Protein AF-Q7VJK2-F1 (afdb_monomer_lite)

Structure (mmCIF, N/CA/C/O backbone):
data_AF-Q7VJK2-F1
#
_entry.id   AF-Q7VJK2-F1
#
loop_
_atom_site.group_PDB
_atom_site.id
_atom_site.type_symbol
_atom_site.label_atom_id
_atom_site.label_alt_id
_atom_site.label_comp_id
_atom_site.label_asym_id
_atom_site.label_entity_id
_atom_site.label_seq_id
_atom_site.pdbx_PDB_ins_code
_atom_site.Cartn_x
_atom_site.Cartn_y
_atom_site.Cartn_z
_atom_site.occupancy
_atom_site.B_iso_or_equiv
_atom_site.auth_seq_id
_atom_site.auth_comp_id
_atom_site.auth_asym_id
_atom_site.auth_atom_id
_atom_site.pdbx_PDB_model_num
ATOM 1 N N . MET A 1 1 ? -43.924 25.902 34.493 1.00 40.00 1 MET A N 1
ATOM 2 C CA . MET A 1 1 ? -43.288 24.847 33.674 1.00 40.00 1 MET A CA 1
ATOM 3 C C . MET A 1 1 ? -41.797 25.118 33.686 1.00 40.00 1 MET A C 1
ATOM 5 O O . MET A 1 1 ? -41.422 26.257 33.434 1.00 40.00 1 MET A O 1
ATOM 9 N N . SER A 1 2 ? -40.967 24.157 34.092 1.00 45.72 2 SER A N 1
ATOM 10 C CA . SER A 1 2 ? -39.509 24.333 34.114 1.00 45.72 2 SER A CA 1
ATOM 11 C C . SER A 1 2 ? -39.023 24.752 32.726 1.00 45.72 2 SER A C 1
ATOM 13 O O . SER A 1 2 ? -39.410 24.116 31.746 1.00 45.72 2 SER A O 1
ATOM 15 N N . LYS A 1 3 ? -38.203 25.807 32.644 1.00 56.44 3 LYS A N 1
ATOM 16 C CA . LYS A 1 3 ? -37.566 26.322 31.416 1.00 56.44 3 LYS A CA 1
ATOM 17 C C . LYS A 1 3 ? -36.471 25.368 30.902 1.00 56.44 3 LYS A C 1
ATOM 19 O O . LYS A 1 3 ? -35.383 25.807 30.529 1.00 56.44 3 LYS A O 1
ATOM 24 N N . LEU A 1 4 ? -36.754 24.068 30.903 1.00 63.16 4 LEU A N 1
ATOM 25 C CA . LEU A 1 4 ? -35.849 23.063 30.371 1.00 63.16 4 LEU A CA 1
ATOM 26 C C . LEU A 1 4 ? -35.682 23.344 28.874 1.00 63.16 4 LEU A C 1
ATOM 28 O O . LEU A 1 4 ? -36.669 23.550 28.171 1.00 63.16 4 LEU A O 1
ATOM 32 N N . ASN A 1 5 ? -34.428 23.377 28.422 1.00 69.19 5 ASN A N 1
ATOM 33 C CA . ASN A 1 5 ? -34.033 23.553 27.020 1.00 69.19 5 ASN A CA 1
ATOM 34 C C . ASN A 1 5 ? -34.348 24.943 26.451 1.00 69.19 5 ASN A C 1
ATOM 36 O O . ASN A 1 5 ? -34.979 25.076 25.411 1.00 69.19 5 ASN A O 1
ATOM 40 N N . SER A 1 6 ? -33.898 25.991 27.147 1.00 75.69 6 SER A N 1
ATOM 41 C CA . SER A 1 6 ? -33.807 27.356 26.592 1.00 75.69 6 SER A CA 1
ATOM 42 C C . SER A 1 6 ? -32.419 27.690 26.022 1.00 75.69 6 SER A C 1
ATOM 44 O O . SER A 1 6 ? -32.214 28.789 25.519 1.00 75.69 6 SER A O 1
ATOM 46 N N . GLU A 1 7 ? -31.476 26.749 26.097 1.00 81.19 7 GLU A N 1
ATOM 47 C CA . GLU A 1 7 ? -30.086 26.866 25.647 1.00 81.19 7 GLU A CA 1
ATOM 48 C C . GLU A 1 7 ? -29.632 25.545 25.002 1.00 81.19 7 GLU A C 1
ATOM 50 O O . GLU A 1 7 ? -30.240 24.506 25.290 1.00 81.19 7 GLU A O 1
ATOM 55 N N . PRO A 1 8 ? -28.572 25.562 24.169 1.00 87.12 8 PRO A N 1
ATOM 56 C CA . PRO A 1 8 ? -28.050 24.356 23.542 1.00 87.12 8 PRO A CA 1
ATOM 57 C C . PRO A 1 8 ? -27.628 23.302 24.567 1.00 87.12 8 PRO A C 1
ATOM 59 O O . PRO A 1 8 ? -26.992 23.616 25.579 1.00 87.12 8 PRO A O 1
ATOM 62 N N . ILE A 1 9 ? -27.929 22.035 24.284 1.00 88.06 9 ILE A N 1
ATOM 63 C CA . ILE A 1 9 ? -27.478 20.914 25.113 1.00 88.06 9 ILE A CA 1
ATOM 64 C C . ILE A 1 9 ? -26.083 20.516 24.644 1.00 88.06 9 ILE A C 1
ATOM 66 O O . ILE A 1 9 ? -25.898 20.092 23.505 1.00 88.06 9 ILE A O 1
ATOM 70 N N . LYS A 1 10 ? -25.101 20.624 25.538 1.00 90.44 10 LYS A N 1
ATOM 71 C CA . LYS A 1 10 ? -23.724 20.192 25.284 1.00 90.44 10 LYS A CA 1
ATOM 72 C C . LYS A 1 10 ? -23.529 18.793 25.850 1.00 90.44 10 LYS A C 1
ATOM 74 O O . LYS A 1 10 ? -23.835 18.562 27.018 1.00 90.44 10 LYS A O 1
ATOM 79 N N . ILE A 1 11 ? -23.020 17.861 25.058 1.00 91.44 11 ILE A N 1
ATOM 80 C CA . ILE A 1 11 ? -22.740 16.478 25.460 1.00 91.44 11 ILE A CA 1
ATOM 81 C C . ILE A 1 11 ? -21.268 16.202 25.180 1.00 91.44 11 ILE A C 1
ATOM 83 O O . ILE A 1 11 ? -20.757 16.580 24.131 1.00 91.44 11 ILE A O 1
ATOM 87 N N . GLN A 1 12 ? -20.587 15.560 26.123 1.00 92.31 12 GLN A N 1
ATOM 88 C CA . GLN A 1 12 ? -19.213 15.104 25.941 1.00 92.31 12 GLN A CA 1
ATOM 89 C C . GLN A 1 12 ? -19.148 13.612 26.237 1.00 92.31 12 GLN A C 1
ATOM 91 O O . GLN A 1 12 ? -19.506 13.168 27.331 1.00 92.31 12 GLN A O 1
ATOM 96 N N . ILE A 1 13 ? -18.701 12.830 25.266 1.00 92.19 13 ILE A N 1
ATOM 97 C CA . ILE A 1 13 ? -18.413 11.415 25.443 1.00 92.19 13 ILE A CA 1
ATOM 98 C C . ILE A 1 13 ? -16.933 11.249 25.775 1.00 92.19 13 ILE A C 1
ATOM 100 O O . ILE A 1 13 ? -16.052 11.836 25.146 1.00 92.19 13 ILE A O 1
ATOM 104 N N . ARG A 1 14 ? -16.654 10.459 26.803 1.00 89.94 14 ARG A N 1
ATOM 105 C CA . ARG A 1 14 ? -15.297 10.214 27.279 1.00 89.94 14 ARG A CA 1
ATOM 106 C C . ARG A 1 14 ? -15.113 8.764 27.688 1.00 89.94 14 ARG A C 1
ATOM 108 O O . ARG A 1 14 ? -16.081 8.042 27.927 1.00 89.94 14 ARG A O 1
ATOM 115 N N . ASP A 1 15 ? -13.867 8.335 27.777 1.00 84.38 15 ASP A N 1
ATOM 116 C CA . ASP A 1 15 ? -13.532 7.044 28.359 1.00 84.38 15 ASP A CA 1
ATOM 117 C C . ASP A 1 15 ? -13.619 7.081 29.899 1.00 84.38 15 ASP A C 1
ATOM 119 O O . ASP A 1 15 ? -13.783 8.130 30.530 1.00 84.38 15 ASP A O 1
ATOM 123 N N . VAL A 1 16 ? -13.480 5.913 30.528 1.00 80.25 16 VAL A N 1
ATOM 124 C CA . VAL A 1 16 ? -13.420 5.773 31.997 1.00 80.25 16 VAL A CA 1
ATOM 125 C C . VAL A 1 16 ? -12.225 6.484 32.654 1.00 80.25 16 VAL A C 1
ATOM 127 O O . VAL A 1 16 ? -12.177 6.581 33.877 1.00 80.25 16 VAL A O 1
ATOM 130 N N . ASN A 1 17 ? -11.263 6.965 31.864 1.00 78.69 17 ASN A N 1
ATOM 131 C CA . ASN A 1 17 ? -10.092 7.717 32.311 1.00 78.69 17 ASN A CA 1
ATOM 132 C C . ASN A 1 17 ? -10.240 9.227 32.079 1.00 78.69 17 ASN A C 1
ATOM 134 O O . ASN A 1 17 ? -9.264 9.959 32.249 1.00 78.69 17 ASN A O 1
ATOM 138 N N . TYR A 1 18 ? -11.445 9.680 31.733 1.00 84.12 18 TYR A N 1
ATOM 139 C CA . TYR A 1 18 ? -11.810 11.070 31.495 1.00 84.12 18 TYR A CA 1
ATOM 140 C C . TYR A 1 18 ? -11.274 11.697 30.196 1.00 84.12 18 TYR A C 1
ATOM 142 O O . TYR A 1 18 ? -11.358 12.914 30.040 1.00 84.12 18 TYR A O 1
ATOM 150 N N . ASN A 1 19 ? -10.780 10.899 29.247 1.00 85.06 19 ASN A N 1
ATOM 151 C CA . ASN A 1 19 ? -10.337 11.391 27.941 1.00 85.06 19 ASN A CA 1
ATOM 152 C C . ASN A 1 19 ? -11.507 11.468 26.948 1.00 85.06 19 ASN A C 1
ATOM 154 O O . ASN A 1 19 ? -12.256 10.492 26.856 1.00 85.06 19 ASN A O 1
ATOM 158 N N . PRO A 1 20 ? -11.646 12.543 26.153 1.00 88.81 20 PRO A N 1
ATOM 159 C CA . PRO A 1 20 ? -12.651 12.602 25.095 1.00 88.81 20 PRO A CA 1
ATOM 160 C C . PRO A 1 20 ? -12.462 11.490 24.055 1.00 88.81 20 PRO A C 1
ATOM 162 O O . PRO A 1 20 ? -11.337 11.199 23.643 1.00 88.81 20 PRO A O 1
ATOM 165 N N . ILE A 1 21 ? -13.563 10.867 23.632 1.00 87.12 21 ILE A N 1
ATOM 166 C CA . ILE A 1 21 ? -13.538 9.810 22.610 1.00 87.12 21 ILE A CA 1
ATOM 167 C C . ILE A 1 21 ? -13.583 10.457 21.229 1.00 87.12 21 ILE A C 1
ATOM 169 O O . ILE A 1 21 ? -14.572 11.088 20.876 1.00 87.12 21 ILE A O 1
ATOM 173 N N . GLN A 1 22 ? -12.523 10.277 20.451 1.00 86.31 22 GLN A N 1
ATOM 174 C CA . GLN A 1 22 ? -12.375 10.865 19.119 1.00 86.31 22 GLN A CA 1
ATOM 175 C C . GLN A 1 22 ? -12.953 9.958 18.025 1.00 86.31 22 GLN A C 1
ATOM 177 O O . GLN A 1 22 ? -13.016 8.744 18.206 1.00 86.31 22 GLN A O 1
ATOM 182 N N . ASN A 1 23 ? -13.333 10.543 16.885 1.00 85.56 23 ASN A N 1
ATOM 183 C CA . ASN A 1 23 ? -13.784 9.846 15.667 1.00 85.56 23 ASN A CA 1
ATOM 184 C C . ASN A 1 23 ? -14.886 8.799 15.919 1.00 85.56 23 ASN A C 1
ATOM 186 O O . ASN A 1 23 ? -14.840 7.671 15.424 1.00 85.56 23 ASN A O 1
ATOM 190 N N . ALA A 1 24 ? -15.866 9.154 16.750 1.00 87.50 24 ALA A N 1
ATOM 191 C CA . ALA A 1 24 ? -17.024 8.311 17.021 1.00 87.50 24 ALA A CA 1
ATOM 192 C C . ALA A 1 24 ? -18.252 8.877 16.316 1.00 87.50 24 ALA A C 1
ATOM 194 O O . ALA A 1 24 ? -18.532 10.071 16.417 1.00 87.50 24 ALA A O 1
ATOM 195 N N . THR A 1 25 ? -19.044 8.018 15.675 1.00 93.75 25 THR A N 1
ATOM 196 C CA . THR A 1 25 ? -20.406 8.404 15.299 1.00 93.75 25 THR A CA 1
ATOM 197 C C . THR A 1 25 ? -21.257 8.414 16.557 1.00 93.75 25 THR A C 1
ATOM 199 O O . THR A 1 25 ? -21.394 7.386 17.226 1.00 93.75 25 THR A O 1
ATOM 202 N N . ILE A 1 26 ? -21.806 9.576 16.899 1.00 94.25 26 ILE A N 1
ATOM 203 C CA . ILE A 1 26 ? -22.595 9.779 18.109 1.00 94.25 26 ILE A CA 1
ATOM 204 C C . ILE A 1 26 ? -24.053 9.900 17.717 1.00 94.25 26 ILE A C 1
ATOM 206 O O . ILE A 1 26 ? -24.434 10.757 16.924 1.00 94.25 26 ILE A O 1
ATOM 210 N N . LYS A 1 27 ? -24.885 9.068 18.333 1.00 94.69 27 LYS A N 1
ATOM 211 C CA . LYS A 1 27 ? -26.326 9.076 18.141 1.00 94.69 27 LYS A CA 1
ATOM 212 C C . LYS A 1 27 ? -27.013 9.498 19.429 1.00 94.69 27 LYS A C 1
ATOM 214 O O . LYS A 1 27 ? -26.947 8.792 20.436 1.00 94.69 27 LYS A O 1
ATOM 219 N N . VAL A 1 28 ? -27.706 10.633 19.397 1.00 92.00 28 VAL A N 1
ATOM 220 C CA . VAL A 1 28 ? -28.510 11.126 20.521 1.00 92.00 28 VAL A CA 1
ATOM 221 C C . VAL A 1 28 ? -29.981 10.885 20.223 1.00 92.00 28 VAL A C 1
ATOM 223 O O . VAL A 1 28 ? -30.502 11.304 19.190 1.00 92.00 28 VAL A O 1
ATOM 226 N N . ILE A 1 29 ? -30.658 10.190 21.134 1.00 91.12 29 ILE A N 1
ATOM 227 C CA . ILE A 1 29 ? -32.033 9.727 20.949 1.00 91.12 29 ILE A CA 1
ATOM 228 C C . ILE A 1 29 ? -32.881 10.218 22.118 1.00 91.12 29 ILE A C 1
ATOM 230 O O . ILE A 1 29 ? -32.577 9.925 23.277 1.00 91.12 29 ILE A O 1
ATOM 234 N N . GLU A 1 30 ? -33.975 10.917 21.826 1.00 89.38 30 GLU A N 1
ATOM 235 C CA . GLU A 1 30 ? -34.972 11.294 22.827 1.00 89.38 30 GLU A CA 1
ATOM 236 C C . GLU A 1 30 ? -35.633 10.033 23.404 1.00 89.38 30 GLU A C 1
ATOM 238 O O . GLU A 1 30 ? -36.200 9.221 22.674 1.00 89.38 30 GLU A O 1
ATOM 243 N N . ARG A 1 31 ? -35.610 9.861 24.730 1.00 87.31 31 ARG A N 1
ATOM 244 C CA . ARG A 1 31 ? -36.115 8.633 25.372 1.00 87.31 31 ARG A CA 1
ATOM 245 C C . ARG A 1 31 ? -37.620 8.429 25.218 1.00 87.31 31 ARG A C 1
ATOM 247 O O . ARG A 1 31 ? -38.067 7.291 25.150 1.00 87.31 31 ARG A O 1
ATOM 254 N N . LYS A 1 32 ? -38.401 9.512 25.216 1.00 85.94 32 LYS A N 1
ATOM 255 C CA . LYS A 1 32 ? -39.870 9.434 25.223 1.00 85.94 32 LYS A CA 1
ATOM 256 C C . LYS A 1 32 ? -40.435 9.007 23.868 1.00 85.94 32 LYS A C 1
ATOM 258 O O . LYS A 1 32 ? -41.393 8.246 23.821 1.00 85.94 32 LYS A O 1
ATOM 263 N N . THR A 1 33 ? -39.862 9.522 22.786 1.00 88.19 33 THR A N 1
ATOM 264 C CA . THR A 1 33 ? -40.388 9.378 21.418 1.00 88.19 33 THR A CA 1
ATOM 265 C C . THR A 1 33 ? -39.514 8.483 20.538 1.00 88.19 33 THR A C 1
ATOM 267 O O . THR A 1 33 ? -39.934 8.114 19.448 1.00 88.19 33 THR A O 1
ATOM 270 N N . ASN A 1 34 ? -38.296 8.149 20.984 1.00 89.00 34 ASN A N 1
ATOM 271 C CA . ASN A 1 34 ? -37.226 7.568 20.166 1.00 89.00 34 ASN A CA 1
ATOM 272 C C . ASN A 1 34 ? -36.820 8.422 18.951 1.00 89.00 34 ASN A C 1
ATOM 274 O O . ASN A 1 34 ? -36.149 7.920 18.047 1.00 89.00 34 ASN A O 1
ATOM 278 N N . LYS A 1 35 ? -37.173 9.714 18.932 1.00 90.44 35 LYS A N 1
ATOM 279 C CA . LYS A 1 35 ? -36.719 10.657 17.908 1.00 90.44 35 LYS A CA 1
ATOM 280 C C . LYS A 1 35 ? -35.197 10.779 17.962 1.00 90.44 35 LYS A C 1
ATOM 282 O O . LYS A 1 35 ? -34.618 10.982 19.031 1.00 90.44 35 LYS A O 1
ATOM 287 N N . ILE A 1 36 ? -34.552 10.666 16.805 1.00 92.06 36 ILE A N 1
ATOM 288 C CA . ILE A 1 36 ? -33.121 10.937 16.659 1.00 92.06 36 ILE A CA 1
ATOM 289 C C . ILE A 1 36 ? -32.950 12.455 16.668 1.00 92.06 36 ILE A C 1
ATOM 291 O O . ILE A 1 36 ? -33.519 13.148 15.829 1.00 92.06 36 ILE A O 1
ATOM 295 N N . LEU A 1 37 ? -32.210 12.955 17.651 1.00 90.25 37 LEU A N 1
ATOM 296 C CA . LEU A 1 37 ? -31.899 14.376 17.808 1.00 90.25 37 LEU A CA 1
ATOM 297 C C . LEU A 1 37 ? -30.562 14.732 17.154 1.00 90.25 37 LEU A C 1
ATOM 299 O O . LEU A 1 37 ? -30.360 15.873 16.768 1.00 90.25 37 LEU A O 1
ATOM 303 N N . TYR A 1 38 ? -29.659 13.755 17.053 1.00 92.50 38 TYR A N 1
ATOM 304 C CA . TYR A 1 38 ? -28.334 13.901 16.458 1.00 92.50 38 TYR A CA 1
ATOM 305 C C . TYR A 1 38 ? -27.809 12.537 16.027 1.00 92.50 38 TYR A C 1
ATOM 307 O O . TYR A 1 38 ? -28.062 11.541 16.714 1.00 92.50 38 TYR A O 1
ATOM 315 N N . ASN A 1 39 ? -27.112 12.483 14.896 1.00 94.88 39 ASN A N 1
ATOM 316 C CA . ASN A 1 39 ? -26.493 11.269 14.377 1.00 94.88 39 ASN A CA 1
ATOM 317 C C . ASN A 1 39 ? -25.379 11.627 13.390 1.00 94.88 39 ASN A C 1
ATOM 319 O O . ASN A 1 39 ? -25.558 11.505 12.179 1.00 94.88 39 ASN A O 1
ATOM 323 N N . GLU A 1 40 ? -24.256 12.097 13.913 1.00 93.31 40 GLU A N 1
ATOM 324 C CA . GLU A 1 40 ? -23.112 12.509 13.102 1.00 93.31 40 GLU A CA 1
ATOM 325 C C . GLU A 1 40 ? -21.804 12.036 13.739 1.00 93.31 40 GLU A C 1
ATOM 327 O O . GLU A 1 40 ? -21.760 11.599 14.894 1.00 93.31 40 GLU A O 1
ATOM 332 N N . GLU A 1 41 ? -20.731 12.086 12.957 1.00 91.56 41 GLU A N 1
ATOM 333 C CA . GLU A 1 41 ? -19.380 11.810 13.428 1.00 91.56 41 GLU A CA 1
ATOM 334 C C . GLU A 1 41 ? -18.822 13.003 14.205 1.00 91.56 41 GLU A C 1
ATOM 336 O O . GLU A 1 41 ? -18.860 14.140 13.742 1.00 91.56 41 GLU A O 1
ATOM 341 N N . SER A 1 42 ? -18.283 12.731 15.392 1.00 90.19 42 SER A N 1
ATOM 342 C CA . SER A 1 42 ? -17.623 13.725 16.229 1.00 90.19 42 SER A CA 1
ATOM 343 C C . SER A 1 42 ? -16.131 13.428 16.325 1.00 90.19 42 SER A C 1
ATOM 345 O O . SER A 1 42 ? -15.722 12.351 16.768 1.00 90.19 42 SER A O 1
ATOM 347 N N . LEU A 1 43 ? -15.311 14.411 15.944 1.00 87.19 43 LEU A N 1
ATOM 348 C CA . LEU A 1 43 ? -13.847 14.316 15.959 1.00 87.19 43 LEU A CA 1
ATOM 349 C C . LEU A 1 43 ? -13.266 14.340 17.376 1.00 87.19 43 LEU A C 1
ATOM 351 O O . LEU A 1 43 ? -12.226 13.741 17.625 1.00 87.19 43 LEU A O 1
ATOM 355 N N . ASN A 1 44 ? -13.918 15.027 18.312 1.00 89.00 44 ASN A N 1
ATOM 356 C CA . ASN A 1 44 ? -13.416 15.258 19.669 1.00 89.00 44 ASN A CA 1
ATOM 357 C C . ASN A 1 44 ? -14.341 14.706 20.764 1.00 89.00 44 ASN A C 1
ATOM 359 O O . ASN A 1 44 ? -14.110 14.974 21.941 1.00 89.00 44 ASN A O 1
ATOM 363 N N . GLY A 1 45 ? -15.382 13.959 20.398 1.00 88.75 45 GLY A N 1
ATOM 364 C CA . GLY A 1 45 ? -16.334 13.402 21.354 1.00 88.75 45 GLY A CA 1
ATOM 365 C C . GLY A 1 45 ? -17.294 14.435 21.930 1.00 88.75 45 GLY A C 1
ATOM 366 O O . GLY A 1 45 ? -17.921 14.184 22.958 1.00 88.75 45 GLY A O 1
ATOM 367 N N . GLU A 1 46 ? -17.415 15.601 21.304 1.00 92.69 46 GLU A N 1
ATOM 368 C CA . GLU A 1 46 ? -18.363 16.632 21.700 1.00 92.69 46 GLU A CA 1
ATOM 369 C C . GLU A 1 46 ? -19.537 16.703 20.730 1.00 92.69 46 GLU A C 1
ATOM 371 O O . GLU A 1 46 ? -19.391 16.520 19.522 1.00 92.69 46 GLU A O 1
ATOM 376 N N . VAL A 1 47 ? -20.714 16.976 21.285 1.00 92.00 47 VAL A N 1
ATOM 377 C CA . VAL A 1 47 ? -21.947 17.232 20.542 1.00 92.00 47 VAL A CA 1
ATOM 378 C C . VAL A 1 47 ? -22.606 18.466 21.130 1.00 92.00 47 VAL A C 1
ATOM 380 O O . VAL A 1 47 ? -22.755 18.581 22.349 1.00 92.00 47 VAL A O 1
ATOM 383 N N . ILE A 1 48 ? -23.031 19.375 20.259 1.00 91.62 48 ILE A N 1
ATOM 384 C CA . ILE A 1 48 ? -23.826 20.542 20.627 1.00 91.62 48 ILE A CA 1
ATOM 385 C C . ILE A 1 48 ? -25.160 20.416 19.900 1.00 91.62 48 ILE A C 1
ATOM 387 O O . ILE A 1 48 ? -25.201 20.417 18.677 1.00 91.62 48 ILE A O 1
ATOM 391 N N . LEU A 1 49 ? -26.243 20.279 20.662 1.00 90.19 49 LEU A N 1
ATOM 392 C CA . LEU A 1 49 ? -27.604 20.301 20.135 1.00 90.19 49 LEU A CA 1
ATOM 393 C C . LEU A 1 49 ? -28.144 21.720 20.293 1.00 90.19 49 LEU A C 1
ATOM 395 O O . LEU A 1 49 ? -28.502 22.117 21.403 1.00 90.19 49 LEU A O 1
ATOM 399 N N . ASP A 1 50 ? -28.162 22.487 19.213 1.00 89.06 50 ASP A N 1
ATOM 400 C CA . ASP A 1 50 ? -28.518 23.909 19.189 1.00 89.06 50 ASP A CA 1
ATOM 401 C C . ASP A 1 50 ? -29.929 24.197 18.651 1.00 89.06 50 ASP A C 1
ATOM 403 O O . ASP A 1 50 ? -30.426 25.312 18.807 1.00 89.06 50 ASP A O 1
ATOM 407 N N . ASP A 1 51 ? -30.622 23.191 18.115 1.00 87.62 51 ASP A N 1
ATOM 408 C CA . ASP A 1 51 ? -32.022 23.291 17.696 1.00 87.62 51 ASP A CA 1
ATOM 409 C C . ASP A 1 51 ? -32.979 23.329 18.902 1.00 87.62 51 ASP A C 1
ATOM 411 O O . ASP A 1 51 ? -33.608 22.341 19.296 1.00 87.62 51 ASP A O 1
ATOM 415 N N . ILE A 1 52 ? -33.071 24.508 19.519 1.00 84.62 52 ILE A N 1
ATOM 416 C CA . ILE A 1 52 ? -33.841 24.743 20.745 1.00 84.62 52 ILE A CA 1
ATOM 417 C C . ILE A 1 52 ? -35.314 24.367 20.574 1.00 84.62 52 ILE A C 1
ATOM 419 O O . ILE A 1 52 ? -35.903 23.784 21.484 1.00 84.62 52 ILE A O 1
ATOM 423 N N . GLU A 1 53 ? -35.912 24.657 19.416 1.00 82.44 53 GLU A N 1
ATOM 424 C CA . GLU A 1 53 ? -37.321 24.359 19.148 1.00 82.44 53 GLU A CA 1
ATOM 425 C C . GLU A 1 53 ? -37.588 22.852 19.188 1.00 82.44 53 GLU A C 1
ATOM 427 O O 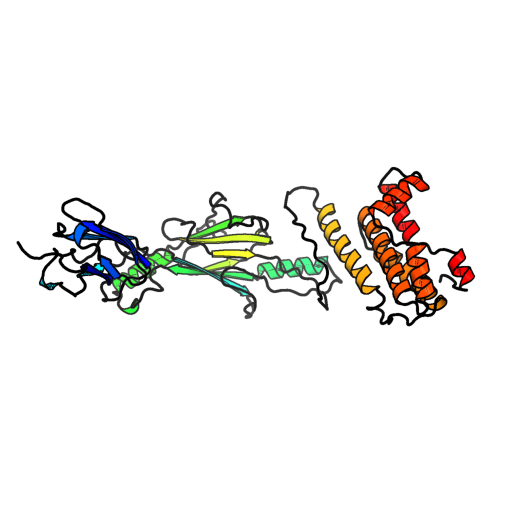. GLU A 1 53 ? -38.511 22.408 19.877 1.00 82.44 53 GLU A O 1
ATOM 432 N N . ASN A 1 54 ? -36.733 22.052 18.543 1.00 82.19 54 ASN A N 1
ATOM 433 C CA . ASN A 1 54 ? -36.846 20.595 18.574 1.00 82.19 54 ASN A CA 1
ATOM 434 C C . ASN A 1 54 ? -36.511 19.976 19.939 1.00 82.19 54 ASN A C 1
ATOM 436 O O . ASN A 1 54 ? -36.894 18.830 20.195 1.00 82.19 54 ASN A O 1
ATOM 440 N N . LEU A 1 55 ? -35.831 20.715 20.818 1.00 82.69 55 LEU A N 1
ATOM 441 C CA . LEU A 1 55 ? -35.458 20.265 22.156 1.00 82.69 55 LEU A CA 1
ATOM 442 C C . LEU A 1 55 ? -36.466 20.658 23.239 1.00 82.69 55 LEU A C 1
ATOM 444 O O . LEU A 1 55 ? -36.427 20.056 24.309 1.00 82.69 55 LEU A O 1
ATOM 448 N N . LYS A 1 56 ? -37.405 21.587 23.009 1.00 82.06 56 LYS A N 1
ATOM 449 C CA . LYS A 1 56 ? -38.371 22.049 24.035 1.00 82.06 56 LYS A CA 1
ATOM 450 C C . LYS A 1 56 ? -39.125 20.920 24.750 1.00 82.06 56 LYS A C 1
ATOM 452 O O . LYS A 1 56 ? -39.427 21.038 25.936 1.00 82.06 56 LYS A O 1
ATOM 457 N N . SER A 1 57 ? -39.423 19.821 24.054 1.00 78.44 57 SER A N 1
ATOM 458 C CA . SER A 1 57 ? -40.107 18.650 24.626 1.00 78.44 57 SER A CA 1
ATOM 459 C C . SER A 1 57 ? -39.169 17.573 25.190 1.00 78.44 57 SER A C 1
ATOM 461 O O . SER A 1 57 ? -39.641 16.659 25.871 1.00 78.44 57 SER A O 1
ATOM 463 N N . CYS A 1 58 ? -37.860 17.674 24.938 1.00 81.94 58 CYS A N 1
ATOM 464 C CA . CYS A 1 58 ? -36.872 16.658 25.289 1.00 81.94 58 CYS A CA 1
ATOM 465 C C . CYS A 1 58 ? -36.538 16.686 26.786 1.00 81.94 58 CYS A C 1
ATOM 467 O O . CYS A 1 58 ? -35.713 17.463 27.261 1.00 81.94 58 CYS A O 1
ATOM 469 N N . HIS A 1 59 ? -37.165 15.800 27.559 1.00 82.38 59 HIS A N 1
ATOM 470 C CA . HIS A 1 59 ? -36.889 15.689 28.996 1.00 82.38 59 HIS A CA 1
ATOM 471 C C . HIS A 1 59 ? -35.664 14.818 29.315 1.00 82.38 59 HIS A C 1
ATOM 473 O O . HIS A 1 59 ? -34.988 15.006 30.327 1.00 82.38 59 HIS A O 1
ATOM 479 N N . ALA A 1 60 ? -35.386 13.823 28.476 1.00 86.81 60 ALA A N 1
ATOM 480 C CA . ALA A 1 60 ? -34.277 12.901 28.660 1.00 86.81 60 ALA A CA 1
ATOM 481 C C . ALA A 1 60 ? -33.859 12.312 27.317 1.00 86.81 60 ALA A C 1
ATOM 483 O O . ALA A 1 60 ? -34.697 12.021 26.461 1.00 86.81 60 ALA A O 1
ATOM 484 N N . PHE A 1 61 ? -32.567 12.046 27.187 1.00 88.50 61 PHE A N 1
ATOM 485 C CA . PHE A 1 61 ? -31.991 11.405 26.019 1.00 88.50 61 PHE A CA 1
ATOM 486 C C . PHE A 1 61 ? -31.132 10.212 26.437 1.00 88.50 61 PHE A C 1
ATOM 488 O O . PHE A 1 61 ? -30.657 10.127 27.572 1.00 88.50 61 PHE A O 1
ATOM 495 N N . ARG A 1 62 ? -30.945 9.274 25.513 1.00 90.38 62 ARG A N 1
ATOM 496 C CA . ARG A 1 62 ? -29.857 8.298 25.560 1.00 90.38 62 ARG A CA 1
ATOM 497 C C . ARG A 1 62 ? -28.854 8.648 24.475 1.00 90.38 62 ARG A C 1
ATOM 499 O O . ARG A 1 62 ? -29.230 9.204 23.444 1.00 90.38 62 ARG A O 1
ATOM 506 N N . VAL A 1 63 ? -27.603 8.306 24.725 1.00 92.06 63 VAL A N 1
ATOM 507 C CA . VAL A 1 63 ? -26.538 8.431 23.738 1.00 92.06 63 VAL A CA 1
ATOM 508 C C . VAL A 1 63 ? -26.011 7.040 23.474 1.00 92.06 63 VAL A C 1
ATOM 510 O O . VAL A 1 63 ? -25.799 6.268 24.408 1.00 92.06 63 VAL A O 1
ATOM 513 N N . GLU A 1 64 ? -25.870 6.730 22.199 1.00 93.00 64 GLU A N 1
ATOM 514 C CA . GLU A 1 64 ? -25.224 5.529 21.701 1.00 93.00 64 GLU A CA 1
ATOM 515 C C . GLU A 1 64 ? -24.072 5.978 20.807 1.00 93.00 64 GLU A C 1
ATOM 517 O O . GLU A 1 64 ? -24.172 7.006 20.132 1.00 93.00 64 GLU A O 1
ATOM 522 N N . ILE A 1 65 ? -22.976 5.228 20.813 1.00 92.06 65 ILE A N 1
ATOM 523 C CA . ILE A 1 65 ? -21.840 5.498 19.934 1.00 92.06 65 ILE A CA 1
ATOM 524 C C . ILE A 1 65 ? -21.568 4.299 19.042 1.00 92.06 65 ILE A C 1
ATOM 526 O O . ILE A 1 65 ? -21.666 3.146 19.466 1.00 92.06 65 ILE A O 1
ATOM 530 N N . GLN A 1 66 ? -21.168 4.579 17.810 1.00 90.12 66 GLN A N 1
ATOM 531 C CA . GLN A 1 66 ? -20.500 3.615 16.957 1.00 90.12 66 GLN A CA 1
ATOM 532 C C . GLN A 1 66 ? -19.017 3.971 16.945 1.00 90.12 66 GLN A C 1
ATOM 534 O O . GLN A 1 66 ? -18.602 4.970 16.363 1.00 90.12 66 GLN A O 1
ATOM 539 N N . HIS A 1 67 ? -18.227 3.155 17.637 1.00 83.06 67 HIS A N 1
ATOM 540 C CA . HIS A 1 67 ? -16.782 3.308 17.714 1.00 83.06 67 HIS A CA 1
ATOM 541 C C . HIS A 1 67 ? -16.128 1.923 17.831 1.00 83.06 67 HIS A C 1
ATOM 543 O O . HIS A 1 67 ? -16.633 1.079 18.578 1.00 83.06 67 HIS A O 1
ATOM 549 N N . PRO A 1 68 ? -15.001 1.659 17.146 1.00 73.19 68 PRO A N 1
ATOM 550 C CA . PRO A 1 68 ? -14.381 0.331 17.125 1.00 73.19 68 PRO A CA 1
ATOM 551 C C . PRO A 1 68 ? -13.839 -0.138 18.489 1.00 73.19 68 PRO A C 1
ATOM 553 O O . PRO A 1 68 ? -13.591 -1.326 18.679 1.00 73.19 68 PRO A O 1
ATOM 556 N N . HIS A 1 69 ? -13.589 0.781 19.430 1.00 75.50 69 HIS A N 1
ATOM 557 C CA . HIS A 1 69 ? -12.863 0.486 20.681 1.00 75.50 69 HIS A CA 1
ATOM 558 C C . HIS A 1 69 ? -13.730 0.531 21.951 1.00 75.50 69 HIS A C 1
ATOM 560 O O . HIS A 1 69 ? -13.291 0.068 23.005 1.00 75.50 69 HIS A O 1
ATOM 566 N N . TYR A 1 70 ? -14.942 1.087 21.878 1.00 83.25 70 TYR A N 1
ATOM 567 C CA . TYR A 1 70 ? -15.796 1.334 23.046 1.00 83.25 70 TYR A CA 1
ATOM 568 C C . TYR A 1 70 ? -17.124 0.596 22.918 1.00 83.25 70 TYR A C 1
ATOM 570 O O . TYR A 1 70 ? -17.607 0.341 21.813 1.00 83.25 70 TYR A O 1
ATOM 578 N N . LYS A 1 71 ? -17.715 0.213 24.051 1.00 87.25 71 LYS A N 1
ATOM 579 C CA . LYS A 1 71 ? -19.055 -0.382 24.068 1.00 87.25 71 LYS A CA 1
ATOM 580 C C . LYS A 1 71 ? -20.063 0.648 23.523 1.00 87.25 71 LYS A C 1
ATOM 582 O O . LYS A 1 71 ? -19.899 1.830 23.805 1.00 87.25 71 LYS A O 1
ATOM 587 N N . PRO A 1 72 ? -21.105 0.240 22.778 1.00 89.44 72 PRO A N 1
ATOM 588 C CA . PRO A 1 72 ? -22.036 1.195 22.168 1.00 89.44 72 PRO A CA 1
ATOM 589 C C . PRO A 1 72 ? -22.846 2.022 23.169 1.00 89.44 72 PRO A C 1
ATOM 591 O O . PRO A 1 72 ? -23.291 3.118 22.847 1.00 89.44 72 PRO A O 1
ATOM 594 N N . ALA A 1 73 ? -23.049 1.494 24.378 1.00 90.19 73 ALA A N 1
ATOM 595 C CA . ALA A 1 73 ? -23.788 2.152 25.445 1.00 90.19 73 ALA A CA 1
ATOM 596 C C . ALA A 1 73 ? -22.835 2.676 26.534 1.00 90.19 73 ALA A C 1
ATOM 598 O O . ALA A 1 73 ? -21.860 1.992 26.877 1.00 90.19 73 ALA A O 1
ATOM 599 N N . PRO A 1 74 ? -23.119 3.855 27.112 1.00 90.12 74 PRO A N 1
ATOM 600 C CA . PRO A 1 74 ? -22.302 4.412 28.175 1.00 90.12 74 PRO A CA 1
ATOM 601 C C . PRO A 1 74 ? -22.461 3.600 29.464 1.00 90.12 74 PRO A C 1
ATOM 603 O O . PRO A 1 74 ? -23.534 3.083 29.774 1.00 90.12 74 PRO A O 1
ATOM 606 N N . LYS A 1 75 ? -21.389 3.542 30.255 1.00 84.19 75 LYS A N 1
ATOM 607 C CA . LYS A 1 75 ? -21.386 3.060 31.642 1.00 84.19 75 LYS A CA 1
ATOM 608 C C . LYS A 1 75 ? -22.293 3.924 32.511 1.00 84.19 75 LYS A C 1
ATOM 610 O O . LYS A 1 75 ? -23.063 3.427 33.330 1.00 84.19 75 LYS A O 1
ATOM 615 N N . THR A 1 76 ? -22.152 5.236 32.365 1.00 75.00 76 THR A N 1
ATOM 616 C CA . THR A 1 76 ? -22.960 6.211 33.085 1.00 75.00 76 THR A CA 1
ATOM 617 C C . THR A 1 76 ? -24.285 6.362 32.364 1.00 75.00 76 THR A C 1
ATOM 619 O O . THR A 1 76 ? -24.321 6.726 31.189 1.00 75.00 76 THR A O 1
ATOM 622 N N . ASN A 1 77 ? -25.387 6.120 33.065 1.00 64.94 77 ASN A N 1
ATOM 623 C CA . ASN A 1 77 ? -26.706 6.374 32.506 1.00 64.94 77 ASN A CA 1
ATOM 624 C C . ASN A 1 77 ? -26.825 7.840 32.088 1.00 64.94 77 ASN A C 1
ATOM 626 O O . ASN A 1 77 ? -26.608 8.736 32.904 1.00 64.94 77 ASN A O 1
ATOM 630 N N . SER A 1 78 ? -27.217 8.078 30.834 1.00 60.59 78 SER A N 1
ATOM 631 C CA . SER A 1 78 ? -27.485 9.438 30.386 1.00 60.59 78 SER A CA 1
ATOM 632 C C . SER A 1 78 ? -28.652 10.020 31.178 1.00 60.59 78 SER A C 1
ATOM 634 O O . SER A 1 78 ? -29.746 9.439 31.267 1.00 60.59 78 SER A O 1
ATOM 636 N N . SER A 1 79 ? -28.323 11.121 31.844 1.00 61.88 79 SER A N 1
ATOM 637 C CA . SER A 1 79 ? -29.094 11.836 32.842 1.00 61.88 79 SER A CA 1
ATOM 638 C C . SER A 1 79 ? -30.252 12.579 32.186 1.00 61.88 79 SER A C 1
ATOM 640 O O . SER A 1 79 ? -30.145 13.076 31.068 1.00 61.88 79 SER A O 1
ATOM 642 N N . CYS A 1 80 ? -31.390 12.651 32.879 1.00 72.06 80 CYS A N 1
ATOM 643 C CA . CYS A 1 80 ? -32.463 13.575 32.519 1.00 72.06 80 CYS A CA 1
ATOM 644 C C . CYS A 1 80 ? -31.872 14.972 32.281 1.00 72.06 80 CYS A C 1
ATOM 646 O O . CYS A 1 80 ? -30.922 15.355 32.975 1.00 72.06 80 CYS A O 1
ATOM 648 N N . VAL A 1 81 ? -32.435 15.741 31.350 1.00 75.69 81 VAL A N 1
ATOM 649 C CA . VAL A 1 81 ? -32.013 17.128 31.169 1.00 75.69 81 VAL A CA 1
ATOM 650 C C . VAL A 1 81 ? -32.388 17.888 32.439 1.00 75.69 81 VAL A C 1
ATOM 652 O O . VAL A 1 81 ? -33.545 17.893 32.861 1.00 75.69 81 VAL A O 1
ATOM 655 N N . ARG A 1 82 ? -31.384 18.444 33.121 1.00 73.75 82 ARG A N 1
ATOM 656 C CA . ARG A 1 82 ? -31.524 19.097 34.430 1.00 73.75 82 ARG A CA 1
ATOM 657 C C . ARG A 1 82 ? -30.976 20.511 34.337 1.00 73.75 82 ARG A C 1
ATOM 659 O O . ARG A 1 82 ? -29.910 20.706 33.765 1.00 73.75 82 ARG A O 1
ATOM 666 N N . GLU A 1 83 ? -31.617 21.449 35.028 1.00 72.06 83 GLU A N 1
ATOM 667 C CA . GLU A 1 83 ? -31.147 22.840 35.162 1.00 72.06 83 GLU A CA 1
ATOM 668 C C . GLU A 1 83 ? -29.682 22.940 35.632 1.00 72.06 83 GLU A C 1
ATOM 670 O O . GLU A 1 83 ? -28.947 23.819 35.203 1.00 72.06 83 GLU A O 1
ATOM 675 N N . ALA A 1 84 ? -29.203 21.995 36.451 1.00 71.94 84 ALA A N 1
ATOM 676 C CA . ALA A 1 84 ? -27.808 21.944 36.904 1.00 71.94 84 ALA A CA 1
ATOM 677 C C . ALA A 1 84 ? -26.758 21.765 35.780 1.00 71.94 84 ALA A C 1
ATOM 679 O O . ALA A 1 84 ? -25.582 22.050 36.010 1.00 71.94 84 ALA A O 1
ATOM 680 N N . HIS A 1 85 ? -27.156 21.298 34.590 1.00 75.25 85 HIS A N 1
ATOM 681 C CA . HIS A 1 85 ? -26.275 21.161 33.422 1.00 75.25 85 HIS A CA 1
ATOM 682 C C . HIS A 1 85 ? -26.374 22.351 32.460 1.00 75.25 85 HIS A C 1
ATOM 684 O O . HIS A 1 85 ? -25.754 22.340 31.401 1.00 75.25 85 HIS A O 1
ATOM 690 N N . ARG A 1 86 ? -27.115 23.404 32.820 1.00 76.06 86 ARG A N 1
ATOM 691 C CA . ARG A 1 86 ? -27.218 24.617 32.011 1.00 76.06 86 ARG A CA 1
ATOM 692 C C . ARG A 1 86 ? -25.833 25.235 31.789 1.00 76.06 86 ARG A C 1
ATOM 694 O O . ARG A 1 86 ? -25.096 25.485 32.744 1.00 76.06 86 ARG A O 1
ATOM 701 N N . GLY A 1 87 ? -25.455 25.402 30.521 1.00 75.75 87 GLY A N 1
ATOM 702 C CA . GLY A 1 87 ? -24.131 25.875 30.105 1.00 75.75 87 GLY A CA 1
ATOM 703 C C . GLY A 1 87 ? -22.965 24.888 30.296 1.00 75.75 87 GLY A C 1
ATOM 704 O O . GLY A 1 87 ? -21.841 25.224 29.919 1.00 75.75 87 GLY A O 1
ATOM 705 N N . LYS A 1 88 ? -23.196 23.683 30.837 1.00 85.44 88 LYS A N 1
ATOM 706 C CA . LYS A 1 88 ? -22.177 22.646 31.088 1.00 85.44 88 LYS A CA 1
ATOM 707 C C . LYS A 1 88 ? -22.384 21.432 30.180 1.00 85.44 88 LYS A C 1
ATOM 709 O O . LYS A 1 88 ? -23.463 21.226 29.637 1.00 85.44 88 LYS A O 1
ATOM 714 N N . TYR A 1 89 ? -21.350 20.606 30.044 1.00 87.75 89 TYR A N 1
ATOM 715 C CA . TYR A 1 89 ? -21.459 19.345 29.318 1.00 87.75 89 TYR A CA 1
ATOM 716 C C . TYR A 1 89 ? -22.194 18.285 30.148 1.00 87.75 89 TYR A C 1
ATOM 718 O O . TYR A 1 89 ? -21.886 18.061 31.319 1.00 87.75 89 TYR A O 1
ATOM 726 N N . HIS A 1 90 ? -23.130 17.586 29.513 1.00 89.38 90 HIS A N 1
ATOM 727 C CA . HIS A 1 90 ? -23.569 16.262 29.921 1.00 89.38 90 HIS A CA 1
ATOM 728 C C . HIS A 1 90 ? -22.471 15.270 29.571 1.00 89.38 90 HIS A C 1
ATOM 730 O O . HIS A 1 90 ? -22.280 14.929 28.403 1.00 89.38 90 HIS A O 1
ATOM 736 N N . THR A 1 91 ? -21.731 14.827 30.578 1.00 90.44 91 THR A N 1
ATOM 737 C CA . THR A 1 91 ? -20.601 13.941 30.340 1.00 90.44 91 THR A CA 1
ATOM 738 C C . THR A 1 91 ? -20.980 12.476 30.501 1.00 90.44 91 THR A C 1
ATOM 740 O O . THR A 1 91 ? -21.568 12.094 31.512 1.00 90.44 91 THR A O 1
ATOM 743 N N . LEU A 1 92 ? -20.636 11.659 29.506 1.00 91.19 92 LEU A N 1
ATOM 744 C CA . LEU A 1 92 ? -20.954 10.235 29.459 1.00 91.19 92 LEU A CA 1
ATOM 745 C C . LEU A 1 92 ? -19.684 9.408 29.321 1.00 91.19 92 LEU A C 1
ATOM 747 O O . LEU A 1 92 ? -18.882 9.635 28.419 1.00 91.19 92 LEU A O 1
ATOM 751 N N . GLU A 1 93 ? -19.523 8.437 30.211 1.00 90.56 93 GLU A N 1
ATOM 752 C CA . GLU A 1 93 ? -18.365 7.551 30.243 1.00 90.56 93 GLU A CA 1
ATOM 753 C C . GLU A 1 93 ? -18.669 6.246 29.526 1.00 90.56 93 GLU A C 1
ATOM 755 O O . GLU A 1 93 ? -19.674 5.596 29.815 1.00 90.56 93 GLU A O 1
ATOM 760 N N . TYR A 1 94 ? -17.774 5.827 28.639 1.00 89.00 94 TYR A N 1
ATOM 761 C CA . TYR A 1 94 ? -17.872 4.565 27.919 1.00 89.00 94 TYR A CA 1
ATOM 762 C C . TYR A 1 94 ? -16.746 3.616 28.321 1.00 89.00 94 TYR A C 1
ATOM 764 O O . TYR A 1 94 ? -15.586 4.003 28.477 1.00 89.00 94 TYR A O 1
ATOM 772 N N . HIS A 1 95 ? -17.101 2.343 28.487 1.00 82.88 95 HIS A N 1
ATOM 773 C CA . HIS A 1 95 ? -16.129 1.281 28.712 1.00 82.88 95 HIS A CA 1
ATOM 774 C C . HIS A 1 95 ? -15.471 0.863 27.401 1.00 82.88 95 HIS A C 1
ATOM 776 O O . HIS A 1 95 ? -16.138 0.768 26.369 1.00 82.88 95 HIS A O 1
ATOM 782 N N . TYR A 1 96 ? -14.183 0.532 27.476 1.00 78.19 96 TYR A N 1
ATOM 783 C CA . TYR A 1 96 ? -13.511 -0.219 26.424 1.00 78.19 96 TYR A CA 1
ATOM 784 C C . TYR A 1 96 ? -14.237 -1.541 26.168 1.00 78.19 96 TYR A C 1
ATOM 786 O O . TYR A 1 96 ? -14.819 -2.141 27.080 1.00 78.19 96 TYR A O 1
ATOM 794 N N . GLN A 1 97 ? -14.233 -1.984 24.916 1.00 73.56 97 GLN A N 1
ATOM 795 C CA . GLN A 1 97 ? -14.609 -3.358 24.615 1.00 73.56 97 GLN A CA 1
ATOM 796 C C . GLN A 1 97 ? -13.500 -4.275 25.137 1.00 73.56 97 GLN A C 1
ATOM 798 O O . GLN A 1 97 ? -12.330 -4.035 24.852 1.00 73.56 97 GLN A O 1
ATOM 803 N N . ASP A 1 98 ? -13.856 -5.345 25.853 1.00 67.88 98 ASP A N 1
ATOM 804 C CA . ASP A 1 98 ? -12.910 -6.357 26.369 1.00 67.88 98 ASP A CA 1
ATOM 805 C C . ASP A 1 98 ? -12.369 -7.273 25.244 1.00 67.88 98 ASP A C 1
ATOM 807 O O . ASP A 1 98 ? -11.950 -8.410 25.460 1.00 67.88 98 ASP A O 1
ATOM 811 N N . LYS A 1 99 ? -12.418 -6.767 24.012 1.00 70.31 99 LYS A N 1
ATOM 812 C CA . LYS A 1 99 ? -12.186 -7.474 22.767 1.00 70.31 99 LYS A CA 1
ATOM 813 C C . LYS A 1 99 ? -11.170 -6.706 21.945 1.00 70.31 99 LYS A C 1
ATOM 815 O O . LYS A 1 99 ? -11.385 -5.554 21.551 1.00 70.31 99 LYS A O 1
ATOM 820 N N . LEU A 1 100 ? -10.062 -7.378 21.691 1.00 72.69 100 LEU A N 1
ATOM 821 C CA . LEU A 1 100 ? -9.007 -6.888 20.843 1.00 72.69 100 LEU A CA 1
ATOM 822 C C . LEU A 1 100 ? -9.425 -7.109 19.386 1.00 72.69 100 LEU A C 1
ATOM 824 O O . LEU A 1 100 ? -9.793 -8.210 18.981 1.00 72.69 100 LEU A O 1
ATOM 828 N N . LEU A 1 101 ? -9.409 -6.039 18.600 1.00 72.31 101 LEU A N 1
ATOM 829 C CA . LEU A 1 101 ? -9.597 -6.106 17.157 1.00 72.31 101 LEU A CA 1
ATOM 830 C C . LEU A 1 101 ? -8.310 -5.630 16.516 1.00 72.31 101 LEU A C 1
ATOM 832 O O . LEU A 1 101 ? -7.761 -4.607 16.931 1.00 72.31 101 LEU A O 1
ATOM 836 N N . VAL A 1 102 ? -7.845 -6.358 15.505 1.00 70.88 102 VAL A N 1
ATOM 837 C CA . VAL A 1 102 ? -6.755 -5.864 14.668 1.00 70.88 102 VAL A CA 1
ATOM 838 C C . VAL A 1 102 ? -7.251 -4.573 14.011 1.00 70.88 102 VAL A C 1
ATOM 840 O O . VAL A 1 102 ? -8.361 -4.520 13.479 1.00 70.88 102 VAL A O 1
ATOM 843 N N . SER A 1 103 ? -6.467 -3.511 14.139 1.00 66.94 103 SER A N 1
ATOM 844 C CA . SER A 1 103 ? -6.750 -2.188 13.584 1.00 66.94 103 SER A CA 1
ATOM 845 C C . SER A 1 103 ? -5.860 -1.887 12.387 1.00 66.94 103 SER A C 1
ATOM 847 O O . SER A 1 103 ? -6.295 -1.192 11.473 1.00 66.94 103 SER A O 1
ATOM 849 N N . ASN A 1 104 ? -4.635 -2.417 12.379 1.00 69.88 104 ASN A N 1
ATOM 850 C CA . ASN A 1 104 ? -3.692 -2.243 11.288 1.00 69.88 104 ASN A CA 1
ATOM 851 C C . ASN A 1 104 ? -2.711 -3.421 11.217 1.00 69.88 104 ASN A C 1
ATOM 853 O O . ASN A 1 104 ? -2.538 -4.170 12.178 1.00 69.88 104 ASN A O 1
ATOM 857 N N . VAL A 1 105 ? -2.052 -3.563 10.077 1.00 69.62 105 VAL A N 1
ATOM 858 C CA . VAL A 1 105 ? -0.991 -4.537 9.840 1.00 69.62 105 VAL A CA 1
ATOM 859 C C . VAL A 1 105 ? 0.235 -3.780 9.354 1.00 69.62 105 VAL A C 1
ATOM 861 O O . VAL A 1 105 ? 0.136 -2.930 8.475 1.00 69.62 105 VAL A O 1
ATOM 864 N N . TYR A 1 106 ? 1.391 -4.095 9.920 1.00 71.00 106 TYR A N 1
ATOM 865 C CA . TYR A 1 106 ? 2.683 -3.619 9.449 1.00 71.00 106 TYR A CA 1
ATOM 866 C C . TYR A 1 106 ? 3.443 -4.767 8.805 1.00 71.00 106 TYR A C 1
ATOM 868 O O . TYR A 1 106 ? 3.411 -5.893 9.309 1.00 71.00 106 TYR A O 1
ATOM 876 N N . ALA A 1 107 ? 4.130 -4.460 7.713 1.00 67.38 107 ALA A N 1
ATOM 877 C CA . ALA A 1 107 ? 4.991 -5.389 7.011 1.00 67.38 107 ALA A CA 1
ATOM 878 C C . ALA A 1 107 ? 6.337 -4.726 6.723 1.00 67.38 107 ALA A C 1
ATOM 880 O O . ALA A 1 107 ? 6.389 -3.573 6.307 1.00 67.38 107 ALA A O 1
ATOM 881 N N . GLU A 1 108 ? 7.414 -5.471 6.929 1.00 66.88 108 GLU A N 1
ATOM 882 C CA . GLU A 1 108 ? 8.787 -5.039 6.684 1.00 66.88 108 GLU A CA 1
ATOM 883 C C . GLU A 1 108 ? 9.583 -6.211 6.107 1.00 66.88 108 GLU A C 1
ATOM 885 O O . GLU A 1 108 ? 9.444 -7.340 6.573 1.00 66.88 108 GLU A O 1
ATOM 890 N N . ILE A 1 109 ? 10.445 -5.962 5.118 1.00 62.94 109 ILE A N 1
ATOM 891 C CA . ILE A 1 109 ? 11.405 -6.969 4.655 1.00 62.94 109 ILE A CA 1
ATOM 892 C C . ILE A 1 109 ? 12.713 -6.833 5.411 1.00 62.94 109 ILE A C 1
ATOM 894 O O . ILE A 1 109 ? 13.258 -5.737 5.540 1.00 62.94 109 ILE A O 1
ATOM 898 N N . ARG A 1 110 ? 13.247 -7.973 5.845 1.00 60.41 110 ARG A N 1
ATOM 899 C CA . ARG A 1 110 ? 14.604 -8.073 6.370 1.00 60.41 110 ARG A CA 1
ATOM 900 C C . ARG A 1 110 ? 15.386 -9.099 5.559 1.00 60.41 110 ARG A C 1
ATOM 902 O O . ARG A 1 110 ? 14.915 -10.211 5.317 1.00 60.41 110 ARG A O 1
ATOM 909 N N . GLU A 1 111 ? 16.588 -8.719 5.140 1.00 56.50 111 GLU A N 1
ATOM 910 C CA . GLU A 1 111 ? 17.606 -9.682 4.727 1.00 56.50 111 GLU A CA 1
ATOM 911 C C . GLU A 1 111 ? 18.243 -10.300 5.980 1.00 56.50 111 GLU A C 1
ATOM 913 O O . GLU A 1 111 ? 18.410 -9.627 7.000 1.00 56.50 111 GLU A O 1
ATOM 918 N N . GLN A 1 112 ? 18.666 -11.567 5.905 1.00 50.94 112 GLN A N 1
ATOM 919 C CA . GLN A 1 112 ? 19.453 -12.198 6.978 1.00 50.94 112 GLN A CA 1
ATOM 920 C C . GLN A 1 112 ? 20.753 -11.429 7.307 1.00 50.94 112 GLN A C 1
ATOM 922 O O . GLN A 1 112 ? 21.334 -11.637 8.371 1.00 50.94 112 GLN A O 1
ATOM 927 N N . ILE A 1 113 ? 21.192 -10.519 6.428 1.00 41.22 113 ILE A N 1
ATOM 928 C CA . ILE A 1 113 ? 22.367 -9.660 6.592 1.00 41.22 113 ILE A CA 1
ATOM 929 C C . ILE A 1 113 ? 21.908 -8.192 6.655 1.00 41.22 113 ILE A C 1
ATOM 931 O O . ILE A 1 113 ? 21.917 -7.477 5.667 1.00 41.22 113 ILE A O 1
ATOM 935 N N . GLN A 1 114 ? 21.449 -7.782 7.837 1.00 35.97 114 GLN A N 1
ATOM 936 C CA . GLN A 1 114 ? 21.480 -6.434 8.431 1.00 35.97 114 GLN A CA 1
ATOM 937 C C . GLN A 1 114 ? 21.492 -5.175 7.522 1.00 35.97 114 GLN A C 1
ATOM 939 O O . GLN A 1 114 ? 22.210 -4.226 7.829 1.00 35.97 114 GLN A O 1
ATOM 944 N N . TYR A 1 115 ? 20.659 -5.095 6.481 1.00 36.62 115 TYR A N 1
ATOM 945 C CA . TYR A 1 115 ? 20.369 -3.831 5.791 1.00 36.62 115 TYR A CA 1
ATOM 946 C C . TYR A 1 115 ? 18.871 -3.699 5.496 1.00 36.62 115 TYR A C 1
ATOM 948 O O . TYR A 1 115 ? 18.258 -4.544 4.847 1.00 36.62 115 TYR A O 1
ATOM 956 N N . THR A 1 116 ? 18.271 -2.632 6.018 1.00 38.44 116 THR A N 1
ATOM 957 C CA . THR A 1 116 ? 16.927 -2.163 5.669 1.00 38.44 116 THR A CA 1
ATOM 958 C C . THR A 1 116 ? 16.981 -1.517 4.286 1.00 38.44 116 THR A C 1
ATOM 960 O O . THR A 1 116 ? 17.767 -0.592 4.090 1.00 38.44 116 THR A O 1
ATOM 963 N N . CYS A 1 117 ? 16.181 -1.988 3.324 1.00 40.16 117 CYS A N 1
ATOM 964 C CA . CYS A 1 117 ? 16.067 -1.341 2.013 1.00 40.16 117 CYS A CA 1
ATOM 965 C C . CYS A 1 117 ? 15.520 0.088 2.179 1.00 40.16 117 CYS A C 1
ATOM 967 O O . CYS A 1 117 ? 14.477 0.267 2.805 1.00 40.16 117 CYS A O 1
ATOM 969 N N . GLU A 1 118 ? 16.217 1.083 1.622 1.00 40.38 118 GLU A N 1
ATOM 970 C CA . GLU A 1 118 ? 15.948 2.518 1.833 1.00 40.38 118 GLU A CA 1
ATOM 971 C C . GLU A 1 118 ? 14.609 3.011 1.236 1.00 40.38 118 GLU A C 1
ATOM 973 O O . GLU A 1 118 ? 14.119 4.053 1.658 1.00 40.38 118 GLU A O 1
ATOM 978 N N . ASP A 1 119 ? 13.976 2.238 0.339 1.00 39.75 119 ASP A N 1
ATOM 979 C CA . ASP A 1 119 ? 12.768 2.632 -0.415 1.00 39.75 119 ASP A CA 1
ATOM 980 C C . ASP A 1 119 ? 11.463 1.933 0.034 1.00 39.75 119 ASP A C 1
ATOM 982 O O . ASP A 1 119 ? 10.439 2.019 -0.647 1.00 39.75 119 ASP A O 1
ATOM 986 N N . ASN A 1 120 ? 11.465 1.195 1.150 1.00 39.41 120 ASN A N 1
ATOM 987 C CA . ASN A 1 120 ? 10.255 0.509 1.618 1.00 39.41 120 ASN A CA 1
ATOM 988 C C . ASN A 1 120 ? 9.318 1.468 2.372 1.00 39.41 120 ASN A C 1
ATOM 990 O O . ASN A 1 120 ? 9.600 1.866 3.501 1.00 39.41 120 ASN A O 1
ATOM 994 N N . ASP A 1 121 ? 8.161 1.759 1.775 1.00 42.75 121 ASP A N 1
ATOM 995 C CA . ASP A 1 121 ? 7.037 2.417 2.445 1.00 42.75 121 ASP A CA 1
ATOM 996 C C . ASP A 1 121 ? 6.102 1.379 3.083 1.00 42.75 121 ASP A C 1
ATOM 998 O O . ASP A 1 121 ? 6.035 0.224 2.662 1.00 42.75 121 ASP A O 1
ATOM 1002 N N . ALA A 1 122 ? 5.290 1.802 4.059 1.00 40.69 122 ALA A N 1
ATOM 1003 C CA . ALA A 1 122 ? 4.408 0.919 4.834 1.00 40.69 122 ALA A CA 1
ATOM 1004 C C . ALA A 1 122 ? 3.439 0.041 4.005 1.00 40.69 122 ALA A C 1
ATOM 1006 O O . ALA A 1 122 ? 2.916 -0.925 4.554 1.00 40.69 122 ALA A O 1
ATOM 1007 N N . ASN A 1 123 ? 3.194 0.373 2.727 1.00 44.88 123 ASN A N 1
ATOM 1008 C CA . ASN A 1 123 ? 2.241 -0.301 1.830 1.00 44.88 123 ASN A CA 1
ATOM 1009 C C . ASN A 1 123 ? 2.838 -0.670 0.449 1.00 44.88 123 ASN A C 1
ATOM 1011 O O . ASN A 1 123 ? 2.108 -1.044 -0.469 1.00 44.88 123 ASN A O 1
ATOM 1015 N N . THR A 1 124 ? 4.147 -0.512 0.244 1.00 44.34 124 THR A N 1
ATOM 1016 C CA . THR A 1 124 ? 4.787 -0.817 -1.044 1.00 44.34 124 THR A CA 1
ATOM 1017 C C . THR A 1 124 ? 6.173 -1.366 -0.776 1.00 44.34 124 THR A C 1
ATOM 1019 O O . THR A 1 124 ? 7.013 -0.676 -0.208 1.00 44.34 124 THR A O 1
ATOM 1022 N N . ILE A 1 125 ? 6.404 -2.613 -1.184 1.00 50.34 125 ILE A N 1
ATOM 1023 C CA . ILE A 1 125 ? 7.674 -3.289 -0.966 1.00 50.34 125 ILE A CA 1
ATOM 1024 C C . ILE A 1 125 ? 8.447 -3.320 -2.278 1.00 50.34 125 ILE A C 1
ATOM 1026 O O . ILE A 1 125 ? 8.056 -3.977 -3.244 1.00 50.34 125 ILE A O 1
ATOM 1030 N N . TYR A 1 126 ? 9.607 -2.680 -2.283 1.00 47.78 126 TYR A N 1
ATOM 1031 C CA . TYR A 1 126 ? 10.580 -2.860 -3.347 1.00 47.78 126 TYR A CA 1
ATOM 1032 C C . TYR A 1 126 ? 11.619 -3.862 -2.853 1.00 47.78 126 TYR A C 1
ATOM 1034 O O . TYR A 1 126 ? 12.320 -3.625 -1.870 1.00 47.78 126 TYR A O 1
ATOM 1042 N N . LEU A 1 127 ? 11.699 -5.026 -3.505 1.00 48.59 127 LEU A N 1
ATOM 1043 C CA . LEU A 1 127 ? 12.795 -5.952 -3.233 1.00 48.59 127 LEU A CA 1
ATOM 1044 C C . LEU A 1 127 ? 14.124 -5.242 -3.561 1.00 48.59 127 LEU A C 1
ATOM 1046 O O . LEU A 1 127 ? 14.152 -4.437 -4.498 1.00 48.59 127 LEU A O 1
ATOM 1050 N N . PRO A 1 128 ? 15.207 -5.495 -2.799 1.00 43.00 128 PRO A N 1
ATOM 1051 C CA . PRO A 1 128 ? 16.465 -4.782 -2.971 1.00 43.00 128 PRO A CA 1
ATOM 1052 C C . PRO A 1 128 ? 16.912 -4.855 -4.427 1.00 43.00 128 PRO A C 1
ATOM 1054 O O . PRO A 1 128 ? 17.056 -5.944 -4.987 1.00 43.00 128 PRO A O 1
ATOM 1057 N N . LYS A 1 129 ? 17.107 -3.682 -5.039 1.00 44.03 129 LYS A N 1
ATOM 1058 C CA . LYS A 1 129 ? 17.587 -3.556 -6.414 1.00 44.03 129 LYS A CA 1
ATOM 1059 C C . LYS A 1 129 ? 18.957 -4.210 -6.504 1.00 44.03 129 LYS A C 1
ATOM 1061 O O . LYS A 1 129 ? 19.932 -3.704 -5.950 1.00 44.03 129 LYS A O 1
ATOM 1066 N N . ARG A 1 130 ? 19.035 -5.350 -7.186 1.00 41.22 130 ARG A N 1
ATOM 1067 C CA . ARG A 1 130 ? 20.303 -6.031 -7.432 1.00 41.22 130 ARG A CA 1
ATOM 1068 C C . ARG A 1 130 ? 20.732 -5.767 -8.858 1.00 41.22 130 ARG A C 1
ATOM 1070 O O . ARG A 1 130 ? 20.029 -6.071 -9.814 1.00 41.22 130 ARG A O 1
ATOM 1077 N N . ILE A 1 131 ? 21.900 -5.158 -8.953 1.00 38.34 131 ILE A N 1
ATOM 1078 C CA . ILE A 1 131 ? 22.529 -4.773 -10.198 1.00 38.34 131 ILE A CA 1
ATOM 1079 C C . ILE A 1 131 ? 23.397 -5.945 -10.652 1.00 38.34 131 ILE A C 1
ATOM 1081 O O . ILE A 1 131 ? 24.422 -6.223 -10.034 1.00 38.34 131 ILE A O 1
ATOM 1085 N N . TYR A 1 132 ? 22.994 -6.619 -11.726 1.00 37.44 132 TYR A N 1
ATOM 1086 C CA . TYR A 1 132 ? 23.744 -7.743 -12.289 1.00 37.44 132 TYR A CA 1
ATOM 1087 C C . TYR A 1 132 ? 24.442 -7.349 -13.594 1.00 37.44 132 TYR A C 1
ATOM 1089 O O . TYR A 1 132 ? 23.853 -6.668 -14.440 1.00 37.44 132 TYR A O 1
ATOM 1097 N N . ASP A 1 133 ? 25.696 -7.781 -13.742 1.00 36.66 133 ASP A N 1
ATOM 1098 C CA . ASP A 1 133 ? 26.489 -7.606 -14.961 1.00 36.66 133 ASP A CA 1
ATOM 1099 C C . ASP A 1 133 ? 26.056 -8.636 -16.018 1.00 36.66 133 ASP A C 1
ATOM 1101 O O . ASP A 1 133 ? 25.823 -9.797 -15.694 1.00 36.66 133 ASP A O 1
ATOM 1105 N N . ILE A 1 134 ? 25.874 -8.220 -17.271 1.00 41.09 134 ILE A N 1
ATOM 1106 C CA . ILE A 1 134 ? 25.023 -8.913 -18.268 1.00 41.09 134 ILE A CA 1
ATOM 1107 C C . ILE A 1 134 ? 25.643 -10.222 -18.804 1.00 41.09 134 ILE A C 1
ATOM 1109 O O . ILE A 1 134 ? 24.966 -11.015 -19.459 1.00 41.09 134 ILE A O 1
ATOM 1113 N N . ASP A 1 135 ? 26.905 -10.501 -18.496 1.00 39.25 135 ASP A N 1
ATOM 1114 C CA . ASP A 1 135 ? 27.700 -11.487 -19.229 1.00 39.25 135 ASP A CA 1
ATOM 1115 C C . ASP A 1 135 ? 27.346 -12.967 -18.961 1.00 39.25 135 ASP A C 1
ATOM 1117 O O . ASP A 1 135 ? 27.858 -13.841 -19.660 1.00 39.25 135 ASP A O 1
ATOM 1121 N N . ASN A 1 136 ? 26.460 -13.299 -18.006 1.00 39.94 136 ASN A N 1
ATOM 1122 C CA . ASN A 1 136 ? 26.170 -14.703 -17.660 1.00 39.94 136 ASN A CA 1
ATOM 1123 C C . ASN A 1 136 ? 24.719 -14.981 -17.200 1.00 39.94 136 ASN A C 1
ATOM 1125 O O . ASN A 1 136 ? 24.452 -15.319 -16.046 1.00 39.94 136 ASN A O 1
ATOM 1129 N N . HIS A 1 137 ? 23.758 -14.883 -18.124 1.00 42.62 137 HIS A N 1
ATOM 1130 C CA . HIS A 1 137 ? 22.313 -14.976 -17.847 1.00 42.62 137 HIS A CA 1
ATOM 1131 C C . HIS A 1 137 ? 21.853 -16.165 -16.971 1.00 42.62 137 HIS A C 1
ATOM 1133 O O . HIS A 1 137 ? 21.018 -15.975 -16.092 1.00 42.62 137 HIS A O 1
ATOM 1139 N N . THR A 1 138 ? 22.393 -17.376 -17.148 1.00 37.28 138 THR A N 1
ATOM 1140 C CA . THR A 1 138 ? 21.916 -18.576 -16.423 1.00 37.28 138 THR A CA 1
ATOM 1141 C C . THR A 1 138 ? 22.394 -18.646 -14.968 1.00 37.28 138 THR A C 1
ATOM 1143 O O . THR A 1 138 ? 21.681 -19.158 -14.108 1.00 37.28 138 THR A O 1
ATOM 1146 N N . PHE A 1 139 ? 23.590 -18.124 -14.676 1.00 36.09 139 PHE A N 1
ATOM 1147 C CA . PHE A 1 139 ? 24.138 -18.075 -13.314 1.00 36.09 139 PHE A CA 1
ATOM 1148 C C . PHE A 1 139 ? 23.453 -16.971 -12.490 1.00 36.09 139 PHE A C 1
ATOM 1150 O O . PHE A 1 139 ? 23.118 -17.174 -11.326 1.00 36.09 139 PHE A O 1
ATOM 1157 N N . ILE A 1 140 ? 23.141 -15.848 -13.143 1.00 43.94 140 ILE A N 1
ATOM 1158 C CA . ILE A 1 140 ? 22.498 -14.668 -12.552 1.00 43.94 140 ILE A CA 1
ATOM 1159 C C . ILE A 1 140 ? 21.056 -14.951 -12.116 1.00 43.94 140 ILE A C 1
ATOM 1161 O O . ILE A 1 140 ? 20.648 -14.535 -11.035 1.00 43.94 140 ILE A O 1
ATOM 1165 N N . GLU A 1 141 ? 20.280 -15.690 -12.914 1.00 44.59 141 GLU A N 1
ATOM 1166 C CA . GLU A 1 141 ? 18.915 -16.081 -12.535 1.00 44.59 141 GLU A CA 1
ATOM 1167 C C . GLU A 1 141 ? 18.903 -17.020 -11.323 1.00 44.59 141 GLU A C 1
ATOM 1169 O O . GLU A 1 141 ? 18.082 -16.854 -10.423 1.00 44.59 141 GLU A O 1
ATOM 1174 N N . GLN A 1 142 ? 19.831 -17.981 -11.259 1.00 48.28 142 GLN A N 1
ATOM 1175 C CA . GLN A 1 142 ? 19.945 -18.879 -10.107 1.00 48.28 142 GLN A CA 1
ATOM 1176 C C . GLN A 1 142 ? 20.373 -18.131 -8.843 1.00 48.28 142 GLN A C 1
ATOM 1178 O O . GLN A 1 142 ? 19.823 -18.386 -7.775 1.00 48.28 142 GLN A O 1
ATOM 1183 N N . GLU A 1 143 ? 21.301 -17.183 -8.958 1.00 48.69 143 GLU A N 1
ATOM 1184 C CA . GLU A 1 143 ? 21.761 -16.354 -7.844 1.00 48.69 143 GLU A CA 1
ATOM 1185 C C . GLU A 1 143 ? 20.673 -15.377 -7.360 1.00 48.69 143 GLU A C 1
ATOM 1187 O O . GLU A 1 143 ? 20.469 -15.220 -6.155 1.00 48.69 143 GLU A O 1
ATOM 1192 N N . ALA A 1 144 ? 19.901 -14.780 -8.274 1.00 49.47 144 ALA A N 1
ATOM 1193 C CA . ALA A 1 144 ? 18.743 -13.948 -7.943 1.00 49.47 144 ALA A CA 1
ATOM 1194 C C . ALA A 1 144 ? 17.615 -14.757 -7.276 1.00 49.47 144 ALA A C 1
ATOM 1196 O O . ALA A 1 144 ? 17.026 -14.311 -6.292 1.00 49.47 144 ALA A O 1
ATOM 1197 N N . LEU A 1 145 ? 17.343 -15.977 -7.749 1.00 52.59 145 LEU A N 1
ATOM 1198 C CA . LEU A 1 145 ? 16.379 -16.886 -7.119 1.00 52.59 145 LEU A CA 1
ATOM 1199 C C . LEU A 1 145 ? 16.853 -17.373 -5.742 1.00 52.59 145 LEU A C 1
ATOM 1201 O O . LEU A 1 145 ? 16.056 -17.447 -4.808 1.00 52.59 145 LEU A O 1
ATOM 1205 N N . GLN A 1 146 ? 18.148 -17.657 -5.583 1.00 55.66 146 GLN A N 1
ATOM 1206 C CA . GLN A 1 146 ? 18.737 -17.978 -4.280 1.00 55.66 146 GLN A CA 1
ATOM 1207 C C . GLN A 1 146 ? 18.672 -16.793 -3.313 1.00 55.66 146 GLN A C 1
ATOM 1209 O O . GLN A 1 146 ? 18.416 -16.990 -2.128 1.00 55.66 146 GLN A O 1
ATOM 1214 N N . ALA A 1 147 ? 18.842 -15.565 -3.803 1.00 53.91 147 ALA A N 1
ATOM 1215 C CA . ALA A 1 147 ? 18.694 -14.362 -2.996 1.00 53.91 147 ALA A CA 1
ATOM 1216 C C . ALA A 1 147 ? 17.264 -14.173 -2.471 1.00 53.91 147 ALA A C 1
ATOM 1218 O O . ALA A 1 147 ? 17.084 -13.820 -1.308 1.00 53.91 147 ALA A O 1
ATOM 1219 N N . ILE A 1 148 ? 16.255 -14.461 -3.298 1.00 57.34 148 ILE A N 1
ATOM 1220 C CA . ILE A 1 148 ? 14.837 -14.402 -2.913 1.00 57.34 148 ILE A CA 1
ATOM 1221 C C . ILE A 1 148 ? 14.536 -15.367 -1.763 1.00 57.34 148 ILE A C 1
ATOM 1223 O O . ILE A 1 148 ? 13.818 -14.999 -0.835 1.00 57.34 148 ILE A O 1
ATOM 1227 N N . ASN A 1 149 ? 15.148 -16.555 -1.764 1.00 61.91 149 ASN A N 1
ATOM 1228 C CA . ASN A 1 149 ? 14.989 -17.530 -0.679 1.00 61.91 149 ASN A CA 1
ATOM 1229 C C . ASN A 1 149 ? 15.528 -17.034 0.676 1.00 61.91 149 ASN A C 1
ATOM 1231 O O . ASN A 1 149 ? 15.147 -17.578 1.712 1.00 61.91 149 ASN A O 1
ATOM 1235 N N . ASN A 1 150 ? 16.384 -16.007 0.683 1.00 64.75 150 ASN A N 1
ATOM 1236 C CA . ASN A 1 150 ? 16.957 -15.423 1.897 1.00 64.75 150 ASN A CA 1
ATOM 1237 C C . ASN A 1 150 ? 16.187 -14.187 2.397 1.00 64.75 150 ASN A C 1
ATOM 1239 O O . ASN A 1 150 ? 16.551 -13.626 3.433 1.00 64.75 150 ASN A O 1
ATOM 1243 N N . LEU A 1 151 ? 15.143 -13.753 1.678 1.00 67.31 151 LEU A N 1
ATOM 1244 C CA . LEU A 1 151 ? 14.316 -12.607 2.054 1.00 67.31 151 LEU A CA 1
ATOM 1245 C C . LEU A 1 151 ? 13.160 -13.044 2.953 1.00 67.31 151 LEU A C 1
ATOM 1247 O O . LEU A 1 151 ? 12.369 -13.930 2.612 1.00 67.31 151 LEU A O 1
ATOM 1251 N N . GLN A 1 152 ? 13.047 -12.376 4.099 1.00 74.12 152 GLN A N 1
ATOM 1252 C CA . GLN A 1 152 ? 11.995 -12.616 5.075 1.00 74.12 152 GLN A CA 1
ATOM 1253 C C . GLN A 1 152 ? 11.083 -11.400 5.189 1.00 74.12 152 GLN A C 1
ATOM 1255 O O . GLN A 1 152 ? 11.542 -10.266 5.312 1.00 74.12 152 GLN A O 1
ATOM 1260 N N . ILE A 1 153 ? 9.776 -11.647 5.170 1.00 74.94 153 ILE A N 1
ATOM 1261 C CA . ILE A 1 153 ? 8.746 -10.651 5.442 1.00 74.94 153 ILE A CA 1
ATOM 1262 C C . ILE A 1 153 ? 8.382 -10.772 6.919 1.00 74.94 153 ILE A C 1
ATOM 1264 O O . ILE A 1 153 ? 7.800 -11.768 7.356 1.00 74.94 153 ILE A O 1
ATOM 1268 N N . HIS A 1 154 ? 8.730 -9.749 7.684 1.00 77.56 154 HIS A N 1
ATOM 1269 C CA . HIS A 1 154 ? 8.323 -9.572 9.065 1.00 77.56 154 HIS A CA 1
ATOM 1270 C C . HIS A 1 154 ? 6.970 -8.880 9.095 1.00 77.56 154 HIS A C 1
ATOM 1272 O O . HIS A 1 154 ? 6.796 -7.802 8.527 1.00 77.56 154 HIS A O 1
ATOM 1278 N N . LEU A 1 155 ? 6.014 -9.499 9.773 1.00 80.94 155 LEU A N 1
ATOM 1279 C CA . LEU A 1 155 ? 4.662 -8.986 9.895 1.00 80.94 155 LEU A CA 1
ATOM 1280 C C . LEU A 1 155 ? 4.328 -8.739 11.357 1.00 80.94 155 LEU A C 1
ATOM 1282 O O . LEU A 1 155 ? 4.637 -9.564 12.216 1.00 80.94 155 LEU A O 1
ATOM 1286 N N . LYS A 1 156 ? 3.658 -7.617 11.624 1.00 82.62 156 LYS A N 1
ATOM 1287 C CA . LYS A 1 156 ? 3.194 -7.241 12.959 1.00 82.62 156 LYS A CA 1
ATOM 1288 C C . LYS A 1 156 ? 1.761 -6.737 12.921 1.00 82.62 156 LYS A C 1
ATOM 1290 O O . LYS A 1 156 ? 1.436 -5.808 12.180 1.00 82.62 156 LYS A O 1
ATOM 1295 N N . ALA A 1 157 ? 0.903 -7.345 13.729 1.00 78.00 157 ALA A N 1
ATOM 1296 C CA . ALA A 1 157 ? -0.469 -6.903 13.906 1.00 78.00 157 ALA A CA 1
ATOM 1297 C C . ALA A 1 157 ? -0.530 -5.791 14.958 1.00 78.00 157 ALA A C 1
ATOM 1299 O O . ALA A 1 157 ? 0.008 -5.928 16.056 1.00 78.00 157 ALA A O 1
ATOM 1300 N N . TYR A 1 158 ? -1.222 -4.708 14.623 1.00 79.06 158 TYR A N 1
ATOM 1301 C CA . TYR A 1 158 ? -1.576 -3.641 15.548 1.00 79.06 158 TYR A CA 1
ATOM 1302 C C . TYR A 1 158 ? -3.054 -3.726 15.867 1.00 79.06 158 TYR A C 1
ATOM 1304 O O . TYR A 1 158 ? -3.879 -4.101 15.030 1.00 79.06 158 TYR A O 1
ATOM 1312 N N . TYR A 1 159 ? -3.397 -3.341 17.085 1.00 76.25 159 TYR A N 1
ATOM 1313 C CA . TYR A 1 159 ? -4.736 -3.506 17.610 1.00 76.25 159 TYR A CA 1
ATOM 1314 C C . TYR A 1 159 ? -5.366 -2.174 17.967 1.00 76.25 159 TYR A C 1
ATOM 1316 O O . TYR A 1 159 ? -4.698 -1.170 18.223 1.00 76.25 159 TYR A O 1
ATOM 1324 N N . ASN A 1 160 ? -6.693 -2.178 18.020 1.00 71.06 160 ASN A N 1
ATOM 1325 C CA . ASN A 1 160 ? -7.497 -1.047 18.454 1.00 71.06 160 ASN A CA 1
ATOM 1326 C C . ASN A 1 160 ? -6.980 -0.387 19.743 1.00 71.06 160 ASN A C 1
ATOM 1328 O O . ASN A 1 160 ? -7.041 0.829 19.865 1.00 71.06 160 ASN A O 1
ATOM 1332 N N . GLN A 1 161 ? -6.453 -1.171 20.685 1.00 73.31 161 GLN A N 1
ATOM 1333 C CA . GLN A 1 161 ? -5.966 -0.693 21.981 1.00 73.31 161 GLN A CA 1
ATOM 1334 C C . GLN A 1 161 ? -4.558 -0.068 21.963 1.00 73.31 161 GLN A C 1
ATOM 1336 O O . GLN A 1 161 ? -4.199 0.615 22.922 1.00 73.31 161 GLN A O 1
ATOM 1341 N N . ASP A 1 162 ? -3.754 -0.256 20.911 1.00 73.31 162 ASP A N 1
ATOM 1342 C CA . ASP A 1 162 ? -2.337 0.146 20.935 1.00 73.31 162 ASP A CA 1
ATOM 1343 C C . ASP A 1 162 ? -2.136 1.671 20.883 1.00 73.31 162 ASP A C 1
ATOM 1345 O O . ASP A 1 162 ? -1.181 2.187 21.481 1.00 73.31 162 ASP A O 1
ATOM 1349 N N . ASN A 1 163 ? -3.073 2.374 20.234 1.00 67.44 163 ASN A N 1
ATOM 1350 C CA . ASN A 1 163 ? -3.061 3.826 20.007 1.00 67.44 163 ASN A CA 1
ATOM 1351 C C . ASN A 1 163 ? -4.003 4.592 20.947 1.00 67.44 163 ASN A C 1
ATOM 1353 O O . ASN A 1 163 ? -4.255 5.781 20.755 1.00 67.44 163 ASN A O 1
ATOM 1357 N N . ILE A 1 164 ? -4.565 3.915 21.947 1.00 64.94 164 ILE A N 1
ATOM 1358 C CA . ILE A 1 164 ? -5.536 4.524 22.848 1.00 64.94 164 ILE A CA 1
ATOM 1359 C C . ILE A 1 164 ? -4.821 5.365 23.914 1.00 64.94 164 ILE A C 1
ATOM 1361 O O . ILE A 1 164 ? -3.892 4.871 24.568 1.00 64.94 164 ILE A O 1
ATOM 1365 N N . PRO A 1 165 ? -5.273 6.612 24.155 1.00 55.22 165 PRO A N 1
ATOM 1366 C CA . PRO A 1 165 ? -4.764 7.435 25.244 1.00 55.22 165 PRO A CA 1
ATOM 1367 C C . PRO A 1 165 ? -4.833 6.709 26.596 1.00 55.22 165 PRO A C 1
ATOM 1369 O O . PRO A 1 165 ? -5.848 6.115 26.952 1.00 55.22 165 PRO A O 1
ATOM 1372 N N . ASN A 1 166 ? -3.770 6.805 27.399 1.00 59.69 166 ASN A N 1
ATOM 1373 C CA . ASN A 1 166 ? -3.689 6.229 28.749 1.00 59.69 166 ASN A CA 1
ATOM 1374 C C . ASN A 1 166 ? -3.786 4.688 28.838 1.00 59.69 166 ASN A C 1
ATOM 1376 O O . ASN A 1 166 ? -4.176 4.172 29.889 1.00 59.69 166 ASN A O 1
ATOM 1380 N N . LYS A 1 167 ? -3.371 3.934 27.805 1.00 65.75 167 LYS A N 1
ATOM 1381 C CA . LYS A 1 167 ? -3.278 2.453 27.850 1.00 65.75 167 LYS A CA 1
ATOM 1382 C C . LYS A 1 167 ? -2.549 1.896 29.084 1.00 65.75 167 LYS A C 1
ATOM 1384 O O . LYS A 1 167 ? -2.845 0.803 29.558 1.00 65.75 167 LYS A O 1
ATOM 1389 N N . GLU A 1 168 ? -1.630 2.666 29.659 1.00 68.31 168 GLU A N 1
ATOM 1390 C CA . GLU A 1 168 ? -0.871 2.296 30.857 1.00 68.31 168 GLU A CA 1
ATOM 1391 C C . GLU A 1 168 ? -1.754 2.080 32.095 1.00 68.31 168 GLU A C 1
ATOM 1393 O O . GLU A 1 168 ? -1.422 1.245 32.942 1.00 68.31 168 GLU A O 1
ATOM 1398 N N . LYS A 1 169 ? -2.913 2.754 32.154 1.00 69.38 169 LYS A N 1
ATOM 1399 C CA . LYS A 1 169 ? -3.896 2.675 33.247 1.00 69.38 169 LYS A CA 1
ATOM 1400 C C . LYS A 1 169 ? -4.791 1.430 33.190 1.00 69.38 169 LYS A C 1
ATOM 1402 O O . LYS A 1 169 ? -5.649 1.261 34.053 1.00 69.38 169 LYS A O 1
ATOM 1407 N N . GLN A 1 170 ? -4.623 0.562 32.191 1.00 69.06 170 GLN A N 1
ATOM 1408 C CA . GLN A 1 170 ? -5.329 -0.718 32.134 1.00 69.06 170 GLN A CA 1
ATOM 1409 C C . GLN A 1 170 ? -4.954 -1.602 33.333 1.00 69.06 170 GLN A C 1
ATOM 1411 O O . GLN A 1 170 ? -3.789 -1.656 33.742 1.00 69.06 170 GLN A O 1
ATOM 1416 N N . SER A 1 171 ? -5.938 -2.325 33.873 1.00 74.69 171 SER A N 1
ATOM 1417 C CA . SER A 1 171 ? -5.696 -3.286 34.954 1.00 74.69 171 SER A CA 1
ATOM 1418 C C . SER A 1 171 ? -4.793 -4.435 34.490 1.00 74.69 171 SER A C 1
ATOM 1420 O O . SER A 1 171 ? -4.746 -4.771 33.306 1.00 74.69 171 SER A O 1
ATOM 1422 N N . ASN A 1 172 ? -4.097 -5.078 35.430 1.00 80.94 172 ASN A N 1
ATOM 1423 C CA . ASN A 1 172 ? -3.230 -6.221 35.120 1.00 80.94 172 ASN A CA 1
ATOM 1424 C C . ASN A 1 172 ? -4.008 -7.386 34.492 1.00 80.94 172 ASN A C 1
ATOM 1426 O O . ASN A 1 172 ? -3.497 -8.046 33.592 1.00 80.94 172 ASN A O 1
ATOM 1430 N N . GLU A 1 173 ? -5.255 -7.594 34.919 1.00 78.75 173 GLU A N 1
ATOM 1431 C CA . GLU A 1 173 ? -6.130 -8.619 34.352 1.00 78.75 173 GLU A CA 1
ATOM 1432 C C . GLU A 1 173 ? -6.474 -8.325 32.888 1.00 78.75 173 GLU A C 1
ATOM 1434 O O . GLU A 1 173 ? -6.360 -9.204 32.040 1.00 78.75 173 GLU A O 1
ATOM 1439 N N . GLN A 1 174 ? -6.801 -7.070 32.561 1.00 73.56 174 GLN A N 1
ATOM 1440 C CA . GLN A 1 174 ? -7.048 -6.654 31.177 1.00 73.56 174 GLN A CA 1
ATOM 1441 C C . GLN A 1 174 ? -5.800 -6.811 30.309 1.00 73.56 174 GLN A C 1
ATOM 1443 O O . GLN A 1 174 ? -5.884 -7.364 29.217 1.00 73.56 174 GLN A O 1
ATOM 1448 N N . LYS A 1 175 ? -4.631 -6.390 30.812 1.00 78.69 175 LYS A N 1
ATOM 1449 C CA . LYS A 1 175 ? -3.355 -6.578 30.109 1.00 78.69 175 LYS A CA 1
ATOM 1450 C C . LYS A 1 175 ? -3.107 -8.059 29.818 1.00 78.69 175 LYS A C 1
ATOM 1452 O O . LYS A 1 175 ? -2.754 -8.393 28.692 1.00 78.69 175 LYS A O 1
ATOM 1457 N N . ARG A 1 176 ? -3.346 -8.947 30.791 1.00 83.75 176 ARG A N 1
ATOM 1458 C CA . ARG A 1 176 ? -3.212 -10.403 30.619 1.00 83.75 176 ARG A CA 1
ATOM 1459 C C . ARG A 1 176 ? -4.178 -10.946 29.568 1.00 83.75 176 ARG A C 1
ATOM 1461 O O . ARG A 1 176 ? -3.739 -11.638 28.659 1.00 83.75 176 ARG A O 1
ATOM 1468 N N . ILE A 1 177 ? -5.461 -10.599 29.661 1.00 82.69 177 ILE A N 1
ATOM 1469 C CA . ILE A 1 177 ? -6.482 -11.017 28.691 1.00 82.69 177 ILE A CA 1
ATOM 1470 C C . ILE A 1 177 ? -6.091 -10.584 27.274 1.00 82.69 177 ILE A C 1
ATOM 1472 O O . ILE A 1 177 ? -6.191 -11.379 26.344 1.00 82.69 177 ILE A O 1
ATOM 1476 N N . TYR A 1 178 ? -5.599 -9.355 27.099 1.00 82.56 178 TYR A N 1
ATOM 1477 C CA . TYR A 1 178 ? -5.158 -8.878 25.790 1.00 82.56 178 TYR A CA 1
ATOM 1478 C C . TYR A 1 178 ? -3.918 -9.611 25.289 1.00 82.56 178 TYR A C 1
ATOM 1480 O O . TYR A 1 178 ? -3.883 -9.973 24.119 1.00 82.56 178 TYR A O 1
ATOM 1488 N N . GLN A 1 179 ? -2.937 -9.884 26.150 1.00 84.75 179 GLN A N 1
ATOM 1489 C CA . GLN A 1 179 ? -1.765 -10.677 25.770 1.00 84.75 179 GLN A CA 1
ATOM 1490 C C . GLN A 1 179 ? -2.143 -12.095 25.327 1.00 84.75 179 GLN A C 1
ATOM 1492 O O . GLN A 1 179 ? -1.589 -12.590 24.352 1.00 84.75 179 GLN A O 1
ATOM 1497 N N . GLU A 1 180 ? -3.122 -12.732 25.975 1.00 86.81 180 GLU A N 1
ATOM 1498 C CA . GLU A 1 180 ? -3.634 -14.028 25.515 1.00 86.81 180 GLU A CA 1
ATOM 1499 C C . GLU A 1 180 ? -4.389 -13.909 24.182 1.00 86.81 180 GLU A C 1
ATOM 1501 O O . GLU A 1 180 ? -4.149 -14.699 23.275 1.00 86.81 180 GLU A O 1
ATOM 1506 N N . GLN A 1 181 ? -5.228 -12.882 23.999 1.00 84.75 181 GLN A N 1
ATOM 1507 C CA . GLN A 1 181 ? -5.920 -12.655 22.720 1.00 84.75 181 GLN A CA 1
ATOM 1508 C C . GLN A 1 181 ? -4.943 -12.421 21.555 1.00 84.75 181 GLN A C 1
ATOM 1510 O O . GLN A 1 181 ? -5.176 -12.924 20.459 1.00 84.75 181 GLN A O 1
ATOM 1515 N N . LYS A 1 182 ? -3.830 -11.711 21.788 1.00 86.19 182 LYS A N 1
ATOM 1516 C CA . LYS A 1 182 ? -2.776 -11.470 20.786 1.00 86.19 182 LYS A CA 1
ATOM 1517 C C . LYS A 1 182 ? -2.118 -12.759 20.278 1.00 86.19 182 LYS A C 1
ATOM 1519 O O . LYS A 1 182 ? -1.680 -12.802 19.130 1.00 86.19 182 LYS A O 1
ATOM 1524 N N . LYS A 1 183 ? -2.055 -13.816 21.098 1.00 87.38 183 LYS A N 1
ATOM 1525 C CA . LYS A 1 183 ? -1.513 -15.125 20.684 1.00 87.38 183 LYS A CA 1
ATOM 1526 C C . LYS A 1 183 ? -2.424 -15.853 19.700 1.00 87.38 183 LYS A C 1
ATOM 1528 O O . LYS A 1 183 ? -1.941 -16.652 18.909 1.00 87.38 183 LYS A O 1
ATOM 1533 N N . GLU A 1 184 ? -3.719 -15.551 19.719 1.00 86.31 184 GLU A N 1
ATOM 1534 C CA . GLU A 1 184 ? -4.712 -16.138 18.815 1.00 86.31 184 GLU A CA 1
ATOM 1535 C C . GLU A 1 184 ? -4.866 -15.361 17.500 1.00 86.31 184 GLU A C 1
ATOM 1537 O O . GLU A 1 184 ? -5.710 -15.708 16.672 1.00 86.31 184 GLU A O 1
ATOM 1542 N N . THR A 1 185 ? -4.062 -14.316 17.278 1.00 86.94 185 THR A N 1
ATOM 1543 C CA . THR A 1 185 ? -4.055 -13.567 16.018 1.00 86.94 185 THR A CA 1
ATOM 1544 C C . THR A 1 185 ? -3.656 -14.479 14.871 1.00 86.94 185 THR A C 1
ATOM 1546 O O . THR A 1 185 ? -2.548 -15.003 14.846 1.00 86.94 185 THR A O 1
ATOM 1549 N N . ARG A 1 186 ? -4.564 -14.652 13.915 1.00 87.00 186 ARG A N 1
ATOM 1550 C CA . ARG A 1 186 ? -4.382 -15.423 12.687 1.00 87.00 186 ARG A CA 1
ATOM 1551 C C . ARG A 1 186 ? -4.015 -14.504 11.538 1.00 87.00 186 ARG A C 1
ATOM 1553 O O . ARG A 1 186 ? -4.375 -13.325 11.527 1.00 87.00 186 ARG A O 1
ATOM 1560 N N . TRP A 1 187 ? -3.354 -15.084 10.548 1.00 86.00 187 TRP A N 1
ATOM 1561 C CA . TRP A 1 187 ? -2.868 -14.373 9.377 1.00 86.00 187 TRP A CA 1
ATOM 1562 C C . TRP A 1 187 ? -3.418 -14.982 8.094 1.00 86.00 187 TRP A C 1
ATOM 1564 O O . TRP A 1 187 ? -3.589 -16.196 7.981 1.00 86.00 187 TRP A O 1
ATOM 1574 N N . GLY A 1 188 ? -3.700 -14.137 7.111 1.00 83.62 188 GLY A N 1
ATOM 1575 C CA . GLY A 1 188 ? -4.168 -14.577 5.805 1.00 83.62 188 GLY A CA 1
ATOM 1576 C C . GLY A 1 188 ? -3.807 -13.598 4.706 1.00 83.62 188 GLY A C 1
ATOM 1577 O O . GLY A 1 188 ? -3.439 -12.454 4.974 1.00 83.62 188 GLY A O 1
ATOM 1578 N N . ILE A 1 189 ? -3.897 -14.062 3.467 1.00 82.62 189 ILE A N 1
ATOM 1579 C CA . ILE A 1 189 ? -3.536 -13.292 2.285 1.00 82.62 189 ILE A CA 1
ATOM 1580 C C . ILE A 1 189 ? -4.617 -13.367 1.218 1.00 82.62 189 ILE A C 1
ATOM 1582 O O . ILE A 1 189 ? -5.344 -14.354 1.094 1.00 82.62 189 ILE A O 1
ATOM 1586 N N . ILE A 1 190 ? -4.675 -12.318 0.411 1.00 76.19 190 ILE A N 1
ATOM 1587 C CA . ILE A 1 190 ? -5.366 -12.304 -0.869 1.00 76.19 190 ILE A CA 1
ATOM 1588 C C . ILE A 1 190 ? -4.334 -11.934 -1.931 1.00 76.19 190 ILE A C 1
ATOM 1590 O O . ILE A 1 190 ? -3.590 -10.968 -1.766 1.00 76.19 190 ILE A O 1
ATOM 1594 N N . ILE A 1 191 ? -4.294 -12.710 -3.009 1.00 74.44 191 ILE A N 1
ATOM 1595 C CA . ILE A 1 191 ? -3.359 -12.534 -4.120 1.00 74.44 191 ILE A CA 1
ATOM 1596 C C . ILE A 1 191 ? -4.127 -12.009 -5.338 1.00 74.44 191 ILE A C 1
ATOM 1598 O O . ILE A 1 191 ? -5.153 -12.582 -5.708 1.00 74.44 191 ILE A O 1
ATOM 1602 N N . GLY A 1 192 ? -3.626 -10.941 -5.964 1.00 66.88 192 GLY A N 1
ATOM 1603 C CA . GLY A 1 192 ? -4.193 -10.331 -7.170 1.00 66.88 192 GLY A CA 1
ATOM 1604 C C . GLY A 1 192 ? -3.148 -9.963 -8.233 1.00 66.88 192 GLY A C 1
ATOM 1605 O O . GLY A 1 192 ? -1.944 -10.141 -8.040 1.00 66.88 192 GLY A O 1
ATOM 1606 N N . SER A 1 193 ? -3.625 -9.454 -9.373 1.00 61.50 193 SER A N 1
ATOM 1607 C CA . SER A 1 193 ? -2.790 -9.028 -10.509 1.00 61.50 193 SER A CA 1
ATOM 1608 C C . SER A 1 193 ? -2.303 -7.581 -10.351 1.00 61.50 193 SER A C 1
ATOM 1610 O O . SER A 1 193 ? -3.022 -6.745 -9.808 1.00 61.50 193 SER A O 1
ATOM 1612 N N . LEU A 1 194 ? -1.113 -7.273 -10.879 1.00 54.56 194 LEU A N 1
ATOM 1613 C CA . LEU A 1 194 ? -0.551 -5.912 -10.952 1.00 54.56 194 LEU A CA 1
ATOM 1614 C C . LEU A 1 194 ? -1.420 -4.934 -11.763 1.00 54.56 194 LEU A C 1
ATOM 1616 O O . LEU A 1 194 ? -1.463 -3.751 -11.445 1.00 54.56 194 LEU A O 1
ATOM 1620 N N . ASP A 1 195 ? -2.122 -5.425 -12.790 1.00 50.66 195 ASP A N 1
ATOM 1621 C CA . ASP A 1 195 ? -2.943 -4.592 -13.686 1.00 50.66 195 ASP A CA 1
ATOM 1622 C C . ASP A 1 195 ? -4.274 -4.139 -13.055 1.00 50.66 195 ASP A C 1
ATOM 1624 O O . ASP A 1 195 ? -5.015 -3.347 -13.647 1.00 50.66 195 ASP A O 1
ATOM 1628 N N . GLU A 1 196 ? -4.627 -4.652 -11.872 1.00 51.44 196 GLU A N 1
ATOM 1629 C CA . GLU A 1 196 ? -5.827 -4.206 -11.174 1.00 51.44 196 GLU A CA 1
ATOM 1630 C C . GLU A 1 196 ? -5.571 -2.822 -10.563 1.00 51.44 196 GLU A C 1
ATOM 1632 O O . GLU A 1 196 ? -4.963 -2.675 -9.509 1.00 51.44 196 GLU A O 1
ATOM 1637 N N . SER A 1 197 ? -6.091 -1.778 -11.215 1.00 41.81 197 SER A N 1
ATOM 1638 C CA . SER A 1 197 ? -6.032 -0.379 -10.752 1.00 41.81 197 SER A CA 1
ATOM 1639 C C . SER A 1 197 ? -6.810 -0.110 -9.450 1.00 41.81 197 SER A C 1
ATOM 1641 O O . SER A 1 197 ? -7.007 1.039 -9.059 1.00 41.81 197 SER A O 1
ATOM 1643 N N . GLN A 1 198 ? -7.358 -1.154 -8.836 1.00 50.00 198 GLN A N 1
ATOM 1644 C CA . GLN A 1 198 ? -8.175 -1.145 -7.632 1.00 50.00 198 GLN A CA 1
ATOM 1645 C C . GLN A 1 198 ? -7.603 -2.220 -6.696 1.00 50.00 198 GLN A C 1
ATOM 1647 O O . GLN A 1 198 ? -7.125 -3.240 -7.193 1.00 50.00 198 GLN A O 1
ATOM 1652 N N . PRO A 1 199 ? -7.655 -2.030 -5.364 1.00 51.50 199 PRO A N 1
ATOM 1653 C CA . PRO A 1 199 ? -7.250 -3.069 -4.420 1.00 51.50 199 PRO A CA 1
ATOM 1654 C C . PRO A 1 199 ? -7.945 -4.391 -4.763 1.00 51.50 199 PRO A C 1
ATOM 1656 O O . PRO A 1 199 ? -9.115 -4.372 -5.156 1.00 51.50 199 PRO A O 1
ATOM 1659 N N . VAL A 1 200 ? -7.211 -5.505 -4.629 1.00 56.53 200 VAL A N 1
ATOM 1660 C CA . VAL A 1 200 ? -7.671 -6.858 -4.987 1.00 56.53 200 VAL A CA 1
ATOM 1661 C C . VAL A 1 200 ? -9.133 -7.036 -4.583 1.00 56.53 200 VAL A C 1
ATOM 1663 O O . VAL A 1 200 ? -9.472 -6.817 -3.418 1.00 56.53 200 VAL A O 1
ATOM 1666 N N . LYS A 1 201 ? -10.001 -7.360 -5.554 1.00 56.94 201 LYS A N 1
ATOM 1667 C CA . LYS A 1 201 ? -11.457 -7.413 -5.336 1.00 56.94 201 LYS A CA 1
ATOM 1668 C C . LYS A 1 201 ? -11.768 -8.308 -4.135 1.00 56.94 201 LYS A C 1
ATOM 1670 O O . LYS A 1 201 ? -11.252 -9.420 -4.067 1.00 56.94 201 LYS A O 1
ATOM 1675 N N . ASP A 1 202 ? -12.690 -7.878 -3.272 1.00 53.19 202 ASP A N 1
ATOM 1676 C CA . ASP A 1 202 ? -13.109 -8.589 -2.044 1.00 53.19 202 ASP A CA 1
ATOM 1677 C C . ASP A 1 202 ? -13.631 -10.033 -2.280 1.00 53.19 202 ASP A C 1
ATOM 1679 O O . ASP A 1 202 ? -13.882 -10.769 -1.332 1.00 53.19 202 ASP A O 1
ATOM 1683 N N . ASN A 1 203 ? -13.764 -10.466 -3.540 1.00 51.62 203 ASN A N 1
ATOM 1684 C CA . ASN A 1 203 ? -14.184 -11.814 -3.937 1.00 51.62 203 ASN A CA 1
ATOM 1685 C C . ASN A 1 203 ? -13.015 -12.741 -4.330 1.00 51.62 203 ASN A C 1
ATOM 1687 O O . ASN A 1 203 ? -13.253 -13.881 -4.734 1.00 51.62 203 ASN A O 1
ATOM 1691 N N . ALA A 1 204 ? -11.768 -12.267 -4.292 1.00 61.03 204 ALA A N 1
ATOM 1692 C CA . ALA A 1 204 ? -10.599 -13.113 -4.506 1.00 61.03 204 ALA A CA 1
ATOM 1693 C C . ALA A 1 204 ? -10.448 -14.119 -3.349 1.00 61.03 204 ALA A C 1
ATOM 1695 O O . ALA A 1 204 ? -10.787 -13.828 -2.203 1.00 61.03 204 ALA A O 1
ATOM 1696 N N . ALA A 1 205 ? -9.974 -15.331 -3.654 1.00 72.75 205 ALA A N 1
ATOM 1697 C CA . ALA A 1 205 ? -9.915 -16.420 -2.682 1.00 72.75 205 ALA A CA 1
ATOM 1698 C C . ALA A 1 205 ? -8.954 -16.079 -1.528 1.00 72.75 205 ALA A C 1
ATOM 1700 O O . ALA A 1 205 ? -7.736 -16.105 -1.699 1.00 72.75 205 ALA A O 1
ATOM 1701 N N . PHE A 1 206 ? -9.518 -15.769 -0.359 1.00 77.38 206 PHE A N 1
ATOM 1702 C CA . PHE A 1 206 ? -8.781 -15.567 0.883 1.00 77.38 206 PHE A CA 1
ATOM 1703 C C . PHE A 1 206 ? -8.097 -16.865 1.322 1.00 77.38 206 PHE A C 1
ATOM 1705 O O . PHE A 1 206 ? -8.748 -17.903 1.459 1.00 77.38 206 PHE A O 1
ATOM 1712 N N . GLN A 1 207 ? -6.788 -16.803 1.558 1.00 83.62 207 GLN A N 1
ATOM 1713 C CA . GLN A 1 207 ? -5.975 -17.944 1.971 1.00 83.62 207 GLN A CA 1
ATOM 1714 C C . GLN A 1 207 ? -5.443 -17.716 3.383 1.00 83.62 207 GLN A C 1
ATOM 1716 O O . GLN A 1 207 ? -4.768 -16.722 3.644 1.00 83.62 207 GLN A O 1
ATOM 1721 N N . ILE A 1 208 ? -5.721 -18.645 4.297 1.00 84.19 208 ILE A N 1
ATOM 1722 C CA . ILE A 1 208 ? -5.124 -18.628 5.637 1.00 84.19 208 ILE A CA 1
ATOM 1723 C C . ILE A 1 208 ? -3.659 -19.047 5.515 1.00 84.19 208 ILE A C 1
ATOM 1725 O O . ILE A 1 208 ? -3.347 -20.041 4.857 1.00 84.19 208 ILE A O 1
ATOM 1729 N N . LEU A 1 209 ? -2.765 -18.290 6.146 1.00 84.00 209 LEU A N 1
ATOM 1730 C CA . LEU A 1 209 ? -1.345 -18.606 6.161 1.00 84.00 209 LEU A CA 1
ATOM 1731 C C . LEU A 1 209 ? -1.069 -19.764 7.116 1.00 84.00 209 LEU A C 1
ATOM 1733 O O . LEU A 1 209 ? -1.516 -19.770 8.265 1.00 84.00 209 LEU A O 1
ATOM 1737 N N . LYS A 1 210 ? -0.301 -20.737 6.632 1.00 83.56 210 LYS A N 1
ATOM 1738 C CA . LYS A 1 210 ? 0.037 -21.961 7.353 1.00 83.56 210 LYS A CA 1
ATOM 1739 C C . LYS A 1 210 ? 1.528 -22.270 7.238 1.00 83.56 210 LYS A C 1
ATOM 1741 O O . LYS A 1 210 ? 2.177 -21.830 6.288 1.00 83.56 210 LYS A O 1
ATOM 1746 N N . ASN A 1 211 ? 2.066 -23.004 8.208 1.00 78.25 211 ASN A N 1
ATOM 1747 C CA . ASN A 1 211 ? 3.426 -23.536 8.154 1.00 78.25 211 ASN A CA 1
ATOM 1748 C C . ASN A 1 211 ? 3.512 -24.772 7.230 1.00 78.25 211 ASN A C 1
ATOM 1750 O O . ASN A 1 211 ? 2.514 -25.207 6.655 1.00 78.25 211 ASN A O 1
ATOM 1754 N N . ASN A 1 212 ? 4.711 -25.348 7.096 1.00 72.31 212 ASN A N 1
ATOM 1755 C CA . ASN A 1 212 ? 4.955 -26.518 6.238 1.00 72.31 212 ASN A CA 1
ATOM 1756 C C . ASN A 1 212 ? 4.176 -27.778 6.660 1.00 72.31 212 ASN A C 1
ATOM 1758 O O . ASN A 1 212 ? 3.960 -28.656 5.831 1.00 72.31 212 ASN A O 1
ATOM 1762 N N . ASP A 1 213 ? 3.737 -27.843 7.917 1.00 72.31 213 ASP A N 1
ATOM 1763 C CA . ASP A 1 213 ? 2.957 -28.945 8.488 1.00 72.31 213 ASP A CA 1
ATOM 1764 C C . ASP A 1 213 ? 1.436 -28.652 8.465 1.00 72.31 213 ASP A C 1
ATOM 1766 O O . ASP A 1 213 ? 0.661 -29.306 9.159 1.00 72.31 213 ASP A O 1
ATOM 1770 N N . ASP A 1 214 ? 1.001 -27.656 7.680 1.00 73.75 214 ASP A N 1
ATOM 1771 C CA . ASP A 1 214 ? -0.396 -27.216 7.509 1.00 73.75 214 ASP A CA 1
ATOM 1772 C C . ASP A 1 214 ? -1.061 -26.634 8.781 1.00 73.75 214 ASP A C 1
ATOM 1774 O O . ASP A 1 214 ? -2.281 -26.452 8.836 1.00 73.75 214 ASP A O 1
ATOM 1778 N N . TYR A 1 215 ? -0.275 -26.257 9.796 1.00 77.62 215 TYR A N 1
ATOM 1779 C CA . TYR A 1 215 ? -0.775 -25.522 10.962 1.00 77.62 215 TYR A CA 1
ATOM 1780 C C . TYR A 1 215 ? -0.892 -24.026 10.668 1.00 77.62 215 TYR A C 1
ATOM 1782 O O . TYR A 1 215 ? 0.029 -23.420 10.122 1.00 77.62 215 TYR A O 1
ATOM 1790 N N . GLU A 1 216 ? -2.002 -23.410 11.084 1.00 85.19 216 GLU A N 1
ATOM 1791 C CA . GLU A 1 216 ? -2.216 -21.963 10.963 1.00 85.19 216 GLU A CA 1
ATOM 1792 C C . GLU A 1 216 ? -1.115 -21.170 11.673 1.00 85.19 216 GLU A C 1
ATOM 1794 O O . GLU A 1 216 ? -0.789 -21.427 12.836 1.00 85.19 216 GLU A O 1
ATOM 1799 N N . LEU A 1 217 ? -0.574 -20.166 10.984 1.00 85.06 217 LEU A N 1
ATOM 1800 C CA . LEU A 1 217 ? 0.356 -19.227 11.594 1.00 85.06 217 LEU A CA 1
ATOM 1801 C C . LEU A 1 217 ? -0.411 -18.298 12.533 1.00 85.06 217 LEU A C 1
ATOM 1803 O O . LEU A 1 217 ? -1.330 -17.584 12.115 1.00 85.06 217 LEU A O 1
ATOM 1807 N N . LYS A 1 218 ? -0.012 -18.315 13.806 1.00 87.56 218 LYS A N 1
ATOM 1808 C CA . LYS A 1 218 ? -0.621 -17.525 14.871 1.00 87.56 218 LYS A CA 1
ATOM 1809 C C . LYS A 1 218 ? 0.402 -16.678 15.616 1.00 87.56 218 LYS A C 1
ATOM 1811 O O . LYS A 1 218 ? 1.554 -17.080 15.763 1.00 87.56 218 LYS A O 1
ATOM 1816 N N . GLY A 1 219 ? -0.053 -15.541 16.126 1.00 87.56 219 GLY A N 1
ATOM 1817 C CA . GLY A 1 219 ? 0.717 -14.643 16.978 1.00 87.56 219 GLY A CA 1
ATOM 1818 C C . GLY A 1 219 ? 0.652 -13.187 16.529 1.00 87.56 219 GLY A C 1
ATOM 1819 O O . GLY A 1 219 ? 0.268 -12.871 15.403 1.00 87.56 219 GLY A O 1
ATOM 1820 N N . GLU A 1 220 ? 1.044 -12.289 17.434 1.00 86.00 220 GLU A N 1
ATOM 1821 C CA . GLU A 1 220 ? 1.128 -10.847 17.174 1.00 86.00 220 GLU A CA 1
ATOM 1822 C C . GLU A 1 220 ? 2.142 -10.504 16.080 1.00 86.00 220 GLU A C 1
ATOM 1824 O O . GLU A 1 220 ? 1.909 -9.587 15.291 1.00 86.00 220 GLU A O 1
ATOM 1829 N N . GLU A 1 221 ? 3.242 -11.252 16.033 1.00 88.50 221 GLU A N 1
ATOM 1830 C CA . GLU A 1 221 ? 4.309 -11.107 15.053 1.00 88.50 221 GLU A CA 1
ATOM 1831 C C . GLU A 1 221 ? 4.587 -12.463 14.410 1.00 88.50 221 GLU A C 1
ATOM 1833 O O . GLU A 1 221 ? 4.695 -13.475 15.106 1.00 88.50 221 GLU A O 1
ATOM 1838 N N . ILE A 1 222 ? 4.708 -12.482 13.083 1.00 84.56 222 ILE A N 1
ATOM 1839 C CA . ILE A 1 222 ? 5.110 -13.670 12.326 1.00 84.56 222 ILE A CA 1
ATOM 1840 C C . ILE A 1 222 ? 6.180 -13.302 11.302 1.00 84.56 222 ILE A C 1
ATOM 1842 O O . ILE A 1 222 ? 6.307 -12.148 10.889 1.00 84.56 222 ILE A O 1
ATOM 1846 N N . VAL A 1 223 ? 6.941 -14.307 10.876 1.00 83.81 223 VAL A N 1
ATOM 1847 C CA . VAL A 1 223 ? 7.944 -14.174 9.819 1.00 83.81 223 VAL A CA 1
ATOM 1848 C C . VAL A 1 223 ? 7.602 -15.149 8.707 1.00 83.81 223 VAL A C 1
ATOM 1850 O O . VAL A 1 223 ? 7.362 -16.330 8.962 1.00 83.81 223 VAL A O 1
ATOM 1853 N N . LEU A 1 224 ? 7.568 -14.650 7.477 1.00 79.75 224 LEU A N 1
ATOM 1854 C CA . LEU A 1 224 ? 7.319 -15.439 6.277 1.00 79.75 224 LEU A CA 1
ATOM 1855 C C . LEU A 1 224 ? 8.551 -15.411 5.385 1.00 79.75 224 LEU A C 1
ATOM 1857 O O . LEU A 1 224 ? 9.138 -14.354 5.176 1.00 79.75 224 LEU A O 1
ATOM 1861 N N . ASN A 1 225 ? 8.899 -16.551 4.797 1.00 76.88 225 ASN A N 1
ATOM 1862 C CA . ASN A 1 225 ? 9.846 -16.560 3.688 1.00 76.88 225 ASN A CA 1
ATOM 1863 C C . ASN A 1 225 ? 9.120 -16.093 2.424 1.00 76.88 225 ASN A C 1
ATOM 1865 O O . ASN A 1 225 ? 8.007 -16.551 2.140 1.00 76.88 225 ASN A O 1
ATOM 1869 N N . LEU A 1 226 ? 9.746 -15.190 1.673 1.00 71.44 226 LEU A N 1
ATOM 1870 C CA . LEU A 1 226 ? 9.206 -14.736 0.400 1.00 71.44 226 LEU A CA 1
ATOM 1871 C C . LEU A 1 226 ? 9.141 -15.913 -0.585 1.00 71.44 226 LEU A C 1
ATOM 1873 O O . LEU A 1 226 ? 10.138 -16.590 -0.830 1.00 71.44 226 LEU A O 1
ATOM 1877 N N . LYS A 1 227 ? 7.964 -16.160 -1.166 1.00 71.81 227 LYS A N 1
ATOM 1878 C CA . LYS A 1 227 ? 7.787 -17.215 -2.169 1.00 71.81 227 LYS A CA 1
ATOM 1879 C C . LYS A 1 227 ? 8.007 -16.672 -3.575 1.00 71.81 227 LYS A C 1
ATOM 1881 O O . LYS A 1 227 ? 7.545 -15.586 -3.905 1.00 71.81 227 LYS A O 1
ATOM 1886 N N . GLN A 1 228 ? 8.623 -17.464 -4.448 1.00 62.91 228 GLN A N 1
ATOM 1887 C CA . GLN A 1 228 ? 8.813 -17.081 -5.852 1.00 62.91 228 GLN A CA 1
ATOM 1888 C C . GLN A 1 228 ? 7.477 -16.845 -6.585 1.00 62.91 228 GLN A C 1
ATOM 1890 O O . GLN A 1 228 ? 7.377 -15.973 -7.441 1.00 62.91 228 GLN A O 1
ATOM 1895 N N . GLU A 1 229 ? 6.431 -17.592 -6.228 1.00 67.25 229 GLU A N 1
ATOM 1896 C CA . GLU A 1 229 ? 5.091 -17.462 -6.818 1.00 67.25 229 GLU A CA 1
ATOM 1897 C C . GLU A 1 229 ? 4.385 -16.139 -6.483 1.00 67.25 229 GLU A C 1
ATOM 1899 O O . GLU A 1 229 ? 3.385 -15.825 -7.116 1.00 67.25 229 GLU A O 1
ATOM 1904 N N . TRP A 1 230 ? 4.903 -15.377 -5.514 1.00 68.12 230 TRP A N 1
ATOM 1905 C CA . TRP A 1 230 ? 4.384 -14.081 -5.057 1.00 68.12 230 TRP A CA 1
ATOM 1906 C C . TRP A 1 230 ? 4.977 -12.886 -5.810 1.00 68.12 230 TRP A C 1
ATOM 1908 O O . TRP A 1 230 ? 4.560 -11.747 -5.605 1.00 68.12 230 TRP A O 1
ATOM 1918 N N . LEU A 1 231 ? 5.963 -13.128 -6.673 1.00 64.12 231 LEU A N 1
ATOM 1919 C CA . LEU A 1 231 ? 6.603 -12.083 -7.460 1.00 64.12 231 LEU A CA 1
ATOM 1920 C C . LEU A 1 231 ? 5.631 -11.502 -8.487 1.00 64.12 231 LEU A C 1
ATOM 1922 O O . LEU A 1 231 ? 4.900 -12.236 -9.153 1.00 64.12 231 LEU A O 1
ATOM 1926 N N . ASN A 1 232 ? 5.694 -10.182 -8.667 1.00 58.56 232 ASN A N 1
ATOM 1927 C CA . ASN A 1 232 ? 4.858 -9.431 -9.603 1.00 58.56 232 ASN A CA 1
ATOM 1928 C C . ASN A 1 232 ? 3.356 -9.604 -9.326 1.00 58.56 232 ASN A C 1
ATOM 1930 O O . ASN A 1 232 ? 2.531 -9.651 -10.241 1.00 58.56 232 ASN A O 1
ATOM 1934 N N . GLN A 1 233 ? 3.005 -9.727 -8.051 1.00 65.50 233 GLN A N 1
ATOM 1935 C CA . GLN A 1 233 ? 1.629 -9.799 -7.589 1.00 65.50 233 GLN A CA 1
ATOM 1936 C C . GLN A 1 233 ? 1.360 -8.682 -6.593 1.00 65.50 233 GLN A C 1
ATOM 1938 O O . GLN A 1 233 ? 2.250 -8.206 -5.882 1.00 65.50 233 GLN A O 1
ATOM 1943 N N . THR A 1 234 ? 0.091 -8.299 -6.527 1.00 66.56 234 THR A N 1
ATOM 1944 C CA . THR A 1 234 ? -0.421 -7.479 -5.436 1.00 66.56 234 THR A CA 1
ATOM 1945 C C . THR A 1 234 ? -0.891 -8.430 -4.348 1.00 66.56 234 THR A C 1
ATOM 1947 O O . THR A 1 234 ? -1.819 -9.213 -4.564 1.00 66.56 234 THR A O 1
ATOM 1950 N N . ILE A 1 235 ? -0.250 -8.385 -3.184 1.00 72.38 235 ILE A N 1
ATOM 1951 C CA . ILE A 1 235 ? -0.557 -9.263 -2.057 1.00 72.38 235 ILE A CA 1
ATOM 1952 C C . ILE A 1 235 ? -1.117 -8.425 -0.935 1.00 72.38 235 ILE A C 1
ATOM 1954 O O . ILE A 1 235 ? -0.447 -7.553 -0.394 1.00 72.38 235 ILE A O 1
ATOM 1958 N N . ARG A 1 236 ? -2.350 -8.709 -0.543 1.00 73.31 236 ARG A N 1
ATOM 1959 C CA . ARG A 1 236 ? -2.961 -8.059 0.605 1.00 73.31 236 ARG A CA 1
ATOM 1960 C C . ARG A 1 236 ? -2.897 -8.985 1.800 1.00 73.31 236 ARG A C 1
ATOM 1962 O O . ARG A 1 236 ? -3.434 -10.088 1.749 1.00 73.31 236 ARG A O 1
ATOM 1969 N N . ILE A 1 237 ? -2.221 -8.540 2.849 1.00 77.50 237 ILE A N 1
ATOM 1970 C CA . ILE A 1 237 ? -2.003 -9.306 4.071 1.00 77.50 237 ILE A CA 1
ATOM 1971 C C . ILE A 1 237 ? -2.963 -8.817 5.142 1.00 77.50 237 ILE A C 1
ATOM 1973 O O . ILE A 1 237 ? -3.077 -7.620 5.400 1.00 77.50 237 ILE A O 1
ATOM 1977 N N . TYR A 1 238 ? -3.623 -9.766 5.788 1.00 78.06 238 TYR A N 1
ATOM 1978 C CA . TYR A 1 238 ? -4.609 -9.541 6.828 1.00 78.06 238 TYR A CA 1
ATOM 1979 C C . TYR A 1 238 ? -4.159 -10.217 8.114 1.00 78.06 238 TYR A C 1
ATOM 1981 O O . TYR A 1 238 ? -3.698 -11.360 8.093 1.00 78.06 238 TYR A O 1
ATOM 1989 N N . ALA A 1 239 ? -4.378 -9.534 9.233 1.00 81.38 239 ALA A N 1
ATOM 1990 C CA . ALA A 1 239 ? -4.337 -10.140 10.554 1.00 81.38 239 ALA A CA 1
ATOM 1991 C C . ALA A 1 239 ? -5.719 -10.028 11.200 1.00 81.38 239 ALA A C 1
ATOM 1993 O O . ALA A 1 239 ? -6.413 -9.020 11.047 1.00 81.38 239 ALA A O 1
ATOM 1994 N N . PHE A 1 240 ? -6.146 -11.070 11.907 1.00 78.12 240 PHE A N 1
ATOM 1995 C CA . PHE A 1 240 ? -7.475 -11.122 12.510 1.00 78.12 240 PHE A CA 1
ATOM 1996 C C . PHE A 1 240 ? -7.538 -12.103 13.681 1.00 78.12 240 PHE A C 1
ATOM 1998 O O . PHE A 1 240 ? -6.908 -13.152 13.665 1.00 78.12 240 PHE A O 1
ATOM 2005 N N . ILE A 1 241 ? -8.359 -11.795 14.686 1.00 76.50 241 ILE A N 1
ATOM 2006 C CA . ILE A 1 241 ? -8.614 -12.709 15.812 1.00 76.50 241 ILE A CA 1
ATOM 2007 C C . ILE A 1 241 ? -9.867 -13.543 15.531 1.00 76.50 241 ILE A C 1
ATOM 2009 O O . ILE A 1 241 ? -9.818 -14.769 15.542 1.00 76.50 241 ILE A O 1
ATOM 2013 N N . GLU A 1 242 ? -10.987 -12.911 15.179 1.00 68.62 242 GLU A N 1
ATOM 2014 C CA . GLU A 1 242 ? -12.258 -13.629 14.993 1.00 68.62 242 GLU A CA 1
ATOM 2015 C C . GLU A 1 242 ? -12.695 -13.768 13.533 1.00 68.62 242 GLU A C 1
ATOM 2017 O O . GLU A 1 242 ? -13.120 -14.850 13.131 1.00 68.62 242 GLU A O 1
ATOM 2022 N N . ASN A 1 243 ? -12.577 -12.706 12.732 1.00 65.69 243 ASN A N 1
ATOM 2023 C CA . ASN A 1 243 ? -13.006 -12.697 11.334 1.00 65.69 243 ASN A CA 1
ATOM 2024 C C . ASN A 1 243 ? -12.052 -11.823 10.501 1.00 65.69 243 ASN A C 1
ATOM 2026 O O . ASN A 1 243 ? -11.762 -10.705 10.946 1.00 65.69 243 ASN A O 1
ATOM 2030 N N . PRO A 1 244 ? -11.565 -12.290 9.334 1.00 59.81 244 PRO A N 1
ATOM 2031 C CA . PRO A 1 244 ? -10.835 -11.452 8.390 1.00 59.81 244 PRO A CA 1
ATOM 2032 C C . PRO A 1 244 ? -11.748 -10.332 7.879 1.00 59.81 244 PRO A C 1
ATOM 2034 O O . PRO A 1 244 ? -12.503 -10.468 6.920 1.00 59.81 244 PRO A O 1
ATOM 2037 N N . ASN A 1 245 ? -11.715 -9.192 8.563 1.00 58.94 245 ASN A N 1
ATOM 2038 C CA . ASN A 1 245 ? -12.384 -7.995 8.088 1.00 58.94 245 ASN A CA 1
ATOM 2039 C C . ASN A 1 245 ? -11.557 -7.414 6.935 1.00 58.94 245 ASN A C 1
ATOM 2041 O O . ASN A 1 245 ? -10.419 -7.001 7.142 1.00 58.94 245 ASN A O 1
ATOM 2045 N N . HIS A 1 246 ? -12.147 -7.322 5.742 1.00 55.25 246 HIS A N 1
ATOM 2046 C CA . HIS A 1 246 ? -11.516 -6.816 4.515 1.00 55.25 246 HIS A CA 1
ATOM 2047 C C . HIS A 1 246 ? -10.950 -5.384 4.639 1.00 55.25 246 HIS A C 1
ATOM 2049 O O . HIS A 1 246 ? -10.159 -4.945 3.803 1.00 55.25 246 HIS A O 1
ATOM 2055 N N . LYS A 1 247 ? -11.325 -4.650 5.698 1.00 52.72 247 LYS A N 1
ATOM 2056 C CA . LYS A 1 247 ? -10.796 -3.317 6.029 1.00 52.72 247 LYS A CA 1
ATOM 2057 C C . LYS A 1 247 ? -9.471 -3.330 6.799 1.00 52.72 247 LYS A C 1
ATOM 2059 O O . LYS A 1 247 ? -8.834 -2.289 6.889 1.00 52.72 247 LYS A O 1
ATOM 2064 N N . VAL A 1 248 ? -9.068 -4.468 7.361 1.00 57.47 248 VAL A N 1
ATOM 2065 C CA . VAL A 1 248 ? -7.901 -4.598 8.247 1.00 57.47 248 VAL A CA 1
ATOM 2066 C C . VAL A 1 248 ? -6.823 -5.414 7.544 1.00 57.47 248 VAL A C 1
ATOM 2068 O O . VAL A 1 248 ? -6.492 -6.537 7.921 1.00 57.47 248 VAL A O 1
ATOM 2071 N N . GLY A 1 249 ? -6.326 -4.855 6.449 1.00 53.91 249 GLY A N 1
ATOM 2072 C CA . GLY A 1 249 ? -5.280 -5.479 5.663 1.00 53.91 249 GLY A CA 1
ATOM 2073 C C . GLY A 1 249 ? -4.363 -4.433 5.073 1.00 53.91 249 GLY A C 1
ATOM 2074 O O . GLY A 1 249 ? -4.827 -3.381 4.627 1.00 53.91 249 GLY A O 1
ATOM 2075 N N . ASN A 1 250 ? -3.078 -4.747 5.071 1.00 55.19 250 ASN A N 1
ATOM 2076 C CA . ASN A 1 250 ? -2.068 -3.944 4.415 1.00 55.19 250 ASN A CA 1
ATOM 2077 C C . ASN A 1 250 ? -1.823 -4.517 3.015 1.00 55.19 250 ASN A C 1
ATOM 2079 O O . ASN A 1 250 ? -1.756 -5.735 2.835 1.00 55.19 250 ASN A O 1
ATOM 2083 N N . THR A 1 251 ? -1.782 -3.643 2.016 1.00 54.88 251 THR A N 1
ATOM 2084 C CA . THR A 1 251 ? -1.504 -4.037 0.637 1.00 54.88 251 THR A CA 1
ATOM 2085 C C . THR A 1 251 ? -0.008 -3.958 0.437 1.00 54.88 251 THR A C 1
ATOM 2087 O O . THR A 1 251 ? 0.580 -2.927 0.713 1.00 54.88 251 THR A O 1
ATOM 2090 N N . LEU A 1 252 ? 0.589 -5.032 -0.055 1.00 55.41 252 LEU A N 1
ATOM 2091 C CA . LEU A 1 252 ? 1.985 -5.096 -0.433 1.00 55.41 252 LEU A CA 1
ATOM 2092 C C . LEU A 1 252 ? 2.052 -5.335 -1.930 1.00 55.41 252 LEU A C 1
ATOM 2094 O O . LEU A 1 252 ? 1.525 -6.318 -2.453 1.00 55.41 252 LEU A O 1
ATOM 2098 N N . TYR A 1 253 ? 2.726 -4.434 -2.620 1.00 54.25 253 TYR A N 1
ATOM 2099 C CA . TYR A 1 253 ? 3.160 -4.673 -3.986 1.00 54.25 253 TYR A CA 1
ATOM 2100 C C . TYR A 1 253 ? 4.523 -5.343 -3.905 1.00 54.25 253 TYR A C 1
ATOM 2102 O O . TYR A 1 253 ? 5.406 -4.788 -3.260 1.00 54.25 253 TYR A O 1
ATOM 2110 N N . ILE A 1 254 ? 4.678 -6.532 -4.491 1.00 53.06 254 ILE A N 1
ATOM 2111 C CA . ILE A 1 254 ? 5.965 -7.237 -4.522 1.00 53.06 254 ILE A CA 1
ATOM 2112 C C . ILE A 1 254 ? 6.489 -7.223 -5.954 1.00 53.06 254 ILE A C 1
ATOM 2114 O O . ILE A 1 254 ? 6.024 -7.974 -6.814 1.00 53.06 254 ILE A O 1
ATOM 2118 N N . TYR A 1 255 ? 7.483 -6.376 -6.200 1.00 50.69 255 TYR A N 1
ATOM 2119 C CA . TYR A 1 255 ? 8.145 -6.267 -7.499 1.00 50.69 255 TYR A CA 1
ATOM 2120 C C . TYR A 1 255 ? 9.344 -7.205 -7.573 1.00 50.69 255 TYR A C 1
ATOM 2122 O O . TYR A 1 255 ? 10.182 -7.198 -6.673 1.00 50.69 255 TYR A O 1
ATOM 2130 N N . ALA A 1 256 ? 9.471 -7.977 -8.654 1.00 48.34 256 ALA A N 1
ATOM 2131 C CA . ALA A 1 256 ? 10.713 -8.694 -8.925 1.00 48.34 256 ALA A CA 1
ATOM 2132 C C . ALA A 1 256 ? 11.858 -7.681 -9.163 1.00 48.34 256 ALA A C 1
ATOM 2134 O O . ALA A 1 256 ? 11.724 -6.821 -10.037 1.00 48.34 256 ALA A O 1
ATOM 2135 N N . PRO A 1 257 ? 12.989 -7.760 -8.435 1.00 41.47 257 PRO A N 1
ATOM 2136 C CA . PRO A 1 257 ? 14.057 -6.773 -8.504 1.00 41.47 257 PRO A CA 1
ATOM 2137 C C . PRO A 1 257 ? 15.036 -7.146 -9.616 1.00 41.47 257 PRO A C 1
ATOM 2139 O O . PRO A 1 257 ? 16.202 -7.433 -9.360 1.00 41.47 257 PRO A O 1
ATOM 2142 N N . ILE A 1 258 ? 14.567 -7.215 -10.860 1.00 40.81 258 ILE A N 1
ATOM 2143 C CA . ILE A 1 258 ? 15.472 -7.398 -11.997 1.00 40.81 258 ILE A CA 1
ATOM 2144 C C . ILE A 1 258 ? 15.577 -6.059 -12.721 1.00 40.81 258 ILE A C 1
ATOM 2146 O O . ILE A 1 258 ? 14.900 -5.810 -13.714 1.00 40.81 258 ILE A O 1
ATOM 2150 N N . GLU A 1 259 ? 16.438 -5.189 -12.193 1.00 34.25 259 GLU A N 1
ATOM 2151 C CA . GLU A 1 259 ? 16.992 -4.059 -12.936 1.00 34.25 259 GLU A CA 1
ATOM 2152 C C . GLU A 1 259 ? 18.400 -4.445 -13.403 1.00 34.25 259 GLU A C 1
ATOM 2154 O O . GLU A 1 259 ? 19.332 -4.601 -12.615 1.00 34.25 259 GLU A O 1
ATOM 2159 N N . TYR A 1 260 ? 18.566 -4.615 -14.713 1.00 33.12 260 TYR A N 1
ATOM 2160 C CA . TYR A 1 260 ? 19.893 -4.676 -15.323 1.00 33.12 260 TYR A CA 1
ATOM 2161 C C . TYR A 1 260 ? 20.600 -3.329 -15.112 1.00 33.12 260 TYR A C 1
ATOM 2163 O O . TYR A 1 260 ? 19.943 -2.290 -15.199 1.00 33.12 260 TYR A O 1
ATOM 2171 N N . LYS A 1 261 ? 21.922 -3.321 -14.879 1.00 27.34 261 LYS A N 1
ATOM 2172 C CA . LYS A 1 261 ? 22.706 -2.076 -14.781 1.00 27.34 261 LYS A CA 1
ATOM 2173 C C . LYS A 1 261 ? 22.600 -1.280 -16.089 1.00 27.34 261 LYS A C 1
ATOM 2175 O O . LYS A 1 261 ? 23.337 -1.523 -17.040 1.00 27.34 261 LYS A O 1
ATOM 2180 N N . GLU A 1 262 ? 21.684 -0.321 -16.146 1.00 33.38 262 GLU A N 1
ATOM 2181 C CA . GLU A 1 262 ? 21.759 0.805 -17.071 1.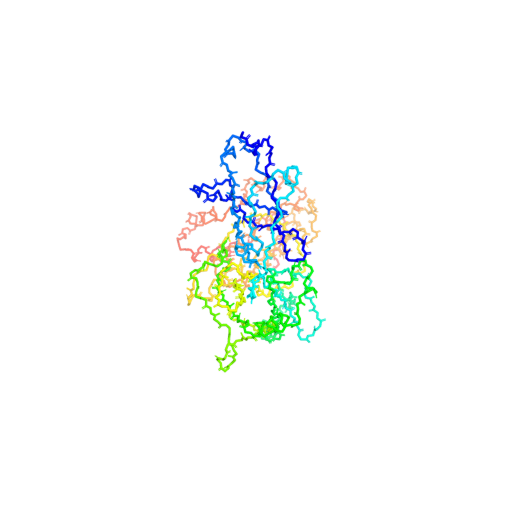00 33.38 262 GLU A CA 1
ATOM 2182 C C . GLU A 1 262 ? 22.551 1.910 -16.373 1.00 33.38 262 GLU A C 1
ATOM 2184 O O . GLU A 1 262 ? 22.014 2.678 -15.576 1.00 33.38 262 GLU A O 1
ATOM 2189 N N . GLU A 1 263 ? 23.850 2.006 -16.645 1.00 23.47 263 GLU A N 1
ATOM 2190 C CA . GLU A 1 263 ? 24.564 3.245 -16.340 1.00 23.47 263 GLU A CA 1
ATOM 2191 C C . GLU A 1 263 ? 24.018 4.359 -17.255 1.00 23.47 263 GLU A C 1
ATOM 2193 O O . GLU A 1 263 ? 24.365 4.437 -18.432 1.00 23.47 263 GLU A O 1
ATOM 2198 N N . GLY A 1 264 ? 23.136 5.205 -16.701 1.00 24.06 264 GLY A N 1
ATOM 2199 C CA . GLY A 1 264 ? 22.777 6.527 -17.237 1.00 24.06 264 GLY A CA 1
ATOM 2200 C C . GLY A 1 264 ? 21.344 6.692 -17.766 1.00 24.06 264 GLY A C 1
ATOM 2201 O O . GLY A 1 264 ? 21.102 6.603 -18.967 1.00 24.06 264 GLY A O 1
ATOM 2202 N N . LEU A 1 265 ? 20.407 7.033 -16.875 1.00 26.70 265 LEU A N 1
ATOM 2203 C CA . LEU A 1 265 ? 19.072 7.582 -17.177 1.00 26.70 265 LEU A CA 1
ATOM 2204 C C . LEU A 1 265 ? 19.158 8.969 -17.840 1.00 26.70 265 LEU A C 1
ATOM 2206 O O . LEU A 1 265 ? 19.856 9.806 -17.279 1.00 26.70 265 LEU A O 1
ATOM 2210 N N . ILE A 1 266 ? 18.364 9.243 -18.895 1.00 20.77 266 ILE A N 1
ATOM 2211 C CA . ILE A 1 266 ? 17.417 10.390 -18.972 1.00 20.77 266 ILE A CA 1
ATOM 2212 C C . ILE A 1 266 ? 16.216 10.021 -19.880 1.00 20.77 266 ILE A C 1
ATOM 2214 O O . ILE A 1 266 ? 16.377 9.474 -20.974 1.00 20.77 266 ILE A O 1
ATOM 2218 N N . ASP A 1 267 ? 15.016 10.352 -19.395 1.00 28.09 267 ASP A N 1
ATOM 2219 C CA . ASP A 1 267 ? 13.702 10.367 -20.054 1.00 28.09 267 ASP A CA 1
ATOM 2220 C C . ASP A 1 267 ? 13.613 11.373 -21.219 1.00 28.09 267 ASP A C 1
ATOM 2222 O O . ASP A 1 267 ? 13.949 12.542 -21.044 1.00 28.09 267 ASP A O 1
ATOM 2226 N N . VAL A 1 268 ? 13.090 10.947 -22.378 1.00 23.16 268 VAL A N 1
ATOM 2227 C CA . VAL A 1 268 ? 12.275 11.827 -23.234 1.00 23.16 268 VAL A CA 1
ATOM 2228 C C . VAL A 1 268 ? 11.412 11.044 -24.230 1.00 23.16 268 VAL A C 1
ATOM 2230 O O . VAL A 1 268 ? 11.890 10.181 -24.973 1.00 23.16 268 VAL A O 1
ATOM 2233 N N . SER A 1 269 ? 10.165 11.510 -24.329 1.00 22.05 269 SER A N 1
ATOM 2234 C CA . SER A 1 269 ? 9.079 11.220 -25.281 1.00 22.05 269 SER A CA 1
ATOM 2235 C C . SER A 1 269 ? 8.1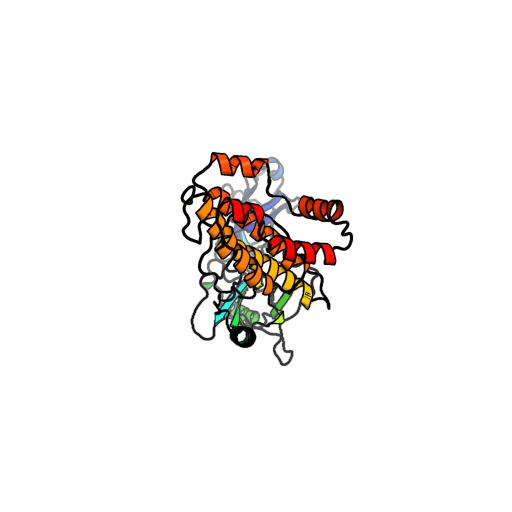53 10.060 -24.907 1.00 22.05 269 SER A C 1
ATOM 2237 O O . SER A 1 269 ? 8.417 8.885 -25.145 1.00 22.05 269 SER A O 1
ATOM 2239 N N . GLY A 1 270 ? 7.030 10.454 -24.303 1.00 24.42 270 GLY A N 1
ATOM 2240 C CA . GLY A 1 270 ? 5.983 9.571 -23.836 1.00 24.42 270 GLY A CA 1
ATOM 2241 C C . GLY A 1 270 ? 5.298 8.779 -24.940 1.00 24.42 270 GLY A C 1
ATOM 2242 O O . GLY A 1 270 ? 4.994 9.293 -26.009 1.00 24.42 270 GLY A O 1
ATOM 2243 N N . TYR A 1 271 ? 4.988 7.536 -24.599 1.00 21.66 271 TYR A N 1
ATOM 2244 C CA . TYR A 1 271 ? 3.805 6.823 -25.048 1.00 21.66 271 TYR A CA 1
ATOM 2245 C C . TYR A 1 271 ? 3.440 5.836 -23.937 1.00 21.66 271 TYR A C 1
ATOM 2247 O O . TYR A 1 271 ? 4.252 5.005 -23.538 1.00 21.66 271 TYR A O 1
ATOM 2255 N N . PHE A 1 272 ? 2.222 5.958 -23.412 1.00 21.69 272 PHE A N 1
ATOM 2256 C CA . PHE A 1 272 ? 1.591 4.899 -22.630 1.00 21.69 272 PHE A CA 1
ATOM 2257 C C . PHE A 1 272 ? 1.325 3.706 -23.551 1.00 21.69 272 PHE A C 1
ATOM 2259 O O . PHE A 1 272 ? 0.810 3.912 -24.648 1.00 21.69 272 PHE A O 1
ATOM 2266 N N . LEU A 1 273 ? 1.574 2.481 -23.079 1.00 21.14 273 LEU A N 1
ATOM 2267 C CA . LEU A 1 273 ? 0.770 1.311 -23.440 1.00 21.14 273 LEU A CA 1
ATOM 2268 C C . LEU A 1 273 ? 0.907 0.213 -22.375 1.00 21.14 273 LEU A C 1
ATOM 2270 O O . LEU A 1 273 ? 1.948 -0.410 -22.194 1.00 21.14 273 LEU A O 1
ATOM 2274 N N . SER A 1 274 ? -0.211 0.028 -21.681 1.00 24.48 274 SER A N 1
ATOM 2275 C CA . SER A 1 274 ? -0.629 -1.115 -20.873 1.00 24.48 274 SER A CA 1
ATOM 2276 C C . SER A 1 274 ? -0.251 -2.470 -21.475 1.00 24.48 274 SER A C 1
ATOM 2278 O O . SER A 1 274 ? -0.479 -2.681 -22.669 1.00 24.48 274 SER A O 1
ATOM 2280 N N . ILE A 1 275 ? 0.159 -3.436 -20.648 1.00 23.19 275 ILE A N 1
ATOM 2281 C CA . ILE A 1 275 ? 0.119 -4.848 -21.042 1.00 23.19 275 ILE A CA 1
ATOM 2282 C C . ILE A 1 275 ? -0.704 -5.632 -20.032 1.00 23.19 275 ILE A C 1
ATOM 2284 O O . ILE A 1 275 ? -0.204 -6.074 -19.010 1.00 23.19 275 ILE A O 1
ATOM 2288 N N . ALA A 1 276 ? -1.958 -5.843 -20.426 1.00 22.25 276 ALA A N 1
ATOM 2289 C CA . ALA A 1 276 ? -2.852 -6.845 -19.886 1.00 22.25 276 ALA A CA 1
ATOM 2290 C C . ALA A 1 276 ? -2.227 -8.250 -19.956 1.00 22.25 276 ALA A C 1
ATOM 2292 O O . ALA A 1 276 ? -1.868 -8.743 -21.034 1.00 22.25 276 ALA A O 1
ATOM 2293 N N . GLY A 1 277 ? -2.164 -8.921 -18.809 1.00 23.14 277 GLY A N 1
ATOM 2294 C CA . GLY A 1 277 ? -1.863 -10.346 -18.716 1.00 23.14 277 GLY A CA 1
ATOM 2295 C C . GLY A 1 277 ? -3.037 -11.238 -19.143 1.00 23.14 277 GLY A C 1
ATOM 2296 O O . GLY A 1 277 ? -4.077 -11.276 -18.492 1.00 23.14 277 GLY A O 1
ATOM 2297 N N . VAL A 1 278 ? -2.842 -12.046 -20.192 1.00 22.03 278 VAL A N 1
ATOM 2298 C CA . VAL A 1 278 ? -3.526 -13.343 -20.348 1.00 22.03 278 VAL A CA 1
ATOM 2299 C C . VAL A 1 278 ? -2.477 -14.423 -20.598 1.00 22.03 278 VAL A C 1
ATOM 2301 O O . VAL A 1 278 ? -1.613 -14.300 -21.469 1.00 22.03 278 VAL A O 1
ATOM 2304 N N . MET A 1 279 ? -2.588 -15.460 -19.768 1.00 27.88 279 MET A N 1
ATOM 2305 C CA . MET A 1 279 ? -1.728 -16.628 -19.597 1.00 27.88 279 MET A CA 1
ATOM 2306 C C . MET A 1 279 ? -1.585 -17.532 -20.832 1.00 27.88 279 MET A C 1
ATOM 2308 O O . MET A 1 279 ? -2.465 -17.603 -21.685 1.00 27.88 279 MET A O 1
ATOM 2312 N N . GLY A 1 280 ? -0.547 -18.376 -20.792 1.00 24.77 280 GLY A N 1
ATOM 2313 C CA . GLY A 1 280 ? -0.637 -19.754 -21.287 1.00 24.77 280 GLY A CA 1
ATOM 2314 C C . GLY A 1 280 ? 0.124 -20.056 -22.580 1.00 24.77 280 GLY A C 1
ATOM 2315 O O . GLY A 1 280 ? -0.191 -19.547 -23.649 1.00 24.77 280 GLY A O 1
ATOM 2316 N N . LYS A 1 281 ? 1.113 -20.953 -22.467 1.00 25.20 281 LYS A N 1
ATOM 2317 C CA . LYS A 1 281 ? 1.799 -21.730 -23.527 1.00 25.20 281 LYS A CA 1
ATOM 2318 C C . LYS A 1 281 ? 2.503 -21.007 -24.696 1.00 25.20 281 LYS A C 1
ATOM 2320 O O . LYS A 1 281 ? 3.272 -21.665 -25.381 1.00 25.20 281 LYS A O 1
ATOM 2325 N N . ASN A 1 282 ? 2.390 -19.688 -24.853 1.00 23.92 282 ASN A N 1
ATOM 2326 C CA . ASN A 1 282 ? 3.118 -18.898 -25.873 1.00 23.92 282 ASN A CA 1
ATOM 2327 C C . ASN A 1 282 ? 4.297 -18.063 -25.311 1.00 23.92 282 ASN A C 1
ATOM 2329 O O . ASN A 1 282 ? 4.733 -17.087 -25.924 1.00 23.92 282 ASN A O 1
ATOM 2333 N N . LEU A 1 283 ? 4.807 -18.427 -24.128 1.00 27.20 283 LEU A N 1
ATOM 2334 C CA . LEU A 1 283 ? 5.723 -17.616 -23.307 1.00 27.20 283 LEU A CA 1
ATOM 2335 C C . LEU A 1 283 ? 7.078 -17.279 -23.954 1.00 27.20 283 LEU A C 1
ATOM 2337 O O . LEU A 1 283 ? 7.652 -16.247 -23.624 1.00 27.20 283 LEU A O 1
ATOM 2341 N N . VAL A 1 284 ? 7.563 -18.066 -24.916 1.00 28.70 284 VAL A N 1
ATOM 2342 C CA . VAL A 1 284 ? 8.873 -17.807 -25.545 1.00 28.70 284 VAL A CA 1
ATOM 2343 C C . VAL A 1 284 ? 8.834 -16.619 -26.521 1.00 28.70 284 VAL A C 1
ATOM 2345 O O . VAL A 1 284 ? 9.856 -15.989 -26.747 1.00 28.70 284 VAL A O 1
ATOM 2348 N N . ILE A 1 285 ? 7.674 -16.243 -27.075 1.00 27.03 285 ILE A N 1
ATOM 2349 C CA . ILE A 1 285 ? 7.626 -15.255 -28.174 1.00 27.03 285 ILE A CA 1
ATOM 2350 C C . ILE A 1 285 ? 7.363 -13.821 -27.675 1.00 27.03 285 ILE A C 1
ATOM 2352 O O . ILE A 1 285 ? 7.866 -12.868 -28.263 1.00 27.03 285 ILE A O 1
ATOM 2356 N N . LYS A 1 286 ? 6.611 -13.630 -26.580 1.00 27.84 286 LYS A N 1
ATOM 2357 C CA . LYS A 1 286 ? 6.232 -12.281 -26.099 1.00 27.84 286 LYS A CA 1
ATOM 2358 C C . LYS A 1 286 ? 7.272 -11.606 -25.196 1.00 27.84 286 LYS A C 1
ATOM 2360 O O . LYS A 1 286 ? 7.477 -10.406 -25.342 1.00 27.84 286 LYS A O 1
ATOM 2365 N N . GLY A 1 287 ? 7.934 -12.351 -24.303 1.00 29.41 287 GLY A N 1
ATOM 2366 C CA . GLY A 1 287 ? 9.010 -11.800 -23.461 1.00 29.41 287 GLY A CA 1
ATOM 2367 C C . GLY A 1 287 ? 10.235 -11.395 -24.284 1.00 29.41 287 GLY A C 1
ATOM 2368 O O . GLY A 1 287 ? 10.829 -10.348 -24.049 1.00 29.41 287 GLY A O 1
ATOM 2369 N N . VAL A 1 288 ? 10.530 -12.179 -25.326 1.00 30.52 288 VAL A N 1
ATOM 2370 C CA . VAL A 1 288 ? 11.556 -11.858 -26.322 1.00 30.52 288 VAL A CA 1
ATOM 2371 C C . VAL A 1 288 ? 11.226 -10.546 -27.027 1.00 30.52 288 VAL A C 1
ATOM 2373 O O . VAL A 1 288 ? 12.083 -9.675 -27.055 1.00 30.52 288 VAL A O 1
ATOM 2376 N N . ARG A 1 289 ? 9.977 -10.370 -27.483 1.00 29.34 289 ARG A N 1
ATOM 2377 C CA . ARG A 1 289 ? 9.538 -9.188 -28.238 1.00 29.34 289 ARG A CA 1
ATOM 2378 C C . ARG A 1 289 ? 9.716 -7.867 -27.461 1.00 29.34 289 ARG A C 1
ATOM 2380 O O . ARG A 1 289 ? 10.267 -6.882 -27.934 1.00 29.34 289 ARG A O 1
ATOM 2387 N N . PHE A 1 290 ? 9.318 -7.838 -26.194 1.00 31.61 290 PHE A N 1
ATOM 2388 C CA . PHE A 1 290 ? 9.502 -6.626 -25.387 1.00 31.61 290 PHE A CA 1
ATOM 2389 C C . PHE A 1 290 ? 10.992 -6.300 -25.143 1.00 31.61 290 PHE A C 1
ATOM 2391 O O . PHE A 1 290 ? 11.403 -5.141 -25.210 1.00 31.61 290 PHE A O 1
ATOM 2398 N N . ALA A 1 291 ? 11.827 -7.324 -24.928 1.00 34.28 291 ALA A N 1
ATOM 2399 C CA . ALA A 1 291 ? 13.265 -7.154 -24.738 1.00 34.28 291 ALA A CA 1
ATOM 2400 C C . ALA A 1 291 ? 13.984 -6.678 -26.015 1.00 34.28 291 ALA A C 1
ATOM 2402 O O . ALA A 1 291 ? 14.859 -5.815 -25.931 1.00 34.28 291 ALA A O 1
ATOM 2403 N N . SER A 1 292 ? 13.612 -7.178 -27.198 1.00 36.53 292 SER A N 1
ATOM 2404 C CA . SER A 1 292 ? 14.224 -6.767 -28.469 1.00 36.53 292 SER A CA 1
ATOM 2405 C C . SER A 1 292 ? 13.821 -5.372 -28.929 1.00 36.53 292 SER A C 1
ATOM 2407 O O . SER A 1 292 ? 14.675 -4.662 -29.458 1.00 36.53 292 SER A O 1
ATOM 2409 N N . GLU A 1 293 ? 12.575 -4.939 -28.715 1.00 42.16 293 GLU A N 1
ATOM 2410 C CA . GLU A 1 293 ? 12.163 -3.557 -29.007 1.00 42.16 293 GLU A CA 1
ATOM 2411 C C . GLU A 1 293 ? 12.917 -2.548 -28.113 1.00 42.16 293 GLU A C 1
ATOM 2413 O O . GLU A 1 293 ? 13.420 -1.531 -28.606 1.00 42.16 293 GLU A O 1
ATOM 2418 N N . LEU A 1 294 ? 13.101 -2.860 -26.822 1.00 43.47 294 LEU A N 1
ATOM 2419 C CA . LEU A 1 294 ? 13.902 -2.048 -25.895 1.00 43.47 294 LEU A CA 1
ATOM 2420 C C . LEU A 1 294 ? 15.396 -2.040 -26.254 1.00 43.47 294 LEU A C 1
ATOM 2422 O O . LEU A 1 294 ? 16.010 -0.971 -26.311 1.00 43.47 294 LEU A O 1
ATOM 2426 N N . GLN A 1 295 ? 15.988 -3.203 -26.548 1.00 47.91 295 GLN A N 1
ATOM 2427 C CA . GLN A 1 295 ? 17.381 -3.302 -27.002 1.00 47.91 295 GLN A CA 1
ATOM 2428 C C . GLN A 1 295 ? 17.602 -2.543 -28.312 1.00 47.91 295 GLN A C 1
ATOM 2430 O O . GLN A 1 295 ? 18.565 -1.785 -28.432 1.00 47.91 295 GLN A O 1
ATOM 2435 N N . GLY A 1 296 ? 16.681 -2.684 -29.268 1.00 49.31 296 GLY A N 1
ATOM 2436 C CA . GLY A 1 296 ? 16.722 -1.976 -30.538 1.00 49.31 296 GLY A CA 1
ATOM 2437 C C . GLY A 1 296 ? 16.760 -0.461 -30.346 1.00 49.31 296 GLY A C 1
ATOM 2438 O O . GLY A 1 296 ? 17.643 0.208 -30.879 1.00 49.31 296 GLY A O 1
ATOM 2439 N N . ASN A 1 297 ? 15.875 0.089 -29.516 1.00 54.22 297 ASN A N 1
ATOM 2440 C CA . ASN A 1 297 ? 15.854 1.528 -29.244 1.00 54.22 297 ASN A CA 1
ATOM 2441 C C . ASN A 1 297 ? 17.105 2.018 -28.488 1.00 54.22 297 ASN A C 1
ATOM 2443 O O . ASN A 1 297 ? 17.602 3.108 -28.781 1.00 54.22 297 ASN A O 1
ATOM 2447 N N . ARG A 1 298 ? 17.672 1.216 -27.574 1.00 55.12 298 ARG A N 1
ATOM 2448 C CA . ARG A 1 298 ? 18.955 1.523 -26.908 1.00 55.12 298 ARG A CA 1
ATOM 2449 C C . ARG A 1 298 ? 20.114 1.604 -27.899 1.00 55.12 298 ARG A C 1
ATOM 2451 O O . ARG A 1 298 ? 20.899 2.549 -27.847 1.00 55.12 298 ARG A O 1
ATOM 2458 N N . TYR A 1 299 ? 20.206 0.644 -28.815 1.00 62.12 299 TYR A N 1
ATOM 2459 C CA . TYR A 1 299 ? 21.226 0.635 -29.862 1.00 62.12 299 TYR A CA 1
ATOM 2460 C C . TYR A 1 299 ? 21.105 1.857 -30.775 1.00 62.12 299 TYR A C 1
ATOM 2462 O O . TYR A 1 299 ? 22.105 2.516 -31.038 1.00 62.12 299 TYR A O 1
ATOM 2470 N N . VAL A 1 300 ? 19.886 2.220 -31.188 1.00 60.50 300 VAL A N 1
ATOM 2471 C CA . VAL A 1 300 ? 19.652 3.435 -31.986 1.00 60.50 300 VAL A CA 1
ATOM 2472 C C . VAL A 1 300 ? 20.102 4.697 -31.240 1.00 60.50 300 VAL A C 1
ATOM 2474 O O . VAL A 1 300 ? 20.725 5.569 -31.840 1.00 60.50 300 VAL A O 1
ATOM 2477 N N . ARG A 1 301 ? 19.837 4.797 -29.930 1.00 60.12 301 ARG A N 1
ATOM 2478 C CA . ARG A 1 301 ? 20.264 5.945 -29.112 1.00 60.12 301 ARG A CA 1
ATOM 2479 C C . ARG A 1 301 ? 21.783 6.022 -28.955 1.00 60.12 301 ARG A C 1
ATOM 2481 O O . ARG A 1 301 ? 22.343 7.080 -29.198 1.00 60.12 301 ARG A O 1
ATOM 2488 N N . ARG A 1 302 ? 22.458 4.925 -28.598 1.00 60.00 302 ARG A N 1
ATOM 2489 C CA . ARG A 1 302 ? 23.923 4.906 -28.399 1.00 60.00 302 ARG A CA 1
ATOM 2490 C C . ARG A 1 302 ? 24.698 5.247 -29.671 1.00 60.00 302 ARG A C 1
ATOM 2492 O O . ARG A 1 302 ? 25.807 5.770 -29.603 1.00 60.00 302 ARG A O 1
ATOM 2499 N N . GLU A 1 303 ? 24.123 4.925 -30.821 1.00 66.94 303 GLU A N 1
ATOM 2500 C CA . GLU A 1 303 ? 24.759 5.139 -32.115 1.00 66.94 303 GLU A CA 1
ATOM 2501 C C . GLU A 1 303 ? 24.443 6.492 -32.754 1.00 66.94 303 GLU A C 1
ATOM 2503 O O . GLU A 1 303 ? 24.954 6.791 -33.838 1.00 66.94 303 GLU A O 1
ATOM 2508 N N . ASN A 1 304 ? 23.669 7.335 -32.064 1.00 72.12 304 ASN A N 1
ATOM 2509 C CA . ASN A 1 304 ? 23.374 8.684 -32.521 1.00 72.12 304 ASN A CA 1
ATOM 2510 C C . ASN A 1 304 ? 24.630 9.581 -32.525 1.00 72.12 304 ASN A C 1
ATOM 2512 O O . ASN A 1 304 ? 25.657 9.273 -31.910 1.00 72.12 304 ASN A O 1
ATOM 2516 N N . ARG A 1 305 ? 24.563 10.726 -33.220 1.00 77.38 305 ARG A N 1
ATOM 2517 C CA . ARG A 1 305 ? 25.741 11.609 -33.343 1.00 77.38 305 ARG A CA 1
ATOM 2518 C C . ARG A 1 305 ? 26.220 12.153 -31.991 1.00 77.38 305 ARG A C 1
ATOM 2520 O O . ARG A 1 305 ? 27.418 12.334 -31.805 1.00 77.38 305 ARG A O 1
ATOM 2527 N N . GLU A 1 306 ? 25.298 12.447 -31.072 1.00 71.44 306 GLU A N 1
ATOM 2528 C CA . GLU A 1 306 ? 25.601 13.114 -29.798 1.00 71.44 306 GLU A CA 1
ATOM 2529 C C . GLU A 1 306 ? 26.408 12.188 -28.888 1.00 71.44 306 GLU A C 1
ATOM 2531 O O . GLU A 1 306 ? 27.445 12.588 -28.366 1.00 71.44 306 GLU A O 1
ATOM 2536 N N . SER A 1 307 ? 26.004 10.921 -28.799 1.00 57.91 307 SER A N 1
ATOM 2537 C CA . SER A 1 307 ? 26.715 9.864 -28.080 1.00 57.91 307 SER A CA 1
ATOM 2538 C C . SER A 1 307 ? 28.077 9.536 -28.690 1.00 57.91 307 SER A C 1
ATOM 2540 O O . SER A 1 307 ? 28.973 9.085 -27.982 1.00 57.91 307 SER A O 1
ATOM 2542 N N . GLN A 1 308 ? 28.268 9.797 -29.984 1.00 70.25 308 GLN A N 1
ATOM 2543 C CA . GLN A 1 308 ? 29.559 9.648 -30.657 1.00 70.25 308 GLN A CA 1
ATOM 2544 C C . GLN A 1 308 ? 30.417 10.928 -30.627 1.00 70.25 308 GLN A C 1
ATOM 2546 O O . GLN A 1 308 ? 31.458 10.982 -31.280 1.00 70.25 308 GLN A O 1
ATOM 2551 N N . GLY A 1 309 ? 30.001 11.961 -29.882 1.00 77.25 309 GLY A N 1
ATOM 2552 C CA . GLY A 1 309 ? 30.750 13.212 -29.732 1.00 77.25 309 GLY A CA 1
ATOM 2553 C C . GLY A 1 309 ? 30.773 14.089 -30.989 1.00 77.25 309 GLY A C 1
ATOM 2554 O O . GLY A 1 309 ? 31.601 14.992 -31.099 1.00 77.25 309 GLY A O 1
ATOM 2555 N N . ILE A 1 310 ? 29.877 13.844 -31.948 1.00 76.31 310 ILE A N 1
ATOM 2556 C CA . ILE A 1 310 ? 29.792 14.603 -33.196 1.00 76.31 310 ILE A CA 1
ATOM 2557 C C . ILE A 1 310 ? 28.863 15.803 -32.986 1.00 76.31 310 ILE A C 1
ATOM 2559 O O . ILE A 1 310 ? 27.635 15.689 -32.857 1.00 76.31 310 ILE A O 1
ATOM 2563 N N . ALA A 1 311 ? 29.464 16.991 -32.968 1.00 81.81 311 ALA A N 1
ATOM 2564 C CA . ALA A 1 311 ? 28.736 18.250 -32.875 1.00 81.81 311 ALA A CA 1
ATOM 2565 C C . ALA A 1 311 ? 27.846 18.484 -34.110 1.00 81.81 311 ALA A C 1
ATOM 2567 O O . ALA A 1 311 ? 28.111 17.975 -35.203 1.00 81.81 311 ALA A O 1
ATOM 2568 N 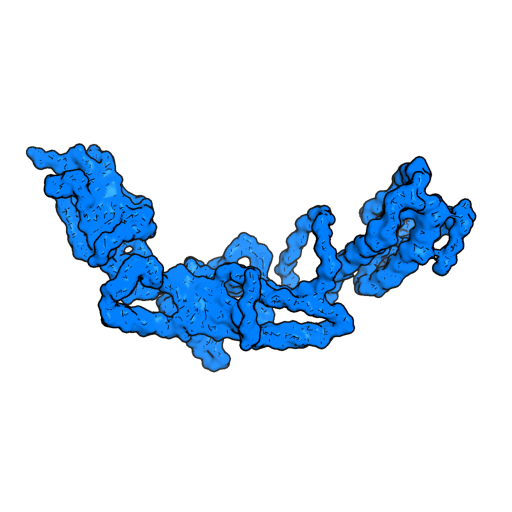N . ARG A 1 312 ? 26.781 19.276 -33.947 1.00 87.38 312 ARG A N 1
ATOM 2569 C CA . ARG A 1 312 ? 25.974 19.729 -35.090 1.00 87.38 312 ARG A CA 1
ATOM 2570 C C . ARG A 1 312 ? 26.838 20.540 -36.048 1.00 87.38 312 ARG A C 1
ATOM 2572 O O . ARG A 1 312 ? 27.739 21.248 -35.609 1.00 87.38 312 ARG A O 1
ATOM 2579 N N . GLU A 1 313 ? 26.539 20.437 -37.339 1.00 91.31 313 GLU A N 1
ATOM 2580 C CA . GLU A 1 313 ? 27.159 21.265 -38.384 1.00 91.31 313 GLU A CA 1
ATOM 2581 C C . GLU A 1 313 ? 28.699 21.193 -38.427 1.00 91.31 313 GLU A C 1
ATOM 2583 O O . GLU A 1 313 ? 29.376 22.124 -38.868 1.00 91.31 313 GLU A O 1
ATOM 2588 N N . SER A 1 314 ? 29.264 20.082 -37.953 1.00 89.38 314 SER A N 1
ATOM 2589 C CA . SER A 1 314 ? 30.704 19.920 -37.751 1.00 89.38 314 SER A CA 1
ATOM 2590 C C . SER A 1 314 ? 31.406 19.180 -38.888 1.00 89.38 314 SER A C 1
ATOM 2592 O O . SER A 1 314 ? 32.603 19.377 -39.083 1.00 89.38 314 SER A O 1
ATOM 2594 N N . LEU A 1 315 ? 30.679 18.374 -39.669 1.00 92.44 315 LEU A N 1
ATOM 2595 C CA . LEU A 1 315 ? 31.236 17.510 -40.710 1.00 92.44 315 LEU A CA 1
ATOM 2596 C C . LEU A 1 315 ? 30.982 18.075 -42.111 1.00 92.44 315 LEU A C 1
ATOM 2598 O O . LEU A 1 315 ? 29.892 18.562 -42.421 1.00 92.44 315 LEU A O 1
ATOM 2602 N N . SER A 1 316 ? 31.961 17.957 -43.006 1.00 94.75 316 SER A N 1
ATOM 2603 C CA . SER A 1 316 ? 31.736 18.170 -44.439 1.00 94.75 316 SER A CA 1
ATOM 2604 C C . SER A 1 316 ? 30.792 17.112 -45.025 1.00 94.75 316 SER A C 1
ATOM 2606 O O . SER A 1 316 ? 30.588 16.039 -44.458 1.00 94.75 316 SER A O 1
ATOM 2608 N N . ASN A 1 317 ? 30.254 17.373 -46.221 1.00 94.00 317 ASN A N 1
ATOM 2609 C CA . ASN A 1 317 ? 29.375 16.424 -46.920 1.00 94.00 317 ASN A CA 1
ATOM 2610 C C . ASN A 1 317 ? 30.045 15.058 -47.147 1.00 94.00 317 ASN A C 1
ATOM 2612 O O . ASN A 1 317 ? 29.377 14.024 -47.104 1.00 94.00 317 ASN A O 1
ATOM 2616 N N . LYS A 1 318 ? 31.366 15.050 -47.370 1.00 94.00 318 LYS A N 1
ATOM 2617 C CA . LYS A 1 318 ? 32.148 13.822 -47.517 1.00 94.00 318 LYS A CA 1
ATOM 2618 C C . LYS A 1 318 ? 32.297 13.097 -46.179 1.00 94.00 318 LYS A C 1
ATOM 2620 O O . LYS A 1 318 ? 31.972 11.919 -46.115 1.00 94.00 318 LYS A O 1
ATOM 2625 N N . GLU A 1 319 ? 32.703 13.792 -45.119 1.00 92.62 319 GLU A N 1
ATOM 2626 C CA . GLU A 1 319 ? 32.900 13.196 -43.786 1.00 92.62 319 GLU A CA 1
ATOM 2627 C C . GLU A 1 319 ? 31.590 12.662 -43.195 1.00 92.62 319 GLU A C 1
ATOM 2629 O O . GLU A 1 319 ? 31.548 11.537 -42.703 1.00 92.62 319 GLU A O 1
ATOM 2634 N N . ALA A 1 320 ? 30.487 13.408 -43.323 1.00 92.75 320 ALA A N 1
ATOM 2635 C CA . ALA A 1 320 ? 29.164 12.949 -42.899 1.00 92.75 320 ALA A CA 1
ATOM 2636 C C . ALA A 1 320 ? 28.738 11.679 -43.658 1.00 92.75 320 ALA A C 1
ATOM 2638 O O . ALA A 1 320 ? 28.129 10.768 -43.089 1.00 92.75 320 ALA A O 1
ATOM 2639 N N . ARG A 1 321 ? 29.091 11.582 -44.950 1.00 94.50 321 ARG A N 1
ATOM 2640 C CA . ARG A 1 321 ? 28.826 10.388 -45.757 1.00 94.50 321 ARG A CA 1
ATOM 2641 C C . ARG A 1 321 ? 29.720 9.215 -45.370 1.00 94.50 321 ARG A C 1
ATOM 2643 O O . ARG A 1 321 ? 29.216 8.096 -45.298 1.00 94.50 321 ARG A O 1
ATOM 2650 N N . GLU A 1 322 ? 31.008 9.447 -45.138 1.00 93.25 322 GLU A N 1
ATOM 2651 C CA . GLU A 1 322 ? 31.948 8.425 -44.667 1.00 93.25 322 GLU A CA 1
ATOM 2652 C C . GLU A 1 322 ? 31.501 7.857 -43.326 1.00 93.25 322 GLU A C 1
ATOM 2654 O O . GLU A 1 322 ? 31.436 6.640 -43.181 1.00 93.25 322 GLU A O 1
ATOM 2659 N N . TRP A 1 323 ? 31.097 8.716 -42.395 1.00 91.56 323 TRP A N 1
ATOM 2660 C CA . TRP A 1 323 ? 30.549 8.318 -41.106 1.00 91.56 323 TRP A CA 1
ATOM 2661 C C . TRP A 1 323 ? 29.280 7.464 -41.252 1.00 91.56 323 TRP A C 1
ATOM 2663 O O . TRP A 1 323 ? 29.197 6.352 -40.725 1.00 91.56 323 TRP A O 1
ATOM 2673 N N . TYR A 1 324 ? 28.311 7.912 -42.055 1.00 92.44 324 TYR A N 1
ATOM 2674 C CA . TYR A 1 324 ? 27.099 7.132 -42.318 1.00 92.44 324 TYR A CA 1
ATOM 2675 C C . TYR A 1 324 ? 27.414 5.754 -42.929 1.00 92.44 324 TYR A C 1
ATOM 2677 O O . TYR A 1 324 ? 26.880 4.735 -42.497 1.00 92.44 324 TYR A O 1
ATOM 2685 N N . VAL A 1 325 ? 28.284 5.696 -43.942 1.00 93.50 325 VAL A N 1
ATOM 2686 C CA . VAL A 1 325 ? 28.547 4.456 -44.688 1.00 93.50 325 VAL A CA 1
ATOM 2687 C C . VAL A 1 325 ? 29.448 3.492 -43.922 1.00 93.50 325 VAL A C 1
ATOM 2689 O O . VAL A 1 325 ? 29.146 2.304 -43.894 1.00 93.50 325 VAL A O 1
ATOM 2692 N N . ASN A 1 326 ? 30.533 3.982 -43.326 1.00 91.69 326 ASN A N 1
ATOM 2693 C CA . ASN A 1 326 ? 31.588 3.145 -42.750 1.00 91.69 326 ASN A CA 1
ATOM 2694 C C . ASN A 1 326 ? 31.444 2.943 -41.241 1.00 91.69 326 ASN A C 1
ATOM 2696 O O . ASN A 1 326 ? 32.079 2.049 -40.693 1.00 91.69 326 ASN A O 1
ATOM 2700 N N . THR A 1 327 ? 30.622 3.749 -40.566 1.00 87.12 327 THR A N 1
ATOM 2701 C CA . THR A 1 327 ? 30.387 3.618 -39.123 1.00 87.12 327 THR A CA 1
ATOM 2702 C C . THR A 1 327 ? 28.971 3.140 -38.842 1.00 87.12 327 THR A C 1
ATOM 2704 O O . THR A 1 327 ? 28.800 2.150 -38.141 1.00 87.12 327 THR A O 1
ATOM 2707 N N . GLN A 1 328 ? 27.949 3.781 -39.413 1.00 88.69 328 GLN A N 1
ATOM 2708 C CA . GLN A 1 328 ? 26.557 3.479 -39.057 1.00 88.69 328 GLN A CA 1
ATOM 2709 C C . GLN A 1 328 ? 26.033 2.193 -39.719 1.00 88.69 328 GLN A C 1
ATOM 2711 O O . GLN A 1 328 ? 25.454 1.343 -39.045 1.00 88.69 328 GLN A O 1
ATOM 2716 N N . LEU A 1 329 ? 26.262 1.987 -41.024 1.00 89.12 329 LEU A N 1
ATOM 2717 C CA . LEU A 1 329 ? 25.731 0.802 -41.723 1.00 89.12 329 LEU A CA 1
ATOM 2718 C C . LEU A 1 329 ? 26.297 -0.550 -41.237 1.00 89.12 329 LEU A C 1
ATOM 2720 O O . LEU A 1 329 ? 25.507 -1.494 -41.138 1.00 89.12 329 LEU A O 1
ATOM 2724 N N . PRO A 1 330 ? 27.602 -0.703 -40.925 1.00 88.69 330 PRO A N 1
ATOM 2725 C CA . PRO A 1 330 ? 28.116 -1.938 -40.332 1.00 88.69 330 PRO A CA 1
ATOM 2726 C C . PRO A 1 330 ? 27.496 -2.222 -38.961 1.00 88.69 330 PRO A C 1
ATOM 2728 O O . PRO A 1 330 ? 27.101 -3.356 -38.693 1.00 88.69 330 PRO A O 1
ATOM 2731 N N . LYS A 1 331 ? 27.310 -1.182 -38.139 1.00 83.88 331 LYS A N 1
ATOM 2732 C CA . LYS A 1 331 ? 26.710 -1.299 -36.805 1.00 83.88 331 LYS A CA 1
ATOM 2733 C C . LYS A 1 331 ? 25.249 -1.732 -36.845 1.00 83.88 331 LYS A C 1
ATOM 2735 O O . LYS A 1 331 ? 24.862 -2.587 -36.058 1.00 83.88 331 LYS A O 1
ATOM 2740 N N . VAL A 1 332 ? 24.457 -1.244 -37.806 1.00 83.62 332 VAL A N 1
ATOM 2741 C CA . VAL A 1 332 ? 23.088 -1.753 -38.037 1.00 83.62 332 VAL A CA 1
ATOM 2742 C C . VAL A 1 332 ? 23.091 -3.271 -38.206 1.00 83.62 332 VAL A C 1
ATOM 2744 O O . VAL A 1 332 ? 22.268 -3.955 -37.606 1.00 83.62 332 VAL A O 1
ATOM 2747 N N . LYS A 1 333 ? 24.009 -3.805 -39.024 1.00 84.12 333 LYS A N 1
ATOM 2748 C CA . LYS A 1 333 ? 24.092 -5.248 -39.295 1.00 84.12 333 LYS A CA 1
ATOM 2749 C C . LYS A 1 333 ? 24.515 -6.026 -38.052 1.00 84.12 333 LYS A C 1
ATOM 2751 O O . LYS A 1 333 ? 23.900 -7.038 -37.731 1.00 84.12 333 LYS A O 1
ATOM 2756 N N . GLU A 1 334 ? 25.551 -5.550 -37.368 1.00 81.38 334 GLU A N 1
ATOM 2757 C CA . GLU A 1 334 ? 26.071 -6.181 -36.156 1.00 81.38 334 GLU A CA 1
ATOM 2758 C C . GLU A 1 334 ? 25.006 -6.230 -35.056 1.00 81.38 334 GLU A C 1
ATOM 2760 O O . GLU A 1 334 ? 24.690 -7.301 -34.541 1.00 81.38 334 GLU A O 1
ATOM 2765 N N . LEU A 1 335 ? 24.407 -5.087 -34.728 1.00 75.94 335 LEU A N 1
ATOM 2766 C CA . LEU A 1 335 ? 23.437 -4.966 -33.641 1.00 75.94 335 LEU A CA 1
ATOM 2767 C C . LEU A 1 335 ? 22.108 -5.637 -33.996 1.00 75.94 335 LEU A C 1
ATOM 2769 O O . LEU A 1 335 ? 21.513 -6.315 -33.163 1.00 75.94 335 LEU A O 1
ATOM 2773 N N . GLY A 1 336 ? 21.678 -5.538 -35.254 1.00 69.19 336 GLY A N 1
ATOM 2774 C CA . GLY A 1 336 ? 20.457 -6.184 -35.723 1.00 69.19 336 GLY A CA 1
ATOM 2775 C C . GLY A 1 336 ? 20.540 -7.709 -35.707 1.00 69.19 336 GLY A C 1
ATOM 2776 O O . GLY A 1 336 ? 19.532 -8.371 -35.468 1.00 69.19 336 GLY A O 1
ATOM 2777 N N . SER A 1 337 ? 21.738 -8.287 -35.863 1.00 73.25 337 SER A N 1
ATOM 2778 C CA . SER A 1 337 ? 21.936 -9.739 -35.741 1.00 73.25 337 SER A CA 1
ATOM 2779 C C . SER A 1 337 ? 21.609 -10.284 -34.342 1.00 73.25 337 SER A C 1
ATOM 2781 O O . SER A 1 337 ? 21.260 -11.455 -34.212 1.00 73.25 337 SER A O 1
ATOM 2783 N N . ARG A 1 338 ? 21.654 -9.425 -33.313 1.00 69.31 338 ARG A N 1
ATOM 2784 C CA . ARG A 1 338 ? 21.346 -9.763 -31.914 1.00 69.31 338 ARG A CA 1
ATOM 2785 C C . ARG A 1 338 ? 19.844 -9.747 -31.615 1.00 69.31 338 ARG A C 1
ATOM 2787 O O . ARG A 1 338 ? 19.426 -10.244 -30.577 1.00 69.31 338 ARG A O 1
ATOM 2794 N N . ILE A 1 339 ? 19.026 -9.205 -32.522 1.00 70.25 339 ILE A N 1
ATOM 2795 C CA . ILE A 1 339 ? 17.569 -9.155 -32.375 1.00 70.25 339 ILE A CA 1
ATOM 2796 C C . ILE A 1 339 ? 16.966 -10.460 -32.871 1.00 70.25 339 ILE A C 1
ATOM 2798 O O . ILE A 1 339 ? 17.188 -10.857 -34.016 1.00 70.25 339 ILE A O 1
ATOM 2802 N N . LEU A 1 340 ? 16.197 -11.121 -32.010 1.00 60.19 340 LEU A N 1
ATOM 2803 C CA . LEU A 1 340 ? 15.765 -12.501 -32.212 1.00 60.19 340 LEU A CA 1
ATOM 2804 C C . LEU A 1 340 ? 14.666 -12.647 -33.271 1.00 60.19 340 LEU A C 1
ATOM 2806 O O . LEU A 1 340 ? 14.810 -13.484 -34.163 1.00 60.19 340 LEU A O 1
ATOM 2810 N N . THR A 1 341 ? 13.591 -11.851 -33.217 1.00 75.25 341 THR A N 1
ATOM 2811 C CA . THR A 1 341 ? 12.478 -12.013 -34.168 1.00 75.25 341 THR A CA 1
ATOM 2812 C C . THR A 1 341 ? 12.674 -11.204 -35.448 1.00 75.25 341 THR A C 1
ATOM 2814 O O . THR A 1 341 ? 13.296 -10.139 -35.464 1.00 75.25 341 THR A O 1
ATOM 2817 N N . LEU A 1 342 ? 12.118 -11.714 -36.548 1.00 76.31 342 LEU A N 1
ATOM 2818 C CA . LEU A 1 342 ? 12.265 -11.117 -37.873 1.00 76.31 342 LEU A CA 1
ATOM 2819 C C . LEU A 1 342 ? 11.579 -9.746 -37.996 1.00 76.31 342 LEU A C 1
ATOM 2821 O O . LEU A 1 342 ? 12.162 -8.818 -38.555 1.00 76.31 342 LEU A O 1
ATOM 2825 N N . GLU A 1 343 ? 10.361 -9.612 -37.464 1.00 80.62 343 GLU A N 1
ATOM 2826 C CA . GLU A 1 343 ? 9.604 -8.352 -37.478 1.00 80.62 343 GLU A CA 1
ATOM 2827 C C . GLU A 1 343 ? 10.377 -7.241 -36.759 1.00 80.62 343 GLU A C 1
ATOM 2829 O O . GLU A 1 343 ? 10.501 -6.121 -37.256 1.00 80.62 343 GLU A O 1
ATOM 2834 N N . GLU A 1 344 ? 10.922 -7.551 -35.590 1.00 69.81 344 GLU A N 1
ATOM 2835 C CA . GLU A 1 344 ? 11.602 -6.568 -34.752 1.00 69.81 344 GLU A CA 1
ATOM 2836 C C . GLU A 1 344 ? 12.978 -6.232 -35.281 1.00 69.81 344 GLU A C 1
ATOM 2838 O O . GLU A 1 344 ? 13.382 -5.073 -35.251 1.00 69.81 344 GLU A O 1
ATOM 2843 N N . ARG A 1 345 ? 13.675 -7.223 -35.841 1.00 79.38 345 ARG A N 1
ATOM 2844 C CA . ARG A 1 345 ? 14.915 -6.984 -36.569 1.00 79.38 345 ARG A CA 1
ATOM 2845 C C . ARG A 1 345 ? 14.657 -6.025 -37.730 1.00 79.38 345 ARG A C 1
ATOM 2847 O O . ARG A 1 345 ? 15.413 -5.076 -37.905 1.00 79.38 345 ARG A O 1
ATOM 2854 N N . ALA A 1 346 ? 13.564 -6.195 -38.474 1.00 84.44 346 ALA A N 1
ATOM 2855 C CA . ALA A 1 346 ? 13.194 -5.275 -39.547 1.00 84.44 346 ALA A CA 1
ATOM 2856 C C . ALA A 1 346 ? 12.858 -3.865 -39.038 1.00 84.44 346 ALA A C 1
ATOM 2858 O O . ALA A 1 346 ? 13.376 -2.889 -39.587 1.00 84.44 346 ALA A O 1
ATOM 2859 N N . LYS A 1 347 ? 12.064 -3.748 -37.967 1.00 83.88 347 LYS A N 1
ATOM 2860 C CA . LYS A 1 347 ? 11.747 -2.460 -37.325 1.00 83.88 347 LYS A CA 1
ATOM 2861 C C . LYS A 1 347 ? 12.996 -1.758 -36.794 1.00 83.88 347 LYS A C 1
ATOM 2863 O O . LYS A 1 347 ? 13.171 -0.567 -37.030 1.00 83.88 347 LYS A O 1
ATOM 2868 N N . PHE A 1 348 ? 13.899 -2.486 -36.143 1.00 84.06 348 PHE A N 1
ATOM 2869 C CA . PHE A 1 348 ? 15.178 -1.958 -35.676 1.00 84.06 348 PHE A CA 1
ATOM 2870 C C . PHE A 1 348 ? 16.043 -1.456 -36.829 1.00 84.06 348 PHE A C 1
ATOM 2872 O O . PHE A 1 348 ? 16.487 -0.313 -36.801 1.00 84.06 348 PHE A O 1
ATOM 2879 N N . HIS A 1 349 ? 16.252 -2.283 -37.857 1.00 88.06 349 HIS A N 1
ATOM 2880 C CA . HIS A 1 349 ? 17.043 -1.913 -39.030 1.00 88.06 349 HIS A CA 1
ATOM 2881 C C . HIS A 1 349 ? 16.504 -0.633 -39.688 1.00 88.06 349 HIS A C 1
ATOM 2883 O O . HIS A 1 349 ? 17.279 0.259 -40.043 1.00 88.06 349 HIS A O 1
ATOM 2889 N N . PHE A 1 350 ? 15.180 -0.523 -39.803 1.00 88.19 350 PHE A N 1
ATOM 2890 C CA . PHE A 1 350 ? 14.508 0.654 -40.340 1.00 88.19 350 PHE A CA 1
ATOM 2891 C C . PHE A 1 350 ? 14.687 1.894 -39.455 1.00 88.19 350 PHE A C 1
ATOM 2893 O O . PHE A 1 350 ? 15.149 2.934 -39.934 1.00 88.19 350 PHE A O 1
ATOM 2900 N N . ASN A 1 351 ? 14.378 1.778 -38.161 1.00 84.25 351 ASN A N 1
ATOM 2901 C CA . ASN A 1 351 ? 14.474 2.881 -37.207 1.00 84.25 351 ASN A CA 1
ATOM 2902 C C . ASN A 1 351 ? 15.914 3.388 -37.086 1.00 84.25 351 ASN A C 1
ATOM 2904 O O . ASN A 1 351 ? 16.154 4.591 -37.179 1.00 84.25 351 ASN A O 1
ATOM 2908 N N . PHE A 1 352 ? 16.881 2.475 -36.969 1.00 87.12 352 PHE A N 1
ATOM 2909 C CA . PHE A 1 352 ? 18.297 2.817 -36.905 1.00 87.12 352 PHE A CA 1
ATOM 2910 C C . PHE A 1 352 ? 18.739 3.561 -38.156 1.00 87.12 352 PHE A C 1
ATOM 2912 O O . PHE A 1 352 ? 19.377 4.605 -38.063 1.00 87.12 352 PHE A O 1
ATOM 2919 N N . ARG A 1 353 ? 18.381 3.067 -39.344 1.00 88.94 353 ARG A N 1
ATOM 2920 C CA . ARG A 1 353 ? 18.730 3.744 -40.594 1.00 88.94 353 ARG A CA 1
ATOM 2921 C C . ARG A 1 353 ? 18.169 5.157 -40.651 1.00 88.94 353 ARG A C 1
ATOM 2923 O O . ARG A 1 353 ? 18.867 6.067 -41.097 1.00 88.94 353 ARG A O 1
ATOM 2930 N N . ASN A 1 354 ? 16.916 5.342 -40.257 1.00 87.81 354 ASN A N 1
ATOM 2931 C CA . ASN A 1 354 ? 16.281 6.653 -40.279 1.00 87.81 354 ASN A CA 1
ATOM 2932 C C . ASN A 1 354 ? 16.947 7.613 -39.293 1.00 87.81 354 ASN A C 1
ATOM 2934 O O . ASN A 1 354 ? 17.231 8.753 -39.663 1.00 87.81 354 ASN A O 1
ATOM 2938 N N . GLN A 1 355 ? 17.296 7.130 -38.101 1.00 86.25 355 GLN A N 1
ATOM 2939 C CA . GLN A 1 355 ? 18.058 7.907 -3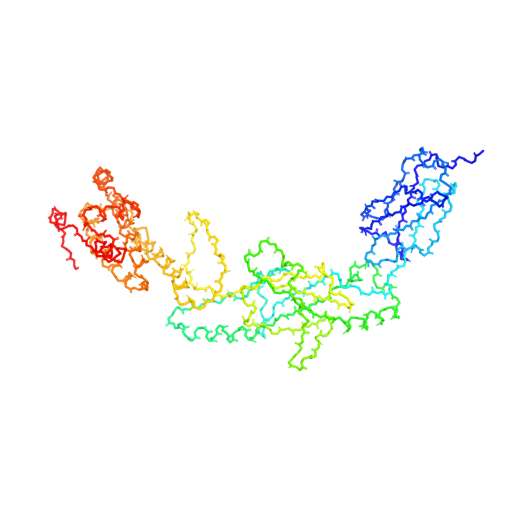7.133 1.00 86.25 355 GLN A CA 1
ATOM 2940 C C . GLN A 1 355 ? 19.456 8.255 -37.665 1.00 86.25 355 GLN A C 1
ATOM 2942 O O . GLN A 1 355 ? 19.814 9.425 -37.698 1.00 86.25 355 GLN A O 1
ATOM 2947 N N . ALA A 1 356 ? 20.197 7.291 -38.216 1.00 86.94 356 ALA A N 1
ATOM 2948 C CA . ALA A 1 356 ? 21.512 7.530 -38.810 1.00 86.94 356 ALA A CA 1
ATOM 2949 C C . ALA A 1 356 ? 21.461 8.527 -39.985 1.00 86.94 356 ALA A C 1
ATOM 2951 O O . ALA A 1 356 ? 22.380 9.325 -40.168 1.00 86.94 356 ALA A O 1
ATOM 2952 N N . ARG A 1 357 ? 20.384 8.518 -40.787 1.00 89.00 357 ARG A N 1
ATOM 2953 C CA . ARG A 1 357 ? 20.154 9.518 -41.845 1.00 89.00 357 ARG A CA 1
ATOM 2954 C C . ARG A 1 357 ? 19.924 10.907 -41.259 1.00 89.00 357 ARG A C 1
ATOM 2956 O O . ARG A 1 357 ? 20.501 11.863 -41.771 1.00 89.00 357 ARG A O 1
ATOM 2963 N N . LYS A 1 358 ? 19.097 11.011 -40.218 1.00 88.75 358 LYS A N 1
ATOM 2964 C CA . LYS A 1 358 ? 18.827 12.267 -39.512 1.00 88.75 358 LYS A CA 1
ATOM 2965 C C . LYS A 1 358 ? 20.101 12.827 -38.888 1.00 88.75 358 LYS A C 1
ATOM 2967 O O . LYS A 1 358 ? 20.460 13.968 -39.143 1.00 88.75 358 LYS A O 1
ATOM 2972 N N . ASP A 1 359 ? 20.837 11.993 -38.169 1.00 87.62 359 ASP A N 1
ATOM 2973 C CA . ASP A 1 359 ? 22.078 12.375 -37.507 1.00 87.62 359 ASP A CA 1
ATOM 2974 C C . ASP A 1 359 ? 23.162 12.806 -38.494 1.00 87.62 359 ASP A C 1
ATOM 2976 O O . ASP A 1 359 ? 23.866 13.783 -38.246 1.00 87.62 359 ASP A O 1
ATOM 2980 N N . ALA A 1 360 ? 23.264 12.131 -39.644 1.00 89.69 360 ALA A N 1
ATOM 2981 C CA . ALA A 1 360 ? 24.198 12.531 -40.688 1.00 89.69 360 ALA A CA 1
ATOM 2982 C C . ALA A 1 360 ? 23.837 13.916 -41.241 1.00 89.69 360 ALA A C 1
ATOM 2984 O O . ALA A 1 360 ? 24.726 14.741 -41.432 1.00 89.69 360 ALA A O 1
ATOM 2985 N N . ARG A 1 361 ? 22.542 14.199 -41.446 1.00 91.12 361 ARG A N 1
ATOM 2986 C CA . ARG A 1 361 ? 22.059 15.520 -41.880 1.00 91.12 361 ARG A CA 1
ATOM 2987 C C . ARG A 1 361 ? 22.291 16.589 -40.824 1.00 91.12 361 ARG A C 1
ATOM 2989 O O . ARG A 1 361 ? 22.682 17.694 -41.174 1.00 91.12 361 ARG A O 1
ATOM 2996 N N . ASP A 1 362 ? 22.105 16.280 -39.548 1.00 90.12 362 ASP A N 1
ATOM 2997 C CA . ASP A 1 362 ? 22.359 17.217 -38.448 1.00 90.12 362 ASP A CA 1
ATOM 2998 C C . ASP A 1 362 ? 23.855 17.515 -38.269 1.00 90.12 362 ASP A C 1
ATOM 3000 O O . ASP A 1 362 ? 24.234 18.634 -37.918 1.00 90.12 362 ASP A O 1
ATOM 3004 N N . ALA A 1 363 ? 24.722 16.539 -38.543 1.00 88.38 363 ALA A N 1
ATOM 3005 C CA . ALA A 1 363 ? 26.169 16.714 -38.501 1.00 88.38 363 ALA A CA 1
ATOM 3006 C C . ALA A 1 363 ? 26.720 17.504 -39.704 1.00 88.38 363 ALA A C 1
ATOM 3008 O O . ALA A 1 363 ? 27.811 18.062 -39.605 1.00 88.38 363 ALA A O 1
ATOM 3009 N N . MET A 1 364 ? 25.991 17.582 -40.826 1.00 93.25 364 MET A N 1
ATOM 3010 C CA . MET A 1 364 ? 26.435 18.303 -42.025 1.00 93.25 364 MET A CA 1
ATOM 3011 C C . MET A 1 364 ? 26.554 19.810 -41.777 1.00 93.25 364 MET A C 1
ATOM 3013 O O . MET A 1 364 ? 25.578 20.480 -41.432 1.00 93.25 364 MET A O 1
ATOM 3017 N N . LYS A 1 365 ? 27.746 20.347 -42.051 1.00 94.75 365 LYS A N 1
ATOM 3018 C CA . LYS A 1 365 ? 28.051 21.785 -42.071 1.00 94.75 365 LYS A CA 1
ATOM 3019 C C . LYS A 1 365 ? 27.323 22.527 -43.197 1.00 94.75 365 LYS A C 1
ATOM 3021 O O . LYS A 1 365 ? 26.991 23.701 -43.068 1.00 94.75 365 LYS A O 1
ATOM 3026 N N . ASP A 1 366 ? 27.055 21.848 -44.311 1.00 94.06 366 ASP A N 1
ATOM 3027 C CA . ASP A 1 366 ? 26.270 22.385 -45.424 1.00 94.06 366 ASP A CA 1
ATOM 3028 C C . ASP A 1 366 ? 24.766 22.236 -45.149 1.00 94.06 366 ASP A C 1
ATOM 3030 O O . ASP A 1 366 ? 24.119 21.262 -45.550 1.00 94.06 366 ASP A O 1
ATOM 3034 N N . ARG A 1 367 ? 24.202 23.219 -44.439 1.00 94.19 367 ARG A N 1
ATOM 3035 C CA . ARG A 1 367 ? 22.778 23.227 -44.072 1.00 94.19 367 ARG A CA 1
ATOM 3036 C C . ARG A 1 367 ? 21.844 23.294 -45.272 1.00 94.19 367 ARG A C 1
ATOM 3038 O O . ARG A 1 367 ? 20.818 22.622 -45.267 1.00 94.19 367 ARG A O 1
ATOM 3045 N N . LYS A 1 368 ? 22.226 24.012 -46.334 1.00 93.75 368 LYS A N 1
ATOM 3046 C CA . LYS A 1 368 ? 21.426 24.085 -47.567 1.00 93.75 368 LYS A CA 1
ATOM 3047 C C . LYS A 1 368 ? 21.282 22.709 -48.202 1.00 93.75 368 LYS A C 1
ATOM 3049 O O . LYS A 1 368 ? 20.181 22.333 -48.603 1.00 93.75 368 LYS A O 1
ATOM 3054 N N . LYS A 1 369 ? 22.373 21.936 -48.261 1.00 92.62 369 LYS A N 1
ATOM 3055 C CA . LYS A 1 369 ? 22.307 20.573 -48.788 1.00 92.62 369 LYS A CA 1
ATOM 3056 C C . LYS A 1 369 ? 21.527 19.631 -47.872 1.00 92.62 369 LYS A C 1
ATOM 3058 O O . LYS A 1 369 ? 20.800 18.782 -48.381 1.00 92.62 369 LYS A O 1
ATOM 3063 N N . ALA A 1 370 ? 21.639 19.779 -46.550 1.00 89.94 370 ALA A N 1
ATOM 3064 C CA . ALA A 1 370 ? 20.842 19.005 -45.595 1.00 89.94 370 ALA A CA 1
ATOM 3065 C C . ALA A 1 370 ? 19.329 19.252 -45.774 1.00 89.94 370 ALA A C 1
ATOM 3067 O O . ALA A 1 370 ? 18.570 18.296 -45.915 1.00 89.94 370 ALA A O 1
ATOM 3068 N N . GLU A 1 371 ? 18.907 20.515 -45.888 1.00 91.62 371 GLU A N 1
ATOM 3069 C CA . GLU A 1 371 ? 17.507 20.894 -46.133 1.00 91.62 371 GLU A CA 1
ATOM 3070 C C . GLU A 1 371 ? 16.986 20.404 -47.495 1.00 91.62 371 GLU A C 1
ATOM 3072 O O . GLU A 1 371 ? 15.834 19.983 -47.620 1.00 91.62 371 GLU A O 1
ATOM 3077 N N . GLU A 1 372 ? 17.821 20.434 -48.539 1.00 93.19 372 GLU A N 1
ATOM 3078 C CA . GLU A 1 372 ? 17.480 19.863 -49.848 1.00 93.19 372 GLU A CA 1
ATOM 3079 C C . GLU A 1 372 ? 17.229 18.350 -49.743 1.00 93.19 372 GLU A C 1
ATOM 3081 O O . GLU A 1 372 ? 16.280 17.832 -50.335 1.00 93.19 372 GLU A O 1
ATOM 3086 N N . LEU A 1 373 ? 18.047 17.636 -48.963 1.00 91.44 373 LEU A N 1
ATOM 3087 C CA . LEU A 1 373 ? 17.891 16.201 -48.716 1.00 91.44 373 LEU A CA 1
ATOM 3088 C C . LEU A 1 373 ? 16.646 15.870 -47.887 1.00 91.44 373 LEU A C 1
ATOM 3090 O O . LEU A 1 373 ? 16.085 14.791 -48.069 1.00 91.44 373 LEU A O 1
ATOM 3094 N N . ASP A 1 374 ? 16.196 16.763 -47.006 1.00 88.88 374 ASP A N 1
ATOM 3095 C CA . ASP A 1 374 ? 14.934 16.584 -46.278 1.00 88.88 374 ASP A CA 1
ATOM 3096 C C . ASP A 1 374 ? 13.718 16.679 -47.205 1.00 88.88 374 ASP A C 1
ATOM 3098 O O . ASP A 1 374 ? 12.741 15.958 -47.008 1.00 88.88 374 ASP A O 1
ATOM 3102 N N . LYS A 1 375 ? 13.803 17.503 -48.258 1.00 90.06 375 LYS A N 1
ATOM 3103 C CA . LYS A 1 375 ? 12.744 17.650 -49.270 1.00 90.06 375 LYS A CA 1
ATOM 3104 C C . LYS A 1 375 ? 12.769 16.552 -50.333 1.00 90.06 375 LYS A C 1
ATOM 3106 O O . LYS A 1 375 ? 11.719 16.058 -50.726 1.00 90.06 375 LYS A O 1
ATOM 3111 N N . THR A 1 376 ? 13.953 16.203 -50.835 1.00 89.94 376 THR A N 1
ATOM 3112 C CA . THR A 1 376 ? 14.111 15.273 -51.971 1.00 89.94 376 THR A CA 1
ATOM 3113 C C . THR A 1 376 ? 14.116 13.808 -51.545 1.00 89.94 376 THR A C 1
ATOM 3115 O O . THR A 1 376 ? 13.660 12.947 -52.291 1.00 89.94 376 THR A O 1
ATOM 3118 N N . ASP A 1 377 ? 14.597 13.520 -50.336 1.00 86.19 377 ASP A N 1
ATOM 3119 C CA . ASP A 1 377 ? 14.673 12.182 -49.759 1.00 86.19 377 ASP A CA 1
ATOM 3120 C C . ASP A 1 377 ? 14.119 12.216 -48.320 1.00 86.19 377 ASP A C 1
ATOM 3122 O O . ASP A 1 377 ? 14.887 12.058 -47.361 1.00 86.19 377 ASP A O 1
ATOM 3126 N N . PRO A 1 378 ? 12.809 12.420 -48.108 1.00 87.88 378 PRO A N 1
ATOM 3127 C CA . PRO A 1 378 ? 12.249 12.492 -46.761 1.00 87.88 378 PRO A CA 1
ATOM 3128 C C . PRO A 1 378 ? 12.509 11.208 -45.952 1.00 87.88 378 PRO A C 1
ATOM 3130 O O . PRO A 1 378 ? 12.750 10.117 -46.493 1.00 87.88 378 PRO A O 1
ATOM 3133 N N . ILE A 1 379 ? 12.536 11.350 -44.625 1.00 86.44 379 ILE A N 1
ATOM 3134 C CA . ILE A 1 379 ? 12.548 10.207 -43.706 1.00 86.44 379 ILE A CA 1
ATOM 3135 C C . ILE A 1 379 ? 11.110 9.702 -43.618 1.00 86.44 379 ILE A C 1
ATOM 3137 O O . ILE A 1 379 ? 10.224 10.455 -43.232 1.00 86.44 379 ILE A O 1
ATOM 3141 N N . GLN A 1 380 ? 10.894 8.452 -44.017 1.00 83.31 380 GLN A N 1
ATOM 3142 C CA . GLN A 1 380 ? 9.566 7.846 -44.068 1.00 83.31 380 GLN A CA 1
ATOM 3143 C C . GLN A 1 380 ? 9.170 7.279 -42.706 1.00 83.31 380 GLN A C 1
ATOM 3145 O O . GLN A 1 380 ? 10.027 6.842 -41.932 1.00 83.31 380 GLN A O 1
ATOM 3150 N N . THR A 1 381 ? 7.867 7.240 -42.455 1.00 86.12 381 THR A N 1
ATOM 3151 C CA . THR A 1 381 ? 7.264 6.433 -41.389 1.00 86.12 381 THR A CA 1
ATOM 3152 C C . THR A 1 381 ? 7.281 4.947 -41.754 1.00 86.12 381 THR A C 1
ATOM 3154 O O . THR A 1 381 ? 7.521 4.565 -42.905 1.00 86.12 381 THR A O 1
ATOM 3157 N N . TRP A 1 382 ? 7.062 4.084 -40.761 1.00 85.69 382 TRP A N 1
ATOM 3158 C CA . TRP A 1 382 ? 7.055 2.634 -40.962 1.00 85.69 382 TRP A CA 1
ATOM 3159 C C . TRP A 1 382 ? 5.948 2.200 -41.929 1.00 85.69 382 TRP A C 1
ATOM 3161 O O . TRP A 1 382 ? 6.165 1.365 -42.807 1.00 85.69 382 TRP A O 1
ATOM 3171 N N . GLU A 1 383 ? 4.779 2.821 -41.813 1.00 89.06 383 GLU A N 1
ATOM 3172 C CA . GLU A 1 383 ? 3.602 2.563 -42.633 1.00 89.06 383 GLU A CA 1
ATOM 3173 C C . GLU A 1 383 ? 3.844 2.968 -44.093 1.00 89.06 383 GLU A C 1
ATOM 3175 O O . GLU A 1 383 ? 3.615 2.165 -45.000 1.00 89.06 383 GLU A O 1
ATOM 3180 N N . GLU A 1 384 ? 4.391 4.167 -44.322 1.00 88.75 384 GLU A N 1
ATOM 3181 C CA . GLU A 1 384 ? 4.755 4.653 -45.662 1.00 88.75 384 GLU A CA 1
ATOM 3182 C C . GLU A 1 384 ? 5.823 3.772 -46.317 1.00 88.75 384 GLU A C 1
ATOM 3184 O O . GLU A 1 384 ? 5.769 3.506 -47.520 1.00 88.75 384 GLU A O 1
ATOM 3189 N N . TRP A 1 385 ? 6.793 3.289 -45.535 1.00 92.12 385 TRP A N 1
ATOM 3190 C CA . TRP A 1 385 ? 7.813 2.368 -46.026 1.00 92.12 385 TRP A CA 1
ATOM 3191 C C . TRP A 1 385 ? 7.209 1.029 -46.450 1.00 92.12 385 TRP A C 1
ATOM 3193 O O . TRP A 1 385 ? 7.496 0.551 -47.548 1.00 92.12 385 TRP A O 1
ATOM 3203 N N . ILE A 1 386 ? 6.338 0.436 -45.629 1.00 91.12 386 ILE A N 1
ATOM 3204 C CA . ILE A 1 386 ? 5.643 -0.808 -45.984 1.00 91.12 386 ILE A CA 1
ATOM 3205 C C . ILE A 1 386 ? 4.826 -0.620 -47.265 1.00 91.12 386 ILE A C 1
ATOM 3207 O O . ILE A 1 386 ? 4.856 -1.481 -48.148 1.00 91.12 386 ILE A O 1
ATOM 3211 N N . GLU A 1 387 ? 4.107 0.494 -47.392 1.00 91.38 387 GLU A N 1
ATOM 3212 C CA . GLU A 1 387 ? 3.312 0.786 -48.583 1.00 91.38 387 GLU A CA 1
ATOM 3213 C C . GLU A 1 387 ? 4.187 0.955 -49.834 1.00 91.38 387 GLU A C 1
ATOM 3215 O O . GLU A 1 387 ? 3.876 0.388 -50.885 1.00 91.38 387 GLU A O 1
ATOM 3220 N N . TYR A 1 388 ? 5.315 1.656 -49.711 1.00 92.44 388 TYR A N 1
ATOM 3221 C CA . TYR A 1 388 ? 6.314 1.779 -50.770 1.00 92.44 388 TYR A CA 1
ATOM 3222 C C . TYR A 1 388 ? 6.845 0.409 -51.210 1.00 92.44 388 TYR A C 1
ATOM 3224 O O . TYR A 1 388 ? 6.871 0.114 -52.404 1.00 92.44 388 TYR A O 1
ATOM 3232 N N . VAL A 1 389 ? 7.225 -0.460 -50.266 1.00 92.56 389 VAL A N 1
ATOM 3233 C CA . VAL A 1 389 ? 7.737 -1.804 -50.581 1.00 92.56 389 VAL A CA 1
ATOM 3234 C C . VAL A 1 389 ? 6.676 -2.637 -51.300 1.00 92.56 389 VAL A C 1
ATOM 3236 O O . VAL A 1 389 ? 6.982 -3.287 -52.300 1.00 92.56 389 VAL A O 1
ATOM 3239 N N . ARG A 1 390 ? 5.416 -2.571 -50.856 1.00 92.25 390 ARG A N 1
ATOM 3240 C CA . ARG A 1 390 ? 4.301 -3.264 -51.517 1.00 92.25 390 ARG A CA 1
ATOM 3241 C C . ARG A 1 390 ? 4.102 -2.794 -52.956 1.00 92.25 390 ARG A C 1
ATOM 3243 O O . ARG A 1 390 ? 3.994 -3.625 -53.852 1.00 92.25 390 ARG A O 1
ATOM 3250 N N . LYS A 1 391 ? 4.079 -1.478 -53.183 1.00 92.38 391 LYS A N 1
ATOM 3251 C CA . LYS A 1 391 ? 3.818 -0.882 -54.503 1.00 92.38 391 LYS A CA 1
ATOM 3252 C C . LYS A 1 391 ? 4.983 -1.062 -55.478 1.00 92.38 391 LYS A C 1
ATOM 3254 O O . LYS A 1 391 ? 4.777 -1.507 -56.599 1.00 92.38 391 LYS A O 1
ATOM 3259 N N . GLU A 1 392 ? 6.203 -0.764 -55.043 1.00 90.62 392 GLU A N 1
ATOM 3260 C CA . GLU A 1 392 ? 7.374 -0.671 -55.927 1.00 90.62 392 GLU A CA 1
ATOM 3261 C C . GLU A 1 392 ? 8.146 -1.985 -56.067 1.00 90.62 392 GLU A C 1
ATOM 3263 O O . GLU A 1 392 ? 8.904 -2.164 -57.023 1.00 90.62 392 GLU A O 1
ATOM 3268 N N . LYS A 1 393 ? 8.010 -2.900 -55.099 1.00 86.69 393 LYS A N 1
ATOM 3269 C CA . LYS A 1 393 ? 8.654 -4.225 -55.137 1.00 86.69 393 LYS A CA 1
ATOM 3270 C C . LYS A 1 393 ? 7.673 -5.369 -55.353 1.00 86.69 393 LYS A C 1
ATOM 3272 O O . LYS A 1 393 ? 8.124 -6.489 -55.561 1.00 86.69 393 LYS A O 1
ATOM 3277 N N . GLY A 1 394 ? 6.364 -5.103 -55.326 1.00 90.19 394 GLY A N 1
ATOM 3278 C CA . GLY A 1 394 ? 5.329 -6.119 -55.528 1.00 90.19 394 GLY A CA 1
ATOM 3279 C C . GLY A 1 394 ? 5.272 -7.176 -54.421 1.00 90.19 394 GLY A C 1
ATOM 3280 O O . GLY A 1 394 ? 4.691 -8.238 -54.625 1.00 90.19 394 GLY A O 1
ATOM 3281 N N . LEU A 1 395 ? 5.892 -6.916 -53.263 1.00 90.75 395 LEU A N 1
ATOM 3282 C CA . LEU A 1 395 ? 5.918 -7.851 -52.138 1.00 90.75 395 LEU A CA 1
ATOM 3283 C C . LEU A 1 395 ? 4.613 -7.749 -51.350 1.00 90.75 395 LEU A C 1
ATOM 3285 O O . LEU A 1 395 ? 4.247 -6.669 -50.893 1.00 90.75 395 LEU A O 1
ATOM 3289 N N . THR A 1 396 ? 3.919 -8.869 -51.168 1.00 81.94 396 THR A N 1
ATOM 3290 C CA . THR A 1 396 ? 2.618 -8.914 -50.479 1.00 81.94 396 THR A CA 1
ATOM 3291 C C . THR A 1 396 ? 2.687 -9.601 -49.114 1.00 81.94 396 THR A C 1
ATOM 3293 O O . THR A 1 396 ? 1.915 -9.249 -48.222 1.00 81.94 396 THR A O 1
ATOM 3296 N N . ASN A 1 397 ? 3.635 -10.524 -48.915 1.00 90.44 397 ASN A N 1
ATOM 3297 C CA . ASN A 1 397 ? 3.878 -11.195 -47.638 1.00 90.44 397 ASN A CA 1
ATOM 3298 C C . ASN A 1 397 ? 4.729 -10.318 -46.697 1.00 90.44 397 ASN A C 1
ATOM 3300 O O . ASN A 1 397 ? 5.740 -9.747 -47.101 1.00 90.44 397 ASN A O 1
ATOM 3304 N N . MET A 1 398 ? 4.337 -10.245 -45.421 1.00 86.81 398 MET A N 1
ATOM 3305 C CA . MET A 1 398 ? 5.064 -9.511 -44.381 1.00 86.81 398 MET A CA 1
ATOM 3306 C C . MET A 1 398 ? 6.468 -10.060 -44.116 1.00 86.81 398 MET A C 1
ATOM 3308 O O . MET A 1 398 ? 7.370 -9.269 -43.867 1.00 86.81 398 MET A O 1
ATOM 3312 N N . GLU A 1 399 ? 6.683 -11.373 -44.210 1.00 89.44 399 GLU A N 1
ATOM 3313 C CA . GLU A 1 399 ? 8.011 -11.974 -44.038 1.00 89.44 399 GLU A CA 1
ATOM 3314 C C . GLU A 1 399 ? 9.003 -11.469 -45.099 1.00 89.44 399 GLU A C 1
ATOM 3316 O O . GLU A 1 399 ? 10.106 -11.027 -44.768 1.00 89.44 399 GLU A O 1
ATOM 3321 N N . ASP A 1 400 ? 8.579 -11.432 -46.366 1.00 92.12 400 ASP A N 1
ATOM 3322 C CA . ASP A 1 400 ? 9.384 -10.907 -47.474 1.00 92.12 400 ASP A CA 1
ATOM 3323 C C . ASP A 1 400 ? 9.621 -9.401 -47.334 1.00 92.12 400 ASP A C 1
ATOM 3325 O O . ASP A 1 400 ? 10.728 -8.918 -47.574 1.00 92.12 400 ASP A O 1
ATOM 3329 N N . ILE A 1 401 ? 8.605 -8.652 -46.889 1.00 92.44 401 ILE A N 1
ATOM 3330 C CA . ILE A 1 401 ? 8.728 -7.218 -46.595 1.00 92.44 401 ILE A CA 1
ATOM 3331 C C . ILE A 1 401 ? 9.747 -6.984 -45.470 1.00 92.44 401 ILE A C 1
ATOM 3333 O O . ILE A 1 401 ? 10.569 -6.071 -45.578 1.00 92.44 401 ILE A O 1
ATOM 3337 N N . TYR A 1 402 ? 9.745 -7.796 -44.409 1.00 93.75 402 TYR A N 1
ATOM 3338 C CA . TYR A 1 402 ? 10.706 -7.686 -43.309 1.00 93.75 402 TYR A CA 1
ATOM 3339 C C . TYR A 1 402 ? 12.128 -8.009 -43.760 1.00 93.75 402 TYR A C 1
ATOM 3341 O O . TYR A 1 402 ? 13.034 -7.209 -43.519 1.00 93.75 402 TYR A O 1
ATOM 3349 N N . ASN A 1 403 ? 12.320 -9.114 -44.481 1.00 94.31 403 ASN A N 1
ATOM 3350 C CA . ASN A 1 403 ? 13.618 -9.478 -45.045 1.00 94.31 403 ASN A CA 1
ATOM 3351 C C . ASN A 1 403 ? 14.143 -8.388 -45.986 1.00 94.31 403 ASN A C 1
ATOM 3353 O O . ASN A 1 403 ? 15.273 -7.927 -45.822 1.00 94.31 403 ASN A O 1
ATOM 3357 N N . TYR A 1 404 ? 13.306 -7.898 -46.905 1.00 95.44 404 TYR A N 1
ATOM 3358 C CA . TYR A 1 404 ? 13.656 -6.784 -47.784 1.00 95.44 404 TYR A CA 1
ATOM 3359 C C . TYR A 1 404 ? 14.020 -5.522 -46.993 1.00 95.44 404 TYR A C 1
ATOM 3361 O O . TYR A 1 404 ? 14.968 -4.822 -47.337 1.00 95.44 404 TYR A O 1
ATOM 3369 N N . THR A 1 405 ? 13.301 -5.224 -45.912 1.00 94.44 405 THR A N 1
ATOM 3370 C CA . THR A 1 405 ? 13.553 -4.040 -45.083 1.00 94.44 405 THR A CA 1
ATOM 3371 C C . THR A 1 405 ? 14.891 -4.112 -44.355 1.00 94.44 405 THR A C 1
ATOM 3373 O O . THR A 1 405 ? 15.630 -3.126 -44.358 1.00 94.44 405 THR A O 1
ATOM 3376 N N . ILE A 1 406 ? 15.239 -5.264 -43.774 1.00 94.00 406 ILE A N 1
ATOM 3377 C CA . ILE A 1 406 ? 16.551 -5.515 -43.149 1.00 94.00 406 ILE A CA 1
ATOM 3378 C C . ILE A 1 406 ? 17.663 -5.262 -44.171 1.00 94.00 406 ILE A C 1
ATOM 3380 O O . ILE A 1 406 ? 18.604 -4.505 -43.924 1.00 94.00 406 ILE A O 1
ATOM 3384 N N . GLU A 1 407 ? 17.496 -5.858 -45.346 1.00 93.75 407 GLU A N 1
ATOM 3385 C CA . GLU A 1 407 ? 18.427 -5.856 -46.466 1.00 93.75 407 GLU A CA 1
ATOM 3386 C C . GLU A 1 407 ? 18.646 -4.432 -47.014 1.00 93.75 407 GLU A C 1
ATOM 3388 O O . GLU A 1 407 ? 19.761 -3.898 -46.997 1.00 93.75 407 GLU A O 1
ATOM 3393 N N . ALA A 1 408 ? 17.559 -3.753 -47.389 1.00 91.94 408 ALA A N 1
ATOM 3394 C CA . ALA A 1 408 ? 17.566 -2.382 -47.882 1.00 91.94 408 ALA A CA 1
ATOM 3395 C C . ALA A 1 408 ? 18.117 -1.396 -46.845 1.00 91.94 408 ALA A C 1
ATOM 3397 O O . ALA A 1 408 ? 18.822 -0.443 -47.205 1.00 91.94 408 ALA A O 1
ATOM 3398 N N . SER A 1 409 ? 17.837 -1.630 -45.559 1.00 90.94 409 SER A N 1
ATOM 3399 C CA . SER A 1 409 ? 18.287 -0.727 -44.506 1.00 90.94 409 SER A CA 1
ATOM 3400 C C . SER A 1 409 ? 19.798 -0.764 -44.297 1.00 90.94 409 SER A C 1
ATOM 3402 O O . SER A 1 409 ? 20.404 0.243 -43.928 1.00 90.94 409 SER A O 1
ATOM 3404 N N . SER A 1 410 ? 20.423 -1.888 -44.629 1.00 87.81 410 SER A N 1
ATOM 3405 C CA . SER A 1 410 ? 21.861 -2.100 -44.503 1.00 87.81 410 SER A CA 1
ATOM 3406 C C . SER A 1 410 ? 22.669 -1.740 -45.761 1.00 87.81 410 SER A C 1
ATOM 3408 O O . SER A 1 410 ? 23.898 -1.838 -45.745 1.00 87.81 410 SER A O 1
ATOM 3410 N N . ARG A 1 411 ? 22.018 -1.306 -46.852 1.00 89.06 411 ARG A N 1
ATOM 3411 C CA . ARG A 1 411 ? 22.679 -0.893 -48.107 1.00 89.06 411 ARG A CA 1
ATOM 3412 C C . ARG A 1 411 ? 22.981 0.608 -48.156 1.00 89.06 411 ARG A C 1
ATOM 3414 O O . ARG A 1 411 ? 22.161 1.443 -47.759 1.00 89.06 411 ARG A O 1
ATOM 3421 N N . SER A 1 412 ? 24.123 0.969 -48.747 1.00 89.00 412 SER A N 1
ATOM 3422 C CA . SER A 1 412 ? 24.439 2.354 -49.136 1.00 89.00 412 SER A CA 1
ATOM 3423 C C . SER A 1 412 ? 24.072 2.620 -50.604 1.00 89.00 412 SER A C 1
ATOM 3425 O O . SER A 1 412 ? 23.962 1.690 -51.398 1.00 89.00 412 SER A O 1
ATOM 3427 N N . ARG A 1 413 ? 23.869 3.893 -50.974 1.00 89.56 413 ARG A N 1
ATOM 3428 C CA . ARG A 1 413 ? 23.625 4.307 -52.372 1.00 89.56 413 ARG A CA 1
ATOM 3429 C C . ARG A 1 413 ? 24.973 4.488 -53.102 1.00 89.56 413 ARG A C 1
ATOM 3431 O O . ARG A 1 413 ? 25.671 5.449 -52.763 1.00 89.56 413 ARG A O 1
ATOM 3438 N N . PRO A 1 414 ? 25.337 3.648 -54.096 1.00 90.31 414 PRO A N 1
ATOM 3439 C CA . PRO A 1 414 ? 26.667 3.694 -54.718 1.00 90.31 414 PRO A CA 1
ATOM 3440 C C . PRO A 1 414 ? 26.949 4.982 -55.499 1.00 90.31 414 PRO A C 1
ATOM 3442 O O . PRO A 1 414 ? 28.071 5.481 -55.475 1.00 90.31 414 PRO A O 1
ATOM 3445 N N . SER A 1 415 ? 25.932 5.554 -56.150 1.00 91.38 415 SER A N 1
ATOM 3446 C CA . SER A 1 415 ? 26.057 6.806 -56.910 1.00 91.38 415 SER A CA 1
ATOM 3447 C C . SER A 1 415 ? 26.512 7.975 -56.031 1.00 91.38 415 SER A C 1
ATOM 3449 O O . SER A 1 415 ? 27.439 8.692 -56.398 1.00 91.38 415 SER A O 1
ATOM 3451 N N . VAL A 1 416 ? 25.921 8.108 -54.840 1.00 89.81 416 VAL A N 1
ATOM 3452 C CA . VAL A 1 416 ? 26.263 9.147 -53.852 1.00 89.81 416 VAL A CA 1
ATOM 3453 C C . VAL A 1 416 ? 27.660 8.925 -53.268 1.00 89.81 416 VAL A C 1
ATOM 3455 O O . VAL A 1 416 ? 28.404 9.875 -53.040 1.00 89.81 416 VAL A O 1
ATOM 3458 N N . ASN A 1 417 ? 28.042 7.664 -53.047 1.00 92.44 417 ASN A N 1
ATOM 3459 C CA . ASN A 1 417 ? 29.388 7.330 -52.581 1.00 92.44 417 ASN A CA 1
ATOM 3460 C C . ASN A 1 417 ? 30.435 7.757 -53.620 1.00 92.44 417 ASN A C 1
ATOM 3462 O O . ASN A 1 417 ? 31.407 8.423 -53.277 1.00 92.44 417 ASN A O 1
ATOM 3466 N N . LYS A 1 418 ? 30.189 7.456 -54.903 1.00 93.12 418 LYS A N 1
ATOM 3467 C CA . LYS A 1 418 ? 31.072 7.831 -56.013 1.00 93.12 418 LYS A CA 1
ATOM 3468 C C . LYS A 1 418 ? 31.193 9.349 -56.174 1.00 93.12 418 LYS A C 1
ATOM 3470 O O . LYS A 1 418 ? 32.305 9.838 -56.332 1.00 93.12 418 LYS A O 1
ATOM 3475 N N . SER A 1 419 ? 30.086 10.095 -56.101 1.00 92.56 419 SER A N 1
ATOM 3476 C CA . SER A 1 419 ? 30.109 11.559 -56.254 1.00 92.56 419 SER A CA 1
ATOM 3477 C C . SER A 1 419 ? 30.864 12.281 -55.135 1.00 92.56 419 SER A C 1
ATOM 3479 O O . SER A 1 419 ? 31.380 13.368 -55.359 1.00 92.56 419 SER A O 1
ATOM 3481 N N . LEU A 1 420 ? 30.925 11.689 -53.937 1.00 92.00 420 LEU A N 1
ATOM 3482 C CA . LEU A 1 420 ? 31.632 12.246 -52.778 1.00 92.00 420 LEU A CA 1
ATOM 3483 C C . LEU A 1 420 ? 33.015 11.607 -52.550 1.00 92.00 420 LEU A C 1
ATOM 3485 O O . LEU A 1 420 ? 33.710 11.976 -51.607 1.00 92.00 420 LEU A O 1
ATOM 3489 N N . GLY A 1 421 ? 33.428 10.656 -53.397 1.00 92.69 421 GLY A N 1
ATOM 3490 C CA . GLY A 1 421 ? 34.704 9.949 -53.259 1.00 92.69 421 GLY A CA 1
ATOM 3491 C C . GLY A 1 421 ? 34.803 9.093 -51.991 1.00 92.69 421 GLY A C 1
ATOM 3492 O O . GLY A 1 421 ? 35.882 8.992 -51.412 1.00 92.69 421 GLY A O 1
ATOM 3493 N N . VAL A 1 422 ? 33.684 8.516 -51.542 1.00 93.12 422 VAL A N 1
ATOM 3494 C CA . VAL A 1 422 ? 33.588 7.656 -50.354 1.00 93.12 422 VAL A CA 1
ATOM 3495 C C . VAL A 1 422 ? 33.634 6.192 -50.769 1.00 93.12 422 VAL A C 1
ATOM 3497 O O . VAL A 1 422 ? 32.837 5.754 -51.598 1.00 93.12 422 VAL A O 1
ATOM 3500 N N . VAL A 1 423 ? 34.529 5.418 -50.160 1.00 89.75 423 VAL A N 1
ATOM 3501 C CA . VAL A 1 423 ? 34.639 3.972 -50.386 1.00 89.75 423 VAL A CA 1
ATOM 3502 C C . VAL A 1 423 ? 34.081 3.239 -49.160 1.00 89.75 423 VAL A C 1
ATO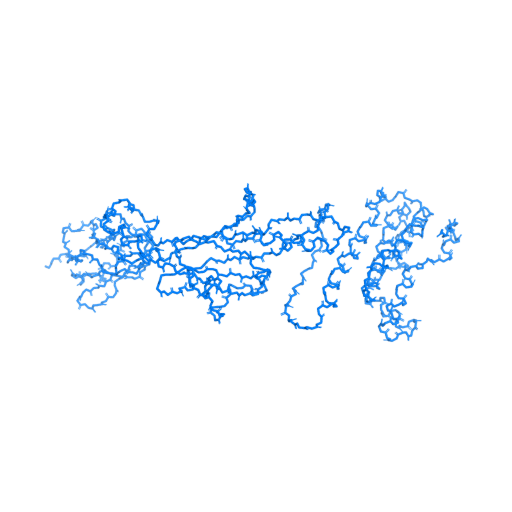M 3504 O O . VAL A 1 423 ? 34.587 3.473 -48.058 1.00 89.75 423 VAL A O 1
ATOM 3507 N N . PRO A 1 424 ? 33.033 2.403 -49.320 1.00 85.06 424 PRO A N 1
ATOM 3508 C CA . PRO A 1 424 ? 32.567 1.514 -48.261 1.00 85.06 424 PRO A CA 1
ATOM 3509 C C . PRO A 1 424 ? 33.690 0.570 -47.826 1.00 85.06 424 PRO A C 1
ATOM 3511 O O . PRO A 1 424 ? 34.315 -0.048 -48.689 1.00 85.06 424 PRO A O 1
ATOM 3514 N N . LYS A 1 425 ? 33.950 0.494 -46.522 1.00 78.94 425 LYS A N 1
ATOM 3515 C CA . LYS A 1 425 ? 34.948 -0.406 -45.931 1.00 78.94 425 LYS A CA 1
ATOM 3516 C C . LYS A 1 425 ? 34.375 -1.775 -45.597 1.00 78.94 425 LYS A C 1
ATOM 3518 O O . LYS A 1 425 ? 33.172 -1.843 -45.252 1.00 78.94 425 LYS A O 1
#

pLDDT: mean 71.96, std 20.67, range [20.77, 95.44]

Secondary structure (DSSP, 8-state):
---TTSSPEEEEEEETTSPBPPSEEEEEEETTT--EEEEEEESSSEEEE--HHHHTT--BEEEEEE-TTB-SS-SSPPPBP-GGGTTSEEEEEEPBPSS--EEEEEEEEEESSS---TT-BTTBEE---EEE-TT-HHHHHHHHHHHHTTEEEEEEEEETTTT-TTGGGS-HHHHHHHHHHHHT-EEEEEEEETT-SSS--TTS--EE-B-TTSPBPBSSEEEEEPPGGGTTEEEEEEEESSS--TTSEEEEEEE--EEE-------------------SS-HHHHHHHHHHHHHHHHHHHHTSTTTTT--TT-B-HHHHHHHIIIIIHHHHHHHHTT--SHHHHHHHHHHHHHHHHHHHHHHBS-HHHHHHHHHHSPPPPHHHHHHHHHHHH---SHHHHHHHHHHHHT---HHHHHHHT----

Sequence (425 aa):
MSKLNSEPIKIQIRDVNYNPIQNATIKVIERKTNKILYNEESLNGEVILDDIENLKSCHAFRVEIQHPHYKPAPKTNSSCVREAHRGKYHTLEYHYQDKLLVSNVYAEIREQIQYTCEDNDANTIYLPKRIYDIDNHTFIEQEALQAINNLQIHLKAYYNQDNIPNKEKQSNEQKRIYQEQKKETRWGIIIGSLDESQPVKDNAAFQILKNNDDYELKGEEIVLNLKQEWLNQTIRIYAFIENPNHKVGNTLYIYAPIEYKEEGLIDVSGYFLSIAGVMGKNLVIKGVRFASELQGNRYVRRENRESQGIARESLSNKEAREWYVNTQLPKVKELGSRILTLEERAKFHFNFRNQARKDARDAMKDRKKAEELDKTDPIQTWEEWIEYVRKEKGLTNMEDIYNYTIEASSRSRPSVNKSLGVVPK

Organism: Helicobacter hepaticus (strain ATCC 51449 / 3B1) (NCBI:txid235279)

Radius of gyration: 35.86 Å; chains: 1; bounding box: 78×56×94 Å

Foldseek 3Di:
DPPQQPAKAKAFEDAPVRAGDAQKFKWKAQPPPRDTQGTGTHGGRMDIRGPSVVCRPRQFIFMFIDDPFWHRHFPDGGDGRDPVCVVHYSYTYTYTDLDKWFPAKFKAKDFPPDDGAPPDDRFEDEDRQDADDDPDVVVVVVVLVVRLQRIKMKMATDIPLPPDPPSVPDDPVSVVSVQVLQQLKWKWKFKAAPPPPDQDPPPGDIGTDADPVRHTDGGRMDMDRRDPVRERIWMWMAIGRPDGDVNHTRIYGHYRNDDYDDPDDDDDDDDDDDDDDDDDDPVVPVVLVVVLLVLLVVLLVCLACVVVVQAFLADAPLRLQLCLQAPQLVSLVVSLVVRDDLQSSLVSLLSSLLRSLVRSLRSHNPVVVSVVCCVPPNNDDPVVLLVCCCVVVVDDDPSVSSVVSNVVSSDDDVVSCVVSVHDRD